Protein AF-A0A7C2J969-F1 (afdb_monomer_lite)

Foldseek 3Di:
DDDDDDDDDDPPPPPPPPPPPPDAQAEDEAEAVVRSQKDWQDFDDPKDWAKWAQCQDPDDGIWIKIWFAQAQQGKGKMKGFDWFQLVLFPWWWWKKWFDDAPQQFTWKKWFWKALLAPDPFRTKTFIFGVNVQDGHPNVGHMDIDTQQDQSTWTAICDWTDNVDQDTHHGQPPHPPTGGSVVSCVRRVNMIGGIMMTMDHGRRHGGIMIIAFTDTDSYTYGYAFKEKEKEWEWEDEPNDIAQDFQWWKFKDKPPDDRDIDTQHRRNMDMDIRHGQQDVMKMKMAIDDDPQWDKDVRMDIDGHHTGHYYHYDYMYIYRDDVVDPPDPPPPSNDPDDDPPDDDDDDDDDDDDDDDDDDDDDDDDDDDDDDDDDDDDDDDDDDDDDDDDDDDDDDDDDDPDDDDDDPDPPPRDDPPDPPPDDDDDDDDDDDDDDDDDDDDD

Secondary structure (DSSP, 8-state):
----------------------PPPEEEEE-TTT-TTEEES--BTT-EEEEEE-TT-SSTTEEEEEE--SSTT-BEEEEEEEEEEGGG---EEEEEEEEESSTT---EEEEEEETTTTSTT-EEEEEE-HHHHS---TTS--EEEETTSTT--EEESS-EE-SSS-EE-B-TTSSSEE-HHHHHHH-TT-EEEEEEEEE-TT-TT-EEEEEEEEETTEEEEE---EEEEEEEEEEETTEEEE-TT-EEEEEETTEEEEEEE--TTSEEEEEEEPP-SS--EEEEEPP-TT-EEESSEEEE---STT-EEEEEEEEE---SS----TT-TTTSPPPP----PPPPPPPPPPPPPPPPPPPPPPPP----PPPPP-----------------PPPPPPPP-----TT--------S-SS-S-------------------

pLDDT: mean 77.29, std 26.01, range [27.03, 98.75]

Structure (mmCIF, N/CA/C/O backbone):
data_AF-A0A7C2J969-F1
#
_entry.id   AF-A0A7C2J969-F1
#
loop_
_atom_site.group_PDB
_atom_site.id
_atom_site.type_symbol
_atom_site.label_atom_id
_atom_site.label_alt_id
_atom_site.label_comp_id
_atom_site.label_asym_id
_atom_site.label_entity_id
_atom_site.label_seq_id
_atom_site.pdbx_PDB_ins_code
_atom_site.Cartn_x
_atom_site.Cartn_y
_atom_site.Cartn_z
_atom_site.occupancy
_atom_site.B_iso_or_equiv
_atom_site.auth_seq_id
_atom_site.auth_comp_id
_atom_site.auth_asym_id
_atom_site.auth_atom_id
_atom_site.pdbx_PDB_model_num
ATOM 1 N N . MET A 1 1 ? 14.203 -69.051 -45.999 1.00 37.91 1 MET A N 1
ATOM 2 C CA . MET A 1 1 ? 15.492 -69.283 -45.297 1.00 37.91 1 MET A CA 1
ATOM 3 C C . MET A 1 1 ? 16.402 -68.119 -45.664 1.00 37.91 1 MET A C 1
ATOM 5 O O . MET A 1 1 ? 16.503 -67.867 -46.847 1.00 37.91 1 MET A O 1
ATOM 9 N N . SER A 1 2 ? 17.015 -67.313 -44.798 1.00 35.03 2 SER A N 1
ATOM 10 C CA . SER A 1 2 ? 17.423 -67.431 -43.391 1.00 35.03 2 SER A CA 1
ATOM 11 C C . SER A 1 2 ? 17.552 -65.993 -42.842 1.00 35.03 2 SER A C 1
ATOM 13 O O . SER A 1 2 ? 18.316 -65.212 -43.387 1.00 35.03 2 SER A O 1
ATOM 15 N N . ILE A 1 3 ? 16.701 -65.525 -41.924 1.00 42.59 3 ILE A N 1
ATOM 16 C CA . ILE A 1 3 ? 16.973 -65.360 -40.477 1.00 42.59 3 ILE A CA 1
ATOM 17 C C . ILE A 1 3 ? 18.470 -65.344 -40.113 1.00 42.59 3 ILE A C 1
ATOM 19 O O . ILE A 1 3 ? 19.111 -66.389 -40.220 1.00 42.59 3 ILE A O 1
ATOM 23 N N . LYS A 1 4 ? 18.982 -64.208 -39.599 1.00 38.72 4 LYS A N 1
ATOM 24 C CA . LYS A 1 4 ? 19.879 -64.115 -38.417 1.00 38.72 4 LYS A CA 1
ATOM 25 C C . LYS A 1 4 ? 20.239 -62.654 -38.043 1.00 38.72 4 LYS A C 1
ATOM 27 O O . LYS A 1 4 ? 21.135 -62.061 -38.618 1.00 38.72 4 LYS A O 1
ATOM 32 N N . ARG A 1 5 ? 19.540 -62.162 -37.009 1.00 42.56 5 ARG A N 1
ATOM 33 C CA . ARG A 1 5 ? 20.021 -61.430 -35.808 1.00 42.56 5 ARG A CA 1
ATOM 34 C C . ARG A 1 5 ? 20.858 -60.135 -35.946 1.00 42.56 5 ARG A C 1
ATOM 36 O O . ARG A 1 5 ? 22.062 -60.200 -36.148 1.00 42.56 5 ARG A O 1
ATOM 43 N N . LEU A 1 6 ? 20.234 -59.016 -35.557 1.00 37.50 6 LEU A N 1
ATOM 44 C CA . LEU A 1 6 ? 20.816 -57.891 -34.794 1.00 37.50 6 LEU A CA 1
ATOM 45 C C . LEU A 1 6 ? 19.634 -57.222 -34.046 1.00 37.50 6 LEU A C 1
ATOM 47 O O . LEU A 1 6 ? 18.746 -56.681 -34.689 1.00 37.50 6 LEU A O 1
ATOM 51 N N . VAL A 1 7 ? 19.283 -57.590 -32.810 1.00 39.66 7 VAL A N 1
ATOM 52 C CA . VAL A 1 7 ? 19.786 -57.125 -31.499 1.00 39.66 7 VAL A CA 1
ATOM 53 C C . VAL A 1 7 ? 19.949 -55.598 -31.369 1.00 39.66 7 VAL A C 1
ATOM 55 O O . VAL A 1 7 ? 20.926 -55.036 -31.840 1.00 39.66 7 VAL A O 1
ATOM 58 N N . ALA A 1 8 ? 18.997 -55.027 -30.613 1.00 38.53 8 ALA A N 1
ATOM 59 C CA . ALA A 1 8 ? 19.067 -53.878 -29.697 1.00 38.53 8 ALA A CA 1
ATOM 60 C C . ALA A 1 8 ? 19.204 -52.441 -30.245 1.00 38.53 8 ALA A C 1
ATOM 62 O O . ALA A 1 8 ? 20.299 -51.984 -30.539 1.00 38.53 8 ALA A O 1
ATOM 63 N N . ALA A 1 9 ? 18.091 -51.695 -30.195 1.00 36.66 9 ALA A N 1
ATOM 64 C CA . ALA A 1 9 ? 17.996 -50.382 -29.534 1.00 36.66 9 ALA A CA 1
ATOM 65 C C . ALA A 1 9 ? 16.524 -49.920 -29.522 1.00 36.66 9 ALA A C 1
ATOM 67 O O . ALA A 1 9 ? 16.075 -49.181 -30.393 1.00 36.66 9 ALA A O 1
ATOM 68 N N . VAL A 1 10 ? 15.742 -50.384 -28.542 1.00 38.69 10 VAL A N 1
ATOM 69 C CA . VAL A 1 10 ? 14.470 -49.731 -28.200 1.00 38.69 10 VAL A CA 1
ATOM 70 C C . VAL A 1 10 ? 14.831 -48.584 -27.262 1.00 38.69 10 VAL A C 1
ATOM 72 O O . VAL A 1 10 ? 15.062 -48.804 -26.076 1.00 38.69 10 VAL A O 1
ATOM 75 N N . CYS A 1 11 ? 14.942 -47.369 -27.800 1.00 38.28 11 CYS A N 1
ATOM 76 C CA . CYS A 1 11 ? 14.971 -46.158 -26.988 1.00 38.28 11 CYS A CA 1
ATOM 77 C C . CYS A 1 11 ? 13.607 -46.013 -26.308 1.00 38.28 11 CYS A C 1
ATOM 79 O O . CYS A 1 11 ? 12.640 -45.556 -26.915 1.00 38.28 11 CYS A O 1
ATOM 81 N N . ALA A 1 12 ? 13.527 -46.429 -25.046 1.00 40.50 12 ALA A N 1
ATOM 82 C CA . ALA A 1 12 ? 12.442 -46.050 -24.160 1.00 40.50 12 ALA A CA 1
ATOM 83 C C . ALA A 1 12 ? 12.549 -44.538 -23.911 1.00 40.50 12 ALA A C 1
ATOM 85 O O . ALA A 1 12 ? 13.330 -44.086 -23.077 1.00 40.50 12 ALA A O 1
ATOM 86 N N . ILE A 1 13 ? 11.787 -43.750 -24.670 1.00 45.41 13 ILE A N 1
ATOM 87 C CA . ILE A 1 13 ? 11.515 -42.351 -24.343 1.00 45.41 13 ILE A CA 1
ATOM 88 C C . ILE A 1 13 ? 10.596 -42.387 -23.121 1.00 45.41 13 ILE A C 1
ATOM 90 O O . ILE A 1 13 ? 9.374 -42.451 -23.231 1.00 45.41 13 ILE A O 1
ATOM 94 N N . ALA A 1 14 ? 11.203 -42.432 -21.937 1.00 44.28 14 ALA A N 1
ATOM 95 C CA . ALA A 1 14 ? 10.523 -42.130 -20.693 1.00 44.28 14 ALA A CA 1
ATOM 96 C C . ALA A 1 14 ? 10.213 -40.630 -20.712 1.00 44.28 14 ALA A C 1
ATOM 98 O O . ALA A 1 14 ? 11.054 -39.802 -20.366 1.00 44.28 14 ALA A O 1
ATOM 99 N N . GLY A 1 15 ? 9.021 -40.279 -21.192 1.00 42.50 15 GLY A N 1
ATOM 100 C CA . GLY A 1 15 ? 8.474 -38.942 -21.028 1.00 42.50 15 GLY A CA 1
ATOM 101 C C . GLY A 1 15 ? 8.289 -38.671 -19.540 1.00 42.50 15 GLY A C 1
ATOM 102 O O . GLY A 1 15 ? 7.287 -39.082 -18.958 1.00 42.50 15 GLY A O 1
ATOM 103 N N . LEU A 1 16 ? 9.261 -37.998 -18.920 1.00 44.12 16 LEU A N 1
ATOM 104 C CA . LEU A 1 16 ? 9.036 -37.280 -17.674 1.00 44.12 16 LEU A CA 1
ATOM 105 C C . LEU A 1 16 ? 8.010 -36.181 -17.977 1.00 44.12 16 LEU A C 1
ATOM 107 O O . LEU A 1 16 ? 8.365 -35.085 -18.403 1.00 44.12 16 LEU A O 1
ATOM 111 N N . LEU A 1 17 ? 6.726 -36.472 -17.768 1.00 43.81 17 LEU A N 1
ATOM 112 C CA . LEU A 1 17 ? 5.773 -35.415 -17.464 1.00 43.81 17 LEU A CA 1
ATOM 113 C C . LEU A 1 17 ? 6.170 -34.866 -16.094 1.00 43.81 17 LEU A C 1
ATOM 115 O O . LEU A 1 17 ? 5.844 -35.445 -15.059 1.00 43.81 17 LEU A O 1
ATOM 119 N N . ALA A 1 18 ? 6.918 -33.764 -16.099 1.00 46.22 18 ALA A N 1
ATOM 120 C CA . ALA A 1 18 ? 7.017 -32.902 -14.939 1.00 46.22 18 ALA A CA 1
ATOM 121 C C . ALA A 1 18 ? 5.601 -32.389 -14.661 1.00 46.22 18 ALA A C 1
ATOM 123 O O . ALA A 1 18 ? 5.082 -31.529 -15.372 1.00 46.22 18 ALA A O 1
ATOM 124 N N . VAL A 1 19 ? 4.941 -32.984 -13.671 1.00 49.47 19 VAL A N 1
ATOM 125 C CA . VAL A 1 19 ? 3.706 -32.440 -13.119 1.00 49.47 19 VAL A CA 1
ATOM 126 C C . VAL A 1 19 ? 4.114 -31.130 -12.457 1.00 49.47 19 VAL A C 1
ATOM 128 O O . VAL A 1 19 ? 4.687 -31.141 -11.370 1.00 49.47 19 VAL A O 1
ATOM 131 N N . ALA A 1 20 ? 3.909 -30.012 -13.151 1.00 47.38 20 ALA A N 1
ATOM 132 C CA . ALA A 1 20 ? 4.050 -28.696 -12.555 1.00 47.38 20 ALA A CA 1
ATOM 133 C C . ALA A 1 20 ? 3.004 -28.607 -11.442 1.00 47.38 20 ALA A C 1
ATOM 135 O O . ALA A 1 20 ? 1.804 -28.504 -11.697 1.00 47.38 20 ALA A O 1
ATOM 136 N N . THR A 1 21 ? 3.448 -28.743 -10.198 1.00 49.31 21 THR A N 1
ATOM 137 C CA . THR A 1 21 ? 2.622 -28.434 -9.040 1.00 49.31 21 THR A CA 1
ATOM 138 C C . THR A 1 21 ? 2.376 -26.936 -9.080 1.00 49.31 21 THR A C 1
ATOM 140 O O . THR A 1 21 ? 3.303 -26.167 -8.837 1.00 49.31 21 THR A O 1
ATOM 143 N N . ALA A 1 22 ? 1.160 -26.524 -9.438 1.00 52.53 22 ALA A N 1
ATOM 144 C CA . ALA A 1 22 ? 0.749 -25.137 -9.301 1.00 52.53 22 ALA A CA 1
ATOM 145 C C . ALA A 1 22 ? 0.821 -24.773 -7.813 1.00 52.53 22 ALA A C 1
ATOM 147 O O . ALA A 1 22 ? 0.057 -25.290 -6.995 1.00 52.53 22 ALA A O 1
ATOM 148 N N . THR A 1 23 ? 1.796 -23.945 -7.458 1.00 60.81 23 THR A N 1
ATOM 149 C CA . THR A 1 23 ? 1.861 -23.261 -6.172 1.00 60.81 23 THR A CA 1
ATOM 150 C C . THR A 1 23 ? 0.710 -22.262 -6.126 1.00 60.81 23 THR A C 1
ATOM 152 O O . THR A 1 23 ? 0.453 -21.545 -7.091 1.00 60.81 23 THR A O 1
ATOM 155 N N . ALA A 1 24 ? -0.058 -22.264 -5.035 1.00 68.38 24 ALA A N 1
ATOM 156 C CA . ALA A 1 24 ? -1.110 -21.272 -4.859 1.00 68.38 24 ALA A CA 1
ATOM 157 C C . ALA A 1 24 ? -0.464 -19.885 -4.746 1.00 68.38 24 ALA A C 1
ATOM 159 O O . ALA A 1 24 ? 0.486 -19.716 -3.976 1.00 68.38 24 ALA A O 1
ATOM 160 N N . ALA A 1 25 ? -0.981 -18.913 -5.500 1.00 76.12 25 ALA A N 1
ATOM 161 C CA . ALA A 1 25 ? -0.544 -17.531 -5.379 1.00 76.12 25 ALA A CA 1
ATOM 162 C C . ALA A 1 25 ? -0.724 -17.063 -3.925 1.00 76.12 25 ALA A C 1
ATOM 164 O O . ALA A 1 25 ? -1.767 -17.294 -3.309 1.00 76.12 25 ALA A O 1
ATOM 165 N N . THR A 1 26 ? 0.313 -16.451 -3.365 1.00 92.50 26 THR A N 1
ATOM 166 C CA . THR A 1 26 ? 0.322 -15.931 -1.999 1.00 92.50 26 THR A CA 1
ATOM 167 C C . THR A 1 26 ? -0.019 -14.449 -2.033 1.00 92.50 26 THR A C 1
ATOM 169 O O . THR A 1 26 ? 0.720 -13.660 -2.615 1.00 92.50 26 THR A O 1
ATOM 172 N N . THR A 1 27 ? -1.110 -14.054 -1.381 1.00 94.31 27 THR A N 1
ATOM 173 C CA . THR A 1 27 ? -1.450 -12.637 -1.198 1.00 94.31 27 THR A CA 1
ATOM 174 C C . THR A 1 27 ? -0.885 -12.132 0.125 1.00 94.31 27 THR A C 1
ATOM 176 O O . 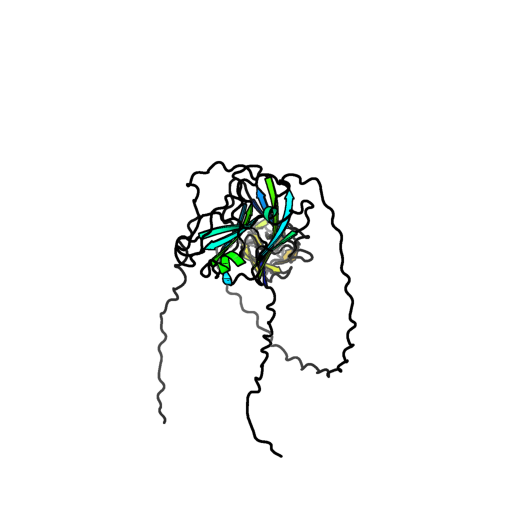THR A 1 27 ? -1.161 -12.692 1.188 1.00 94.31 27 THR A O 1
ATOM 179 N N . VAL A 1 28 ? -0.100 -11.062 0.061 1.00 94.81 28 VAL A N 1
ATOM 180 C CA . VAL A 1 28 ? 0.422 -10.322 1.207 1.00 94.81 28 VAL A CA 1
ATOM 181 C C . VAL A 1 28 ? -0.330 -9.005 1.288 1.00 94.81 28 VAL A C 1
ATOM 183 O O . VAL A 1 28 ? -0.162 -8.143 0.429 1.00 94.81 28 VAL A O 1
ATOM 186 N N . VAL A 1 29 ? -1.134 -8.844 2.337 1.00 93.56 29 VAL A N 1
ATOM 187 C CA . VAL A 1 29 ? -1.821 -7.576 2.591 1.00 93.56 29 VAL A CA 1
ATOM 188 C C . VAL A 1 29 ? -0.836 -6.591 3.204 1.00 93.56 29 VAL A C 1
ATOM 190 O O . VAL A 1 29 ? -0.350 -6.806 4.318 1.00 93.56 29 VAL A O 1
ATOM 193 N N . VAL A 1 30 ? -0.553 -5.529 2.464 1.00 94.31 30 VAL A N 1
ATOM 194 C CA . VAL A 1 30 ? 0.327 -4.432 2.836 1.00 94.31 30 VAL A CA 1
ATOM 195 C C . VAL A 1 30 ? -0.514 -3.310 3.417 1.00 94.31 30 VAL A C 1
ATOM 197 O O . VAL A 1 30 ? -1.454 -2.844 2.782 1.00 94.31 30 VAL A O 1
ATOM 200 N N . ARG A 1 31 ? -0.159 -2.862 4.615 1.00 89.88 31 ARG A N 1
ATOM 201 C CA . ARG A 1 31 ? -0.812 -1.734 5.279 1.00 89.88 31 ARG A CA 1
ATOM 202 C C . ARG A 1 31 ? 0.220 -0.730 5.763 1.00 89.88 31 ARG A C 1
ATOM 204 O O . ARG A 1 31 ? 1.358 -1.120 6.005 1.00 89.88 31 ARG A O 1
ATOM 211 N N . ASP A 1 32 ? -0.169 0.527 5.949 1.00 83.06 32 ASP A N 1
ATOM 212 C CA . ASP A 1 32 ? 0.782 1.599 6.274 1.00 83.06 32 ASP A CA 1
ATOM 213 C C . ASP A 1 32 ? 1.567 1.333 7.576 1.00 83.06 32 ASP A C 1
ATOM 215 O O . ASP A 1 32 ? 2.798 1.341 7.572 1.00 83.06 32 ASP A O 1
ATOM 219 N N . SER A 1 33 ? 0.897 0.986 8.684 1.00 81.56 33 SER A N 1
ATOM 220 C CA . SER A 1 33 ? 1.597 0.807 9.970 1.00 81.56 33 SER A CA 1
ATOM 221 C C . SER A 1 33 ? 2.439 -0.469 10.066 1.00 81.56 33 SER A C 1
ATOM 223 O O . SER A 1 33 ? 3.420 -0.512 10.814 1.00 81.56 33 SER A O 1
ATOM 225 N N . ALA A 1 34 ? 2.064 -1.519 9.335 1.00 75.06 34 ALA A N 1
ATOM 226 C CA . ALA A 1 34 ? 2.761 -2.799 9.365 1.00 75.06 34 ALA A CA 1
ATOM 227 C C . ALA A 1 34 ? 3.826 -2.914 8.262 1.00 75.06 34 ALA A C 1
ATOM 229 O O . ALA A 1 34 ? 4.793 -3.660 8.437 1.00 75.06 34 ALA A O 1
ATOM 230 N N . GLY A 1 35 ? 3.653 -2.193 7.150 1.00 77.44 35 GLY A N 1
ATOM 231 C CA . GLY A 1 35 ? 4.531 -2.086 5.983 1.00 77.44 35 GLY A CA 1
ATOM 232 C C . GLY A 1 35 ? 4.761 -3.387 5.211 1.00 77.44 35 GLY A C 1
ATOM 233 O O . GLY A 1 35 ? 4.909 -3.370 3.998 1.00 77.44 35 GLY A O 1
ATOM 234 N N . GLN A 1 36 ? 4.829 -4.544 5.876 1.00 89.31 36 GLN A N 1
ATOM 235 C CA . GLN A 1 36 ? 5.175 -5.840 5.283 1.00 89.31 36 GLN A CA 1
ATOM 236 C C . GLN A 1 36 ? 6.486 -5.767 4.471 1.00 89.31 36 GLN A C 1
ATOM 238 O O . GLN A 1 36 ? 6.649 -6.438 3.454 1.00 89.31 36 GLN A O 1
ATOM 243 N N . GLY A 1 37 ? 7.425 -4.929 4.923 1.00 90.31 37 GLY A N 1
ATOM 244 C CA . GLY A 1 37 ? 8.680 -4.627 4.228 1.00 90.31 37 GLY A CA 1
ATOM 245 C C . GLY A 1 37 ? 8.587 -3.499 3.194 1.00 90.31 37 GLY A C 1
ATOM 246 O O . GLY A 1 37 ? 9.628 -3.008 2.760 1.00 90.31 37 GLY A O 1
ATOM 247 N N . TRP A 1 38 ? 7.381 -3.060 2.833 1.00 95.81 38 TRP A N 1
ATOM 248 C CA . TRP A 1 38 ? 7.158 -1.834 2.078 1.00 95.81 38 TRP A CA 1
ATOM 249 C C . TRP A 1 38 ? 7.307 -0.596 2.962 1.00 95.81 38 TRP A C 1
ATOM 251 O O . TRP A 1 38 ? 6.979 -0.613 4.149 1.00 95.81 38 TRP A O 1
ATOM 261 N N . GLY A 1 39 ? 7.784 0.493 2.370 1.00 94.56 39 GLY A N 1
ATOM 262 C CA . GLY A 1 39 ? 7.946 1.766 3.053 1.00 94.56 39 GLY A CA 1
ATOM 263 C C . GLY A 1 39 ? 8.299 2.913 2.115 1.00 94.56 39 GLY A C 1
ATOM 264 O O . GLY A 1 39 ? 8.574 2.732 0.926 1.00 94.56 39 GLY A O 1
ATOM 265 N N . ASN A 1 40 ? 8.330 4.120 2.674 1.00 93.00 40 ASN A N 1
ATOM 266 C CA . ASN A 1 40 ? 8.718 5.324 1.952 1.00 93.00 40 ASN A CA 1
ATOM 267 C C . ASN A 1 40 ? 10.215 5.300 1.634 1.00 93.00 40 ASN A C 1
ATOM 269 O O . ASN A 1 40 ? 11.049 5.431 2.528 1.00 93.00 40 ASN A O 1
ATOM 273 N N . TRP A 1 41 ? 10.559 5.158 0.358 1.00 91.19 41 TRP A N 1
ATOM 274 C CA . TRP A 1 41 ? 11.956 5.195 -0.072 1.00 91.19 41 TRP A CA 1
ATOM 275 C C . TRP A 1 41 ? 12.423 6.595 -0.433 1.00 91.19 41 TRP A C 1
ATOM 277 O O . TRP A 1 41 ? 13.567 6.944 -0.147 1.00 91.19 41 TRP A O 1
ATOM 287 N N . TRP A 1 42 ? 11.559 7.392 -1.073 1.00 89.12 42 TRP A N 1
ATOM 288 C CA . TRP A 1 42 ? 11.868 8.778 -1.419 1.00 89.12 42 TRP A CA 1
ATOM 289 C C . TRP A 1 42 ? 10.634 9.553 -1.906 1.00 89.12 42 TRP A C 1
ATOM 291 O O . TRP A 1 42 ? 10.454 9.799 -3.102 1.00 89.12 42 TRP A O 1
ATOM 301 N N . THR A 1 43 ? 9.794 9.962 -0.963 1.00 94.31 43 THR A N 1
ATOM 302 C CA . THR A 1 43 ? 8.724 10.944 -1.177 1.00 94.31 43 THR A CA 1
ATOM 303 C C . THR A 1 43 ? 9.220 12.327 -0.762 1.00 94.31 43 THR A C 1
ATOM 305 O O . THR A 1 43 ? 9.793 12.483 0.316 1.00 94.31 43 THR A O 1
ATOM 308 N N . ALA A 1 44 ? 9.057 13.331 -1.624 1.00 96.06 44 ALA A N 1
ATOM 309 C CA . ALA A 1 44 ? 9.669 14.644 -1.433 1.00 96.06 44 ALA A CA 1
ATOM 310 C C . ALA A 1 44 ? 8.862 15.779 -2.072 1.00 96.06 44 ALA A C 1
ATOM 312 O O . ALA A 1 44 ? 8.017 15.564 -2.945 1.00 96.06 44 ALA A O 1
ATOM 313 N N . ASN A 1 45 ? 9.179 17.009 -1.650 1.00 96.75 45 ASN A N 1
ATOM 314 C CA . ASN A 1 45 ? 8.681 18.257 -2.238 1.00 96.75 45 ASN A CA 1
ATOM 315 C C . ASN A 1 45 ? 7.146 18.316 -2.341 1.00 96.75 45 ASN A C 1
ATOM 317 O O . ASN A 1 45 ? 6.588 18.772 -3.338 1.00 96.75 45 ASN A O 1
ATOM 321 N N . GLY A 1 46 ? 6.471 17.830 -1.295 1.00 95.56 46 GLY A N 1
ATOM 322 C CA . GLY A 1 46 ? 5.014 17.824 -1.187 1.00 95.56 46 GLY A CA 1
ATOM 323 C C . GLY A 1 46 ? 4.317 16.645 -1.865 1.00 95.56 46 GLY A C 1
ATOM 324 O O . GLY A 1 46 ? 3.096 16.583 -1.792 1.00 95.56 46 GLY A O 1
ATOM 325 N N . GLY A 1 47 ? 5.050 15.718 -2.493 1.00 97.81 47 GLY A N 1
ATOM 326 C CA . GLY A 1 47 ? 4.463 14.445 -2.903 1.00 97.81 47 GLY A CA 1
ATOM 327 C C . GLY A 1 47 ? 3.953 13.651 -1.698 1.00 97.81 47 GLY A C 1
ATOM 328 O O . GLY A 1 47 ? 4.447 13.821 -0.581 1.00 97.81 47 GLY A O 1
ATOM 329 N N . GLN A 1 48 ? 2.949 12.810 -1.920 1.00 97.38 48 GLN A N 1
ATOM 330 C CA . GLN A 1 48 ? 2.293 12.028 -0.877 1.00 97.38 48 GLN A CA 1
ATOM 331 C C . GLN A 1 48 ? 2.039 10.601 -1.347 1.00 97.38 48 GLN A C 1
ATOM 333 O O . GLN A 1 48 ? 1.760 10.358 -2.521 1.00 97.38 48 GLN A O 1
ATOM 338 N N . VAL A 1 49 ? 2.112 9.675 -0.396 1.00 96.88 49 VAL A N 1
ATOM 339 C CA . VAL A 1 49 ? 1.626 8.303 -0.525 1.00 96.88 49 VAL A CA 1
ATOM 340 C C . VAL A 1 49 ? 0.628 8.093 0.605 1.00 96.88 49 VAL A C 1
ATOM 342 O O . VAL A 1 49 ? 0.929 8.444 1.745 1.00 96.88 49 VAL A O 1
ATOM 345 N N . ARG A 1 50 ? -0.552 7.560 0.292 1.00 95.12 50 ARG A N 1
ATOM 346 C CA . ARG A 1 50 ? -1.577 7.210 1.283 1.00 95.12 50 ARG A CA 1
ATOM 347 C C . ARG A 1 50 ? -2.295 5.930 0.888 1.00 95.12 50 ARG A C 1
ATOM 349 O O . ARG A 1 50 ? -2.472 5.662 -0.296 1.00 95.12 50 ARG A O 1
ATOM 356 N N . PHE A 1 51 ? -2.725 5.159 1.874 1.00 95.38 51 PHE A N 1
ATOM 357 C CA . PHE A 1 51 ? -3.538 3.968 1.658 1.00 95.38 51 PHE A CA 1
ATOM 358 C C . PHE A 1 51 ? -5.000 4.371 1.797 1.00 95.38 51 PHE A C 1
ATOM 360 O O . PHE A 1 51 ? -5.394 4.960 2.798 1.00 95.38 51 PHE A O 1
ATOM 367 N N . VAL A 1 52 ? -5.805 4.121 0.770 1.00 94.50 52 VAL A N 1
ATOM 368 C CA . VAL A 1 52 ? -7.183 4.616 0.681 1.00 94.50 52 VAL A CA 1
ATOM 369 C C . VAL A 1 52 ? -8.148 3.473 0.436 1.00 94.50 52 VAL A C 1
ATOM 371 O O . VAL A 1 52 ? -7.789 2.457 -0.144 1.00 94.50 52 VAL A O 1
ATOM 374 N N . HIS A 1 53 ? -9.399 3.660 0.845 1.00 92.50 53 HIS A N 1
ATOM 375 C CA . HIS A 1 53 ? -10.466 2.737 0.486 1.00 92.50 53 HIS A CA 1
ATOM 376 C C . HIS A 1 53 ? -10.876 2.945 -0.982 1.00 92.50 53 HIS A C 1
ATOM 378 O O . HIS A 1 53 ? -11.238 4.053 -1.395 1.00 92.50 53 HIS A O 1
ATOM 384 N N . ASP A 1 54 ? -10.876 1.866 -1.755 1.00 94.00 54 ASP A N 1
ATOM 385 C CA . ASP A 1 54 ? -11.372 1.795 -3.123 1.00 94.00 54 ASP A CA 1
ATOM 386 C C . ASP A 1 54 ? -12.034 0.433 -3.356 1.00 94.00 54 ASP A C 1
ATOM 388 O O . ASP A 1 54 ? -11.385 -0.522 -3.753 1.00 94.00 54 ASP A O 1
ATOM 392 N N . ALA A 1 55 ? -13.354 0.346 -3.185 1.00 91.69 55 ALA A N 1
ATOM 393 C CA . ALA A 1 55 ? -14.099 -0.906 -3.370 1.00 91.69 55 ALA A CA 1
ATOM 394 C C . ALA A 1 55 ? -14.066 -1.471 -4.808 1.00 91.69 55 ALA A C 1
ATOM 396 O O . ALA A 1 55 ? -14.650 -2.522 -5.065 1.00 91.69 55 ALA A O 1
ATOM 397 N N . THR A 1 56 ? -13.459 -0.754 -5.759 1.00 95.56 56 THR A N 1
ATOM 398 C CA . THR A 1 56 ? -13.253 -1.236 -7.131 1.00 95.56 56 THR A CA 1
ATOM 399 C C . THR A 1 56 ? -11.854 -1.799 -7.356 1.00 95.56 56 THR A C 1
ATOM 401 O O . THR A 1 56 ? -11.549 -2.160 -8.492 1.00 95.56 56 THR A O 1
ATOM 404 N N . SER A 1 57 ? -10.995 -1.818 -6.330 1.00 96.12 57 SER A N 1
ATOM 405 C CA . SER A 1 57 ? -9.636 -2.341 -6.421 1.00 96.12 57 SER A CA 1
ATOM 406 C C . SER A 1 57 ? -9.618 -3.797 -6.909 1.00 96.12 57 SER A C 1
ATOM 408 O O . SER A 1 57 ? -10.534 -4.571 -6.615 1.00 96.12 57 SER A O 1
ATOM 410 N N . PRO A 1 58 ? -8.612 -4.192 -7.709 1.00 96.19 58 PRO A N 1
ATOM 411 C CA . PRO A 1 58 ? -8.492 -5.564 -8.194 1.00 96.19 58 PRO A CA 1
ATOM 412 C C . PRO A 1 58 ? -8.230 -6.568 -7.072 1.00 96.19 58 PRO A C 1
ATOM 414 O O . PRO A 1 58 ? -8.621 -7.730 -7.205 1.00 96.19 58 PRO A O 1
ATOM 417 N N . TYR A 1 59 ? -7.582 -6.130 -5.989 1.00 93.06 59 TYR A N 1
ATOM 418 C CA . TYR A 1 59 ? -7.384 -6.908 -4.778 1.00 93.06 59 TYR A CA 1
ATOM 419 C C . TYR A 1 59 ? -7.999 -6.174 -3.585 1.00 93.06 59 TYR A C 1
ATOM 421 O O . TYR A 1 59 ? -7.969 -4.950 -3.496 1.00 93.06 59 TYR A O 1
ATOM 429 N N . GLY A 1 60 ? -8.679 -6.946 -2.737 1.00 90.69 60 GLY A N 1
ATOM 430 C CA . GLY A 1 60 ? -9.329 -6.435 -1.538 1.00 90.69 60 GLY A CA 1
ATOM 431 C C . GLY A 1 60 ? -10.326 -5.294 -1.787 1.00 90.69 60 GLY A C 1
ATOM 432 O O . GLY A 1 60 ? -11.275 -5.438 -2.559 1.00 90.69 60 GLY A O 1
ATOM 433 N N . ILE A 1 61 ? -10.172 -4.216 -1.027 1.00 91.56 61 ILE A N 1
ATOM 434 C CA . ILE A 1 61 ? -11.037 -3.024 -0.973 1.00 91.56 61 ILE A CA 1
ATOM 435 C C . ILE A 1 61 ? -10.216 -1.730 -0.859 1.00 91.56 61 ILE A C 1
ATOM 437 O O . ILE A 1 61 ? -10.767 -0.660 -0.568 1.00 91.56 61 ILE A O 1
ATOM 441 N N . GLY A 1 62 ? -8.898 -1.836 -0.990 1.00 94.62 62 GLY A N 1
ATOM 442 C CA . GLY A 1 62 ? -7.942 -0.772 -0.781 1.00 94.62 62 GLY A CA 1
ATOM 443 C C . GLY A 1 62 ? -7.112 -0.465 -2.016 1.00 94.62 62 GLY A C 1
ATOM 444 O O . GLY A 1 62 ? -7.107 -1.176 -3.013 1.00 94.62 62 GLY A O 1
ATOM 445 N N . ALA A 1 63 ? -6.411 0.658 -1.961 1.00 97.25 63 ALA A N 1
ATOM 446 C CA . ALA A 1 63 ? -5.360 0.960 -2.910 1.00 97.25 63 ALA A CA 1
ATOM 447 C C . ALA A 1 63 ? -4.309 1.860 -2.273 1.00 97.25 63 ALA A C 1
ATOM 449 O O . ALA A 1 63 ? -4.595 2.643 -1.362 1.00 97.25 63 ALA A O 1
ATOM 450 N N . MET A 1 64 ? -3.108 1.837 -2.838 1.00 97.75 64 MET A N 1
ATOM 451 C CA . MET A 1 64 ? -2.116 2.871 -2.595 1.00 97.75 64 MET A CA 1
ATOM 452 C C . MET A 1 64 ? -2.349 4.032 -3.561 1.00 97.75 64 MET A C 1
ATOM 454 O O . MET A 1 64 ? -2.318 3.861 -4.778 1.00 97.75 64 MET A O 1
ATOM 458 N N . GLU A 1 65 ? -2.554 5.229 -3.033 1.00 98.06 65 GLU A N 1
ATOM 459 C CA . GLU A 1 65 ? -2.700 6.464 -3.794 1.00 98.06 65 GLU A CA 1
ATOM 460 C C . GLU A 1 65 ? -1.417 7.290 -3.724 1.00 98.06 65 GLU A C 1
ATOM 462 O O . GLU A 1 65 ? -0.840 7.489 -2.654 1.00 98.06 65 GLU A O 1
ATOM 467 N N . LEU A 1 66 ? -0.975 7.768 -4.885 1.00 98.56 66 LEU A N 1
ATOM 468 C CA . LEU A 1 66 ? 0.188 8.621 -5.049 1.00 98.56 66 LEU A CA 1
ATOM 469 C C . LEU A 1 66 ? -0.275 9.975 -5.577 1.00 98.56 66 LEU A C 1
ATOM 471 O O . LEU A 1 66 ? -0.975 10.057 -6.591 1.00 98.56 66 LEU A O 1
ATOM 475 N N . GLU A 1 67 ? 0.152 11.033 -4.898 1.00 98.25 67 GLU A N 1
ATOM 476 C CA . GLU A 1 67 ? -0.176 12.409 -5.252 1.00 98.25 67 GLU A CA 1
ATOM 477 C C . GLU A 1 67 ? 1.100 13.238 -5.397 1.00 98.25 67 GLU A C 1
ATOM 479 O O . GLU A 1 67 ? 2.011 13.157 -4.570 1.00 98.25 67 GLU A O 1
ATOM 484 N N . THR A 1 68 ? 1.167 14.067 -6.435 1.00 98.38 68 THR A N 1
ATOM 485 C CA . THR A 1 68 ? 2.168 15.127 -6.554 1.00 98.38 68 THR A CA 1
ATOM 486 C C . THR A 1 68 ? 1.480 16.477 -6.730 1.00 98.38 68 THR A C 1
ATOM 488 O O . THR A 1 68 ? 0.561 16.603 -7.544 1.00 98.38 68 THR A O 1
ATOM 491 N N . PRO A 1 69 ? 1.921 17.536 -6.025 1.00 97.25 69 PRO A N 1
ATOM 492 C CA . PRO A 1 69 ? 1.465 18.885 -6.322 1.00 97.25 69 PRO A CA 1
ATOM 493 C C . PRO A 1 69 ? 1.883 19.295 -7.738 1.00 97.25 69 PRO A C 1
ATOM 495 O O . PRO A 1 69 ? 2.718 18.657 -8.384 1.00 97.25 69 PRO A O 1
ATOM 498 N N . ASN A 1 70 ? 1.325 20.402 -8.227 1.00 95.75 70 ASN A N 1
ATOM 499 C CA . ASN A 1 70 ? 1.630 20.938 -9.553 1.00 95.75 70 ASN A CA 1
ATOM 500 C C . ASN A 1 70 ? 3.019 21.622 -9.611 1.00 95.75 70 ASN A C 1
ATOM 502 O O . ASN A 1 70 ? 3.128 22.813 -9.903 1.00 95.75 70 ASN A O 1
ATOM 506 N N . THR A 1 71 ? 4.085 20.891 -9.269 1.00 95.81 71 THR A N 1
ATOM 507 C CA . THR A 1 71 ? 5.483 21.339 -9.304 1.00 95.81 71 THR A CA 1
ATOM 508 C C . THR A 1 71 ? 6.399 20.213 -9.798 1.00 95.81 71 THR A C 1
ATOM 510 O O . THR A 1 71 ? 6.191 19.040 -9.502 1.00 95.81 71 THR A O 1
ATOM 513 N N . ASN A 1 72 ? 7.443 20.560 -10.554 1.00 95.44 72 ASN A N 1
ATOM 514 C CA . ASN A 1 72 ? 8.374 19.567 -11.108 1.00 95.44 72 ASN A CA 1
ATOM 515 C C . ASN A 1 72 ? 9.219 18.811 -10.061 1.00 95.44 72 ASN A C 1
ATOM 517 O O . ASN A 1 72 ? 9.511 17.641 -10.296 1.00 95.44 72 ASN A O 1
ATOM 521 N N . PRO A 1 73 ? 9.640 19.406 -8.928 1.00 96.69 73 PRO A N 1
ATOM 522 C CA . PRO A 1 73 ? 10.460 18.684 -7.952 1.00 96.69 73 PRO A CA 1
ATOM 523 C C . PRO A 1 73 ? 9.698 17.632 -7.134 1.00 96.69 73 PRO A C 1
ATOM 525 O O . PRO A 1 73 ? 10.332 16.868 -6.406 1.00 96.69 73 PRO A O 1
ATOM 528 N N . ALA A 1 74 ? 8.363 17.617 -7.190 1.00 97.31 74 ALA A N 1
ATOM 529 C CA . ALA A 1 74 ? 7.534 16.695 -6.423 1.00 97.31 74 ALA A CA 1
ATOM 530 C C . ALA A 1 74 ? 7.798 15.230 -6.781 1.00 97.31 74 ALA A C 1
ATOM 532 O O . ALA A 1 74 ? 8.000 14.889 -7.946 1.00 97.31 74 ALA A O 1
ATOM 533 N N . LYS A 1 75 ? 7.771 14.361 -5.766 1.00 96.81 75 LYS A N 1
ATOM 534 C CA . LYS A 1 75 ? 7.953 12.918 -5.927 1.00 96.81 75 LYS A CA 1
ATOM 535 C C . LYS A 1 75 ? 7.148 12.152 -4.884 1.00 96.81 75 LYS A C 1
ATOM 537 O O . LYS A 1 75 ? 7.194 12.513 -3.711 1.00 96.81 75 LYS A O 1
ATOM 542 N N . ALA A 1 76 ? 6.494 11.073 -5.299 1.00 98.00 76 ALA A N 1
ATOM 543 C CA . ALA A 1 76 ? 5.846 10.103 -4.417 1.00 98.00 76 ALA A CA 1
ATOM 544 C C . ALA A 1 76 ? 6.420 8.711 -4.697 1.00 98.00 76 ALA A C 1
ATOM 546 O O . ALA A 1 76 ? 6.556 8.319 -5.859 1.00 98.00 76 ALA A O 1
ATOM 547 N N . ASN A 1 77 ? 6.829 7.982 -3.660 1.00 96.62 77 ASN A N 1
ATOM 548 C CA . ASN A 1 77 ? 7.491 6.693 -3.832 1.00 96.62 77 ASN A CA 1
ATOM 549 C C . ASN A 1 77 ? 7.292 5.780 -2.619 1.00 96.62 77 ASN A C 1
ATOM 551 O O . ASN A 1 77 ? 7.539 6.196 -1.485 1.00 96.62 77 ASN A O 1
ATOM 555 N N . TRP A 1 78 ? 6.914 4.534 -2.888 1.00 97.31 78 TRP A N 1
ATOM 556 C CA . TRP A 1 78 ? 6.736 3.493 -1.883 1.00 97.31 78 TRP A CA 1
ATOM 557 C C . TRP A 1 78 ? 7.293 2.174 -2.406 1.00 97.31 78 TRP A C 1
ATOM 559 O O . TRP A 1 78 ? 6.932 1.752 -3.508 1.00 97.31 78 TRP A O 1
ATOM 569 N N . GLY A 1 79 ? 8.182 1.532 -1.651 1.00 97.19 79 GLY A N 1
ATOM 570 C CA . GLY A 1 79 ? 8.927 0.377 -2.140 1.00 97.19 79 GLY A CA 1
ATOM 571 C C . GLY A 1 79 ? 9.288 -0.648 -1.084 1.00 97.19 79 GLY A C 1
ATOM 572 O O . GLY A 1 79 ? 9.255 -0.367 0.110 1.00 97.19 79 GLY A O 1
ATOM 573 N N . ILE A 1 80 ? 9.645 -1.840 -1.553 1.00 97.38 80 ILE A N 1
ATOM 574 C CA . ILE A 1 80 ? 10.047 -3.004 -0.765 1.00 97.38 80 ILE A CA 1
ATOM 575 C C . ILE A 1 80 ? 11.446 -3.460 -1.162 1.00 97.38 80 ILE A C 1
ATOM 577 O O . ILE A 1 80 ? 11.767 -3.597 -2.347 1.00 97.38 80 ILE A O 1
ATOM 581 N N . ALA A 1 81 ? 12.286 -3.697 -0.154 1.00 96.56 81 ALA A N 1
ATOM 582 C CA . ALA A 1 81 ? 13.638 -4.192 -0.366 1.00 96.56 81 ALA A CA 1
ATOM 583 C C . ALA A 1 81 ? 13.598 -5.703 -0.580 1.00 96.56 81 ALA A C 1
ATOM 585 O O . ALA A 1 81 ? 12.864 -6.431 0.091 1.00 96.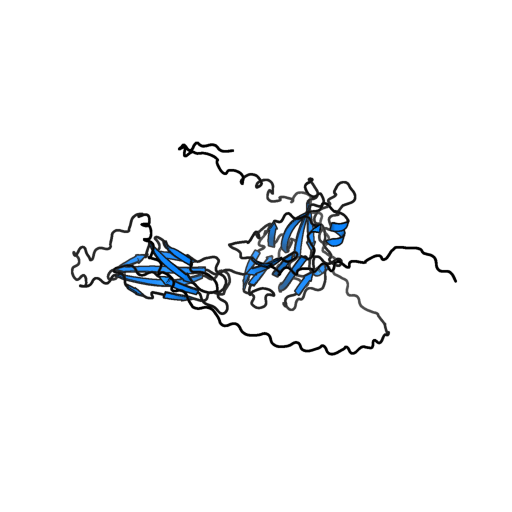56 81 ALA A O 1
ATOM 586 N N . MET A 1 82 ? 14.400 -6.170 -1.524 1.00 93.94 82 MET A N 1
ATOM 587 C CA . MET A 1 82 ? 14.519 -7.572 -1.896 1.00 93.94 82 MET A CA 1
ATOM 588 C C . MET A 1 82 ? 15.991 -7.897 -2.106 1.00 93.94 82 MET A C 1
ATOM 590 O O . MET A 1 82 ? 16.834 -7.008 -2.159 1.00 93.94 82 MET A O 1
ATOM 594 N N . ASP A 1 83 ? 16.310 -9.179 -2.226 1.00 94.81 83 ASP A N 1
ATOM 595 C CA . ASP A 1 83 ? 17.645 -9.579 -2.652 1.00 94.81 83 ASP A CA 1
ATOM 596 C C . ASP A 1 83 ? 17.601 -10.970 -3.291 1.00 94.81 83 ASP A C 1
ATOM 598 O O . ASP A 1 83 ? 17.936 -11.988 -2.677 1.00 94.81 83 ASP A O 1
ATOM 602 N N . ILE A 1 84 ? 17.122 -11.024 -4.534 1.00 95.81 84 ILE A N 1
ATOM 603 C CA . ILE A 1 84 ? 16.992 -12.275 -5.294 1.00 95.81 84 ILE A CA 1
ATOM 604 C C . ILE A 1 84 ? 17.735 -12.181 -6.630 1.00 95.81 84 ILE A C 1
ATOM 606 O O . ILE A 1 84 ? 17.836 -11.095 -7.202 1.00 95.81 84 ILE A O 1
ATOM 610 N N . PRO A 1 85 ? 18.258 -13.295 -7.174 1.00 97.06 85 PRO A N 1
ATOM 611 C CA . PRO A 1 85 ? 18.753 -13.314 -8.545 1.00 97.06 85 PRO A CA 1
ATOM 612 C C . PRO A 1 85 ? 17.674 -12.820 -9.511 1.00 97.06 85 PRO A C 1
ATOM 614 O O . PRO A 1 85 ? 16.535 -13.283 -9.455 1.00 97.06 85 PRO A O 1
ATOM 617 N N . LEU A 1 86 ? 18.030 -11.922 -10.432 1.00 97.12 86 LEU A N 1
ATOM 618 C CA . LEU A 1 86 ? 17.083 -11.397 -11.414 1.00 97.12 86 LEU A CA 1
ATOM 619 C C . LEU A 1 86 ? 16.516 -12.529 -12.279 1.00 97.12 86 LEU A C 1
ATOM 621 O O . LEU A 1 86 ? 15.359 -12.471 -12.668 1.00 97.12 86 LEU A O 1
ATOM 625 N N . SER A 1 87 ? 17.287 -13.596 -12.510 1.00 96.62 87 SER A N 1
ATOM 626 C CA . SER A 1 87 ? 16.854 -14.816 -13.206 1.00 96.62 87 SER A CA 1
ATOM 627 C C . SER A 1 87 ? 15.705 -15.574 -12.527 1.00 96.62 87 SER A C 1
ATOM 629 O O . SER A 1 87 ? 15.090 -16.425 -13.164 1.00 96.62 87 SER A O 1
ATOM 631 N N . GLN A 1 88 ? 15.394 -15.281 -11.260 1.00 97.00 88 GLN A N 1
ATOM 632 C CA . GLN A 1 88 ? 14.230 -15.836 -10.563 1.00 97.00 88 GLN A CA 1
ATOM 633 C C . GLN A 1 88 ? 12.947 -15.031 -10.798 1.00 97.00 88 GLN A C 1
ATOM 635 O O . GLN A 1 88 ? 11.886 -15.468 -10.364 1.00 97.00 88 GLN A O 1
ATOM 640 N N . VAL A 1 89 ? 13.014 -13.877 -11.466 1.00 97.38 89 VAL A N 1
ATOM 641 C CA . VAL A 1 89 ? 11.834 -13.085 -11.833 1.00 97.38 89 VAL A CA 1
ATOM 642 C C . VAL A 1 89 ? 11.201 -13.694 -13.085 1.00 97.38 89 VAL A C 1
ATOM 644 O O . VAL A 1 89 ? 11.718 -13.536 -14.190 1.00 97.38 89 VAL A O 1
ATOM 647 N N . THR A 1 90 ? 10.093 -14.411 -12.914 1.00 96.19 90 THR A N 1
ATOM 648 C CA . THR A 1 90 ? 9.340 -15.052 -14.004 1.00 96.19 90 THR A CA 1
ATOM 649 C C . THR A 1 90 ? 8.109 -14.247 -14.405 1.00 96.19 90 THR A C 1
ATOM 651 O O . THR A 1 90 ? 7.760 -14.213 -15.584 1.00 96.19 90 THR A O 1
ATOM 654 N N . THR A 1 91 ? 7.473 -13.562 -13.454 1.00 97.19 91 THR A N 1
ATOM 655 C CA . THR A 1 91 ? 6.373 -12.623 -13.703 1.00 97.19 91 THR A CA 1
ATOM 656 C C . THR A 1 91 ? 6.558 -11.374 -12.849 1.00 97.19 91 THR A C 1
ATOM 658 O O . THR A 1 91 ? 7.017 -11.444 -11.710 1.00 97.19 91 THR A O 1
ATOM 661 N N . LEU A 1 92 ? 6.206 -10.215 -13.403 1.00 98.56 92 LEU A N 1
ATOM 662 C CA . LEU A 1 92 ? 6.202 -8.949 -12.677 1.00 98.56 92 LEU A CA 1
ATOM 663 C C . LEU A 1 92 ? 5.144 -8.025 -13.269 1.00 98.56 92 LEU A C 1
ATOM 665 O O . LEU A 1 92 ? 5.042 -7.900 -14.492 1.00 98.56 92 LEU A O 1
ATOM 669 N N . GLY A 1 93 ? 4.401 -7.340 -12.415 1.00 98.56 93 GLY A N 1
ATOM 670 C CA . GLY A 1 93 ? 3.520 -6.267 -12.838 1.00 98.56 93 GLY A CA 1
ATOM 671 C C . GLY A 1 93 ? 2.622 -5.776 -11.719 1.00 98.56 93 GLY A C 1
ATOM 672 O O . GLY A 1 93 ? 2.874 -6.054 -10.552 1.00 98.56 93 GLY A O 1
ATOM 673 N N . TYR A 1 94 ? 1.634 -4.965 -12.075 1.00 98.75 94 TYR A N 1
ATOM 674 C CA . TYR A 1 94 ? 0.769 -4.280 -11.121 1.00 98.75 94 TYR A CA 1
ATOM 675 C C . TYR A 1 94 ? -0.485 -3.734 -11.805 1.00 98.75 94 TYR A C 1
ATOM 677 O O . TYR A 1 94 ? -0.588 -3.716 -13.039 1.00 98.75 94 TYR A O 1
ATOM 685 N N . TRP A 1 95 ? -1.441 -3.289 -10.997 1.00 98.75 95 TRP A N 1
ATOM 686 C CA . TRP A 1 95 ? -2.612 -2.556 -11.452 1.00 98.75 95 TRP A CA 1
ATOM 687 C C . TRP A 1 95 ? -2.480 -1.075 -11.138 1.00 98.75 95 TRP A C 1
ATOM 689 O O . TRP A 1 95 ? -1.914 -0.685 -10.119 1.00 98.75 95 TRP A O 1
ATOM 699 N N . THR A 1 96 ? -3.031 -0.241 -12.014 1.00 98.62 96 THR A N 1
ATOM 700 C CA . THR A 1 96 ? -3.057 1.212 -11.848 1.00 98.62 96 THR A CA 1
ATOM 701 C C . THR A 1 96 ? -4.422 1.785 -12.156 1.00 98.62 96 THR A C 1
ATOM 703 O O . THR A 1 96 ? -5.142 1.236 -12.990 1.00 98.62 96 THR A O 1
ATOM 706 N N . LYS A 1 97 ? -4.725 2.943 -11.580 1.00 98.50 97 LYS A N 1
ATOM 707 C CA . LYS A 1 97 ? -5.929 3.713 -11.877 1.00 98.50 97 LYS A CA 1
ATOM 708 C C . LYS A 1 97 ? -5.612 5.202 -11.916 1.00 98.50 97 LYS A C 1
ATOM 710 O O . LYS A 1 97 ? -4.980 5.743 -11.008 1.00 98.50 97 LYS A O 1
ATOM 715 N N . TYR A 1 98 ? -6.038 5.856 -12.990 1.00 98.25 98 TYR A N 1
ATOM 716 C CA . TYR A 1 98 ? -5.965 7.306 -13.138 1.00 98.25 98 TYR A CA 1
ATOM 717 C C . TYR A 1 98 ? -7.111 7.969 -12.364 1.00 98.25 98 TYR A C 1
ATOM 719 O O . TYR A 1 98 ? -8.243 7.492 -12.425 1.00 98.25 98 TYR A O 1
ATOM 727 N N . LEU A 1 99 ? -6.837 9.076 -11.669 1.00 98.12 99 LEU A N 1
ATOM 728 C CA . LEU A 1 99 ? -7.878 9.909 -11.055 1.00 98.12 99 LEU A CA 1
ATOM 729 C C . LEU A 1 99 ? -7.818 11.344 -11.579 1.00 98.12 99 LEU A C 1
ATOM 731 O O . LEU A 1 99 ? -8.835 11.888 -12.005 1.00 98.12 99 LEU A O 1
ATOM 735 N N . ALA A 1 100 ? -6.630 11.952 -11.565 1.00 97.81 100 ALA A N 1
ATOM 736 C CA . ALA A 1 100 ? -6.399 13.279 -12.120 1.00 97.81 100 ALA A CA 1
ATOM 737 C C . ALA A 1 100 ? -4.937 13.474 -12.551 1.00 97.81 100 ALA A C 1
ATOM 739 O O . ALA A 1 100 ? -4.024 12.818 -12.048 1.00 97.81 100 ALA A O 1
ATOM 740 N N . GLY A 1 101 ? -4.722 14.412 -13.473 1.00 96.00 101 GLY A N 1
ATOM 741 C CA . GLY A 1 101 ? -3.403 14.833 -13.934 1.00 96.00 101 GLY A CA 1
ATOM 742 C C . GLY A 1 101 ? -3.344 15.003 -15.452 1.00 96.00 101 GLY A C 1
ATOM 743 O O . GLY A 1 101 ? -4.378 15.122 -16.114 1.00 96.00 101 GLY A O 1
ATOM 744 N N . PRO A 1 102 ? -2.136 15.043 -16.031 1.00 94.50 102 PRO A N 1
ATOM 745 C CA . PRO A 1 102 ? -1.948 14.989 -17.478 1.00 94.50 102 PRO A CA 1
ATOM 746 C C . PRO A 1 102 ? -2.534 13.713 -18.105 1.00 94.50 102 PRO A C 1
ATOM 748 O O . PRO A 1 102 ? -2.690 12.691 -17.443 1.00 94.50 102 PRO A O 1
ATOM 751 N N . SER A 1 103 ? -2.778 13.731 -19.419 1.00 94.38 103 SER A N 1
ATOM 752 C CA . SER A 1 103 ? -3.408 12.633 -20.184 1.00 94.38 103 SER A CA 1
ATOM 753 C C . SER A 1 103 ? -2.563 11.353 -20.324 1.00 94.38 103 SER A C 1
ATOM 755 O O . SER A 1 103 ? -2.841 10.506 -21.167 1.00 94.38 103 SER A O 1
ATOM 757 N N . PHE A 1 104 ? -1.498 11.243 -19.545 1.00 93.00 104 PHE A N 1
ATOM 758 C CA . PHE A 1 104 ? -0.565 10.123 -19.486 1.00 93.00 104 PHE A CA 1
ATOM 759 C C . PHE A 1 104 ? -0.218 9.766 -18.033 1.00 93.00 104 PHE A C 1
ATOM 761 O O . PHE A 1 104 ? 0.684 8.964 -17.793 1.00 93.00 104 PHE A O 1
ATOM 768 N N . ALA A 1 105 ? -0.909 10.371 -17.058 1.00 95.38 105 ALA A N 1
ATOM 769 C CA . ALA A 1 105 ? -0.618 10.171 -15.653 1.00 95.38 105 ALA A CA 1
ATOM 770 C C . ALA A 1 105 ? -0.954 8.741 -15.226 1.00 95.38 105 ALA A C 1
ATOM 772 O O . ALA A 1 105 ? -2.106 8.318 -15.221 1.00 95.38 105 ALA A O 1
ATOM 773 N N . GLY A 1 106 ? 0.074 8.005 -14.835 1.00 96.00 106 GLY A N 1
ATOM 774 C CA . GLY A 1 106 ? -0.036 6.690 -14.231 1.00 96.00 106 GLY A CA 1
ATOM 775 C C . GLY A 1 106 ? 1.133 6.490 -13.270 1.00 96.00 106 GLY A C 1
ATOM 776 O O . GLY A 1 106 ? 2.200 7.066 -13.500 1.00 96.00 106 GLY A O 1
ATOM 777 N N . PRO A 1 107 ? 0.966 5.702 -12.198 1.00 97.50 107 PRO A N 1
ATOM 778 C CA . PRO A 1 107 ? 2.087 5.311 -11.361 1.00 97.50 107 PRO A CA 1
ATOM 779 C C . PRO A 1 107 ? 3.064 4.475 -12.191 1.00 97.50 107 PRO A C 1
ATOM 781 O O . PRO A 1 107 ? 2.646 3.545 -12.882 1.00 97.50 107 PRO A O 1
ATOM 784 N N . GLY A 1 108 ? 4.351 4.791 -12.121 1.00 98.12 108 GLY A N 1
ATOM 785 C CA . GLY A 1 108 ? 5.425 3.941 -12.621 1.00 98.12 108 GLY A CA 1
ATOM 786 C C . GLY A 1 108 ? 5.769 2.812 -11.650 1.00 98.12 108 GLY A C 1
ATOM 787 O O . GLY A 1 108 ? 5.335 2.813 -10.492 1.00 98.12 108 GLY A O 1
ATOM 788 N N . LEU A 1 109 ? 6.572 1.863 -12.129 1.00 98.62 109 LEU A N 1
ATOM 789 C CA . LEU A 1 109 ? 7.205 0.837 -11.308 1.00 98.62 109 LEU A CA 1
ATOM 790 C C . LEU A 1 109 ? 8.724 0.895 -11.497 1.00 98.62 109 LEU A C 1
ATOM 792 O O . LEU A 1 109 ? 9.254 0.639 -12.578 1.00 98.62 109 LEU A O 1
ATOM 796 N N . ASN A 1 110 ? 9.428 1.203 -10.418 1.00 98.50 110 ASN A N 1
ATOM 797 C CA . ASN A 1 110 ? 10.873 1.114 -10.321 1.00 98.50 110 ASN A CA 1
ATOM 798 C C . ASN A 1 110 ? 11.281 -0.328 -10.017 1.00 98.50 110 ASN A C 1
ATOM 800 O O . ASN A 1 110 ? 10.897 -0.880 -8.986 1.00 98.50 110 ASN A O 1
ATOM 804 N N . VAL A 1 111 ? 12.122 -0.897 -10.874 1.00 98.50 111 VAL A N 1
ATOM 805 C CA . VAL A 1 111 ? 12.780 -2.189 -10.679 1.00 98.50 111 VAL A CA 1
ATOM 806 C C . VAL A 1 111 ? 14.244 -1.908 -10.349 1.00 98.50 111 VAL A C 1
ATOM 808 O O . VAL A 1 111 ? 15.036 -1.556 -11.226 1.00 98.50 111 VAL A O 1
ATOM 811 N N . VAL A 1 112 ? 14.591 -1.982 -9.064 1.00 97.94 112 VAL A N 1
ATOM 812 C CA . VAL A 1 112 ? 15.944 -1.681 -8.578 1.00 97.94 112 VAL A CA 1
ATOM 813 C C . VAL A 1 112 ? 16.803 -2.919 -8.754 1.00 97.94 112 VAL A C 1
ATOM 815 O O . VAL A 1 112 ? 16.496 -3.968 -8.188 1.00 97.94 112 VAL A O 1
ATOM 818 N N . ILE A 1 113 ? 17.867 -2.811 -9.543 1.00 97.62 113 ILE A N 1
ATOM 819 C CA . ILE A 1 113 ? 18.733 -3.941 -9.870 1.00 97.62 113 ILE A CA 1
ATOM 820 C C . ILE A 1 113 ? 20.198 -3.604 -9.637 1.00 97.62 113 ILE A C 1
ATOM 822 O O . ILE A 1 113 ? 20.602 -2.448 -9.731 1.00 97.62 113 ILE A O 1
ATOM 826 N N . ASP A 1 114 ? 21.000 -4.640 -9.426 1.00 96.75 114 ASP A N 1
ATOM 827 C CA . ASP A 1 114 ? 22.449 -4.581 -9.599 1.00 96.75 114 ASP A CA 1
ATOM 828 C C . ASP A 1 114 ? 22.846 -5.570 -10.693 1.00 96.75 114 ASP A C 1
ATOM 830 O O . ASP A 1 114 ? 22.628 -6.775 -10.547 1.00 96.75 114 ASP A O 1
ATOM 834 N N . ILE A 1 115 ? 23.398 -5.074 -11.804 1.00 96.19 115 ILE A N 1
ATOM 835 C CA . ILE A 1 115 ? 23.823 -5.922 -12.929 1.00 96.19 115 ILE A CA 1
ATOM 836 C C . ILE A 1 115 ? 25.130 -6.691 -12.663 1.00 96.19 115 ILE A C 1
ATOM 838 O O . ILE A 1 115 ? 25.405 -7.679 -13.345 1.00 96.19 115 ILE A O 1
ATOM 842 N N . ASN A 1 116 ? 25.894 -6.289 -11.644 1.00 90.25 116 ASN A N 1
ATOM 843 C CA . ASN A 1 116 ? 27.172 -6.874 -11.225 1.00 90.25 116 ASN A CA 1
ATOM 844 C C . ASN A 1 116 ? 26.994 -7.893 -10.084 1.00 90.25 116 ASN A C 1
ATOM 846 O O . ASN A 1 116 ? 27.966 -8.483 -9.597 1.00 90.25 116 ASN A O 1
ATOM 850 N N . GLY A 1 117 ? 25.755 -8.125 -9.648 1.00 83.44 117 GLY A N 1
ATOM 851 C CA . GLY A 1 117 ? 25.433 -9.038 -8.562 1.00 83.44 117 GLY A CA 1
ATOM 852 C C . GLY A 1 117 ? 25.926 -8.508 -7.220 1.00 83.44 117 GLY A C 1
ATOM 853 O O . GLY A 1 117 ? 25.417 -7.515 -6.724 1.00 83.44 117 GLY A O 1
ATOM 854 N N . SER A 1 118 ? 26.882 -9.199 -6.595 1.00 77.12 118 SER A N 1
ATOM 855 C CA . SER A 1 118 ? 27.484 -8.751 -5.326 1.00 77.12 118 SER A CA 1
ATOM 856 C C . SER A 1 118 ? 28.723 -7.870 -5.520 1.00 77.12 118 SER A C 1
ATOM 858 O O . SER A 1 118 ? 29.283 -7.385 -4.536 1.00 77.12 118 SER A O 1
ATOM 860 N N . ALA A 1 119 ? 29.206 -7.708 -6.757 1.00 83.94 119 ALA A N 1
ATOM 861 C CA . ALA A 1 119 ? 30.346 -6.846 -7.040 1.00 83.94 119 ALA A CA 1
ATOM 862 C C . ALA A 1 119 ? 29.900 -5.371 -7.119 1.00 83.94 119 ALA A C 1
ATOM 864 O O . ALA A 1 119 ? 28.832 -5.094 -7.654 1.00 83.94 119 ALA A O 1
ATOM 865 N N . PRO A 1 120 ? 30.701 -4.407 -6.629 1.00 80.81 120 PRO A N 1
ATOM 866 C CA . PRO A 1 120 ? 30.300 -3.002 -6.624 1.00 80.81 120 PRO A CA 1
ATOM 867 C C . PRO A 1 120 ? 30.044 -2.414 -8.022 1.00 80.81 120 PRO A C 1
ATOM 869 O O . PRO A 1 120 ? 30.682 -2.796 -9.005 1.00 80.81 120 PRO A O 1
ATOM 872 N N . GLY A 1 121 ? 29.189 -1.388 -8.080 1.00 83.31 121 GLY A N 1
ATOM 873 C CA . GLY A 1 121 ? 29.084 -0.467 -9.219 1.00 83.31 121 GLY A CA 1
ATOM 874 C C . GLY A 1 121 ? 28.061 -0.825 -10.302 1.00 83.31 121 GLY A C 1
ATOM 875 O O . GLY A 1 121 ? 28.007 -0.116 -11.305 1.00 83.31 121 GLY A O 1
ATOM 876 N N . GLY A 1 122 ? 27.255 -1.877 -10.118 1.00 91.50 122 GLY A N 1
ATOM 877 C CA . GLY A 1 122 ? 26.221 -2.282 -11.079 1.00 91.50 122 GLY A CA 1
ATOM 878 C C . GLY A 1 122 ? 24.812 -1.765 -10.771 1.00 91.50 122 GLY A C 1
ATOM 879 O O . GLY A 1 122 ? 23.889 -2.045 -11.535 1.00 91.50 122 GLY A O 1
ATOM 880 N N . GLU A 1 123 ? 24.624 -1.022 -9.676 1.00 95.56 123 GLU A N 1
ATOM 881 C CA . GLU A 1 123 ? 23.302 -0.567 -9.231 1.00 95.56 123 GLU A CA 1
ATOM 882 C C . GLU A 1 123 ? 22.681 0.489 -10.165 1.00 95.56 123 GLU A C 1
ATOM 884 O O . GLU A 1 123 ? 23.233 1.574 -10.392 1.00 95.56 123 GLU A O 1
ATOM 889 N N . THR A 1 124 ? 21.474 0.199 -10.650 1.00 97.50 124 THR A N 1
ATOM 890 C CA . THR A 1 124 ? 20.619 1.132 -11.390 1.00 97.50 124 THR A CA 1
ATOM 891 C C . THR A 1 124 ? 19.142 0.840 -11.118 1.00 97.50 124 THR A C 1
ATOM 893 O O . THR A 1 124 ? 18.771 -0.202 -10.581 1.00 97.50 124 THR A O 1
ATOM 896 N N . ILE A 1 125 ? 18.274 1.763 -11.520 1.00 97.88 125 ILE A N 1
ATOM 897 C CA . ILE A 1 125 ? 16.823 1.560 -11.525 1.00 97.88 125 ILE A CA 1
ATOM 898 C C . ILE A 1 125 ? 16.363 1.475 -12.971 1.00 97.88 125 ILE A C 1
ATOM 900 O O . ILE A 1 125 ? 16.601 2.417 -13.733 1.00 97.88 125 ILE A O 1
ATOM 904 N N . LEU A 1 126 ? 15.695 0.377 -13.319 1.00 98.44 126 LEU A N 1
ATOM 905 C CA . LEU A 1 126 ? 14.890 0.279 -14.529 1.00 98.44 126 LEU A CA 1
ATOM 906 C C . LEU A 1 126 ? 13.495 0.812 -14.213 1.00 98.44 126 LEU A C 1
ATOM 908 O O . LEU A 1 126 ? 12.785 0.255 -13.377 1.00 98.44 126 LEU A O 1
ATOM 912 N N . VAL A 1 127 ? 13.122 1.915 -14.847 1.00 98.38 127 VAL A N 1
ATOM 913 C CA . VAL A 1 127 ? 11.854 2.596 -14.598 1.00 98.38 127 VAL A CA 1
ATOM 914 C C . VAL A 1 127 ? 10.874 2.202 -15.689 1.00 98.38 127 VAL A C 1
ATOM 916 O O . VAL A 1 127 ? 11.098 2.475 -16.869 1.00 98.38 127 VAL A O 1
ATOM 919 N N . TYR A 1 128 ? 9.791 1.550 -15.282 1.00 98.50 128 TYR A N 1
ATOM 920 C CA . TYR A 1 128 ? 8.634 1.296 -16.123 1.00 98.50 128 TYR A CA 1
ATOM 921 C C . TYR A 1 128 ? 7.638 2.440 -15.952 1.00 98.50 128 TYR A C 1
ATOM 923 O O . TYR A 1 128 ? 7.189 2.703 -14.836 1.00 98.50 128 TYR A O 1
ATOM 931 N N . GLU A 1 129 ? 7.246 3.086 -17.047 1.00 96.62 129 GLU A N 1
ATOM 932 C CA . GLU A 1 129 ? 6.173 4.081 -17.024 1.00 96.62 129 GLU A CA 1
ATOM 933 C C . GLU A 1 129 ? 5.050 3.656 -17.980 1.00 96.62 129 GLU A C 1
ATOM 935 O O . GLU A 1 129 ? 5.323 3.344 -19.147 1.00 96.62 129 GLU A O 1
ATOM 940 N N . PRO A 1 130 ? 3.783 3.651 -17.518 1.00 96.25 130 PRO A N 1
ATOM 941 C CA . PRO A 1 130 ? 2.630 3.231 -18.311 1.00 96.25 130 PRO A CA 1
ATOM 942 C C . PRO A 1 130 ? 2.554 3.825 -19.720 1.00 96.25 130 PRO A C 1
ATOM 944 O O . PRO A 1 130 ? 2.218 3.121 -20.666 1.00 96.25 130 PRO A O 1
ATOM 947 N N . TYR A 1 131 ? 2.908 5.100 -19.880 1.00 93.62 131 TYR A N 1
ATOM 948 C CA . TYR A 1 131 ? 2.749 5.820 -21.143 1.00 93.62 131 TYR A CA 1
ATOM 949 C C . TYR A 1 131 ? 3.754 5.421 -22.239 1.00 93.62 131 TYR A C 1
ATOM 951 O O . TYR A 1 131 ? 3.477 5.657 -23.413 1.00 93.62 131 TYR A O 1
ATOM 959 N N . TRP A 1 132 ? 4.890 4.803 -21.888 1.00 94.75 132 TRP A N 1
ATOM 960 C CA . TRP A 1 132 ? 5.772 4.144 -22.866 1.00 94.75 132 TRP A CA 1
ATOM 961 C C . TRP A 1 132 ? 5.194 2.794 -23.310 1.00 94.75 132 TRP A C 1
ATOM 963 O O . TRP A 1 132 ? 5.366 2.365 -24.442 1.00 94.75 132 TRP A O 1
ATOM 973 N N . ASN A 1 133 ? 4.422 2.153 -22.436 1.00 96.75 133 ASN A N 1
ATOM 974 C CA . ASN A 1 133 ? 4.004 0.762 -22.575 1.00 96.75 133 ASN A CA 1
ATOM 975 C C . ASN A 1 133 ? 2.555 0.589 -23.054 1.00 96.75 133 ASN A C 1
ATOM 977 O O . ASN A 1 133 ? 2.049 -0.531 -23.144 1.00 96.75 133 ASN A O 1
ATOM 981 N N . GLY A 1 134 ? 1.867 1.691 -23.350 1.00 95.25 134 GLY A N 1
ATOM 982 C CA . GLY A 1 134 ? 0.501 1.688 -23.850 1.00 95.25 134 GLY A CA 1
ATOM 983 C C . GLY A 1 134 ? -0.244 2.982 -23.549 1.00 95.25 134 GLY A C 1
ATOM 984 O O . GLY A 1 134 ? 0.305 3.971 -23.070 1.00 95.25 134 GLY A O 1
ATOM 985 N N . THR A 1 135 ? -1.540 2.980 -23.846 1.00 96.38 135 THR A N 1
ATOM 986 C CA . THR A 1 135 ? -2.429 4.094 -23.509 1.00 96.38 135 THR A CA 1
ATOM 987 C C . THR A 1 135 ? -2.951 3.921 -22.088 1.00 96.38 135 THR A C 1
ATOM 989 O O . THR A 1 135 ? -3.541 2.889 -21.770 1.00 96.38 135 THR A O 1
ATOM 992 N N . VAL A 1 136 ? -2.756 4.937 -21.248 1.00 96.31 136 VAL A N 1
ATOM 993 C CA . VAL A 1 136 ? -3.348 4.998 -19.907 1.00 96.31 136 VAL A CA 1
ATOM 994 C C . VAL A 1 136 ? -4.863 5.166 -20.020 1.00 96.31 136 VAL A C 1
ATOM 996 O O . VAL A 1 136 ? -5.341 6.023 -20.767 1.00 96.31 136 VAL A O 1
ATOM 999 N N . ASN A 1 137 ? -5.628 4.381 -19.261 1.00 96.00 137 ASN A N 1
ATOM 1000 C CA . ASN A 1 137 ? -7.074 4.546 -19.181 1.00 96.00 137 ASN A CA 1
ATOM 1001 C C . ASN A 1 137 ? -7.449 5.786 -18.352 1.00 96.00 137 ASN A C 1
ATOM 1003 O O . ASN A 1 137 ? -7.506 5.747 -17.125 1.00 96.00 137 ASN A O 1
ATOM 1007 N N . LEU A 1 138 ? -7.767 6.880 -19.042 1.00 96.38 138 LEU A N 1
ATOM 1008 C CA . LEU A 1 138 ? -8.205 8.135 -18.422 1.00 96.38 138 LEU A CA 1
ATOM 1009 C C . LEU A 1 138 ? -9.660 8.103 -17.924 1.00 96.38 138 LEU A C 1
ATOM 1011 O O . LEU A 1 138 ? -10.103 9.059 -17.292 1.00 96.38 138 LEU A O 1
ATOM 1015 N N . GLY A 1 139 ? -10.407 7.029 -18.204 1.00 94.81 139 GLY A N 1
ATOM 1016 C CA . GLY A 1 139 ? -11.773 6.820 -17.715 1.00 94.81 139 GLY A CA 1
ATOM 1017 C C . GLY A 1 139 ? -11.851 6.486 -16.224 1.00 94.81 139 GLY A C 1
ATOM 1018 O O . GLY A 1 139 ? -12.935 6.520 -15.650 1.00 94.81 139 GLY A O 1
ATOM 1019 N N . GLY A 1 140 ? -10.709 6.204 -15.591 1.00 93.44 140 GLY A N 1
ATOM 1020 C CA . GLY A 1 140 ? -10.634 5.891 -14.168 1.00 93.44 140 GLY A CA 1
ATOM 1021 C C . GLY A 1 140 ? -10.954 4.438 -13.824 1.00 93.44 140 GLY A C 1
ATOM 1022 O O . GLY A 1 140 ? -11.114 4.132 -12.647 1.00 93.44 140 GLY A O 1
ATOM 1023 N N . ASP A 1 141 ? -11.013 3.530 -14.801 1.00 97.12 141 ASP A N 1
ATOM 1024 C CA . ASP A 1 141 ? -11.031 2.096 -14.498 1.00 97.12 141 ASP A CA 1
ATOM 1025 C C . ASP A 1 141 ? -9.616 1.575 -14.242 1.00 97.12 141 ASP A C 1
ATOM 1027 O O . ASP A 1 141 ? -8.621 2.112 -14.741 1.00 97.12 141 ASP A O 1
ATOM 1031 N N . TRP A 1 142 ? -9.539 0.480 -13.492 1.00 98.56 142 TRP A N 1
ATOM 1032 C CA . TRP A 1 142 ? -8.290 -0.219 -13.245 1.00 98.56 142 TRP A CA 1
ATOM 1033 C C . TRP A 1 142 ? -7.722 -0.833 -14.523 1.00 98.56 142 TRP A C 1
ATOM 1035 O O . TRP A 1 142 ? -8.415 -1.498 -15.293 1.00 98.56 142 TRP A O 1
ATOM 1045 N N . GLN A 1 143 ? -6.425 -0.629 -14.718 1.00 98.25 143 GLN A N 1
ATOM 1046 C CA . GLN A 1 143 ? -5.660 -1.133 -15.847 1.00 98.25 143 GLN A CA 1
ATOM 1047 C C . GLN A 1 143 ? -4.464 -1.936 -15.348 1.00 98.25 143 GLN A C 1
ATOM 1049 O O . GLN A 1 143 ? -3.726 -1.485 -14.471 1.00 98.25 143 GLN A O 1
ATOM 1054 N N . GLN A 1 144 ? -4.275 -3.120 -15.921 1.00 98.19 144 GLN A N 1
ATOM 1055 C CA . GLN A 1 144 ? -3.174 -4.017 -15.595 1.00 98.19 144 GLN A CA 1
ATOM 1056 C C . GLN A 1 144 ? -1.961 -3.761 -16.495 1.00 98.19 144 GLN A C 1
ATOM 1058 O O . GLN A 1 144 ? -2.112 -3.586 -17.705 1.00 98.19 144 GLN A O 1
ATOM 1063 N N . TRP A 1 145 ? -0.758 -3.839 -15.925 1.00 98.44 145 TRP A N 1
ATOM 1064 C CA . TRP A 1 145 ? 0.508 -3.694 -16.645 1.00 98.44 145 TRP A CA 1
ATOM 1065 C C . TRP A 1 145 ? 1.440 -4.876 -16.390 1.00 98.44 145 TRP A C 1
ATOM 1067 O O . TRP A 1 145 ? 1.766 -5.179 -15.244 1.00 98.44 145 TRP A O 1
ATOM 1077 N N . ASN A 1 146 ? 1.899 -5.533 -17.459 1.00 97.94 146 ASN A N 1
ATOM 1078 C CA . ASN A 1 146 ? 2.840 -6.653 -17.379 1.00 97.94 146 ASN A CA 1
ATOM 1079 C C . ASN A 1 146 ? 4.278 -6.174 -17.623 1.00 97.94 146 ASN A C 1
ATOM 1081 O O . ASN A 1 146 ? 4.760 -6.152 -18.756 1.00 97.94 146 ASN A O 1
ATOM 1085 N N . VAL A 1 147 ? 4.958 -5.814 -16.537 1.00 98.38 147 VAL A N 1
ATOM 1086 C CA . VAL A 1 147 ? 6.325 -5.269 -16.539 1.00 98.38 147 VAL A CA 1
ATOM 1087 C C . VAL A 1 147 ? 7.372 -6.340 -16.873 1.00 98.38 147 VAL A C 1
ATOM 1089 O O . VAL A 1 147 ? 8.418 -6.034 -17.438 1.00 98.38 147 VAL A O 1
ATOM 1092 N N . GLY A 1 148 ? 7.089 -7.612 -16.574 1.00 97.25 148 GLY A N 1
ATOM 1093 C CA . GLY A 1 148 ? 7.954 -8.751 -16.911 1.00 97.25 148 GLY A CA 1
ATOM 1094 C C . GLY A 1 148 ? 7.911 -9.179 -18.384 1.00 97.25 148 GLY A C 1
ATOM 1095 O O . GLY A 1 148 ? 8.644 -10.083 -18.779 1.00 97.25 148 GLY A O 1
ATOM 1096 N N . SER A 1 149 ? 7.053 -8.564 -19.202 1.00 97.25 149 SER A N 1
ATOM 1097 C CA . SER A 1 149 ? 6.875 -8.914 -20.614 1.00 97.25 149 SER A CA 1
ATOM 1098 C C . SER A 1 149 ? 8.129 -8.620 -21.458 1.00 97.25 149 SER A C 1
ATOM 1100 O O . SER A 1 149 ? 8.774 -7.591 -21.256 1.00 97.25 149 SER A O 1
ATOM 1102 N N . PRO A 1 150 ? 8.450 -9.433 -22.486 1.00 97.31 150 PRO A N 1
ATOM 1103 C CA . PRO A 1 150 ? 9.498 -9.097 -23.457 1.00 97.31 150 PRO A CA 1
ATOM 1104 C C . PRO A 1 150 ? 9.172 -7.856 -24.306 1.00 97.31 150 PRO A C 1
ATOM 1106 O O . PRO A 1 150 ? 10.065 -7.316 -24.952 1.00 97.31 150 PRO A O 1
ATOM 1109 N N . ALA A 1 151 ? 7.910 -7.413 -24.319 1.00 97.25 151 ALA A N 1
ATOM 1110 C CA . ALA A 1 151 ? 7.479 -6.178 -24.973 1.00 97.25 151 ALA A CA 1
ATOM 1111 C C . ALA A 1 151 ? 7.496 -4.956 -24.037 1.00 97.25 151 ALA A C 1
ATOM 1113 O O . ALA A 1 151 ? 7.168 -3.865 -24.487 1.00 97.25 151 ALA A O 1
ATOM 1114 N N . ALA A 1 152 ? 7.826 -5.136 -22.752 1.00 98.00 152 ALA A N 1
ATOM 1115 C CA . ALA A 1 152 ? 7.912 -4.022 -21.819 1.00 98.00 152 ALA A CA 1
ATOM 1116 C C . ALA A 1 152 ? 9.080 -3.095 -22.183 1.00 98.00 152 ALA A C 1
ATOM 1118 O O . ALA A 1 152 ? 10.134 -3.531 -22.642 1.00 98.00 152 ALA A O 1
ATOM 1119 N N . GLU A 1 153 ? 8.894 -1.813 -21.928 1.00 98.12 153 GLU A N 1
ATOM 1120 C CA . GLU A 1 153 ? 9.841 -0.747 -22.192 1.00 98.12 153 GLU A CA 1
ATOM 1121 C C . GLU A 1 153 ? 10.194 -0.060 -20.872 1.00 98.12 153 GLU A C 1
ATOM 1123 O O . GLU A 1 153 ? 9.378 0.652 -20.280 1.00 98.12 153 GLU A O 1
ATOM 1128 N N . LEU A 1 154 ? 11.418 -0.301 -20.398 1.00 98.50 154 LEU A N 1
ATOM 1129 C CA . LEU A 1 154 ? 11.973 0.290 -19.185 1.00 98.50 154 LEU A CA 1
ATOM 1130 C C . LEU A 1 154 ? 13.239 1.076 -19.512 1.00 98.50 154 LEU A C 1
ATOM 1132 O O . LEU A 1 154 ? 14.126 0.568 -20.195 1.00 98.50 154 LEU A O 1
ATOM 1136 N N . TRP A 1 155 ? 13.379 2.281 -18.975 1.00 97.94 155 TRP A N 1
ATOM 1137 C CA . TRP A 1 155 ? 14.605 3.065 -19.127 1.00 97.94 155 TRP A CA 1
ATOM 1138 C C . TRP A 1 155 ? 15.485 2.973 -17.878 1.00 97.94 155 TRP A C 1
ATOM 1140 O O . TRP A 1 155 ? 14.991 2.869 -16.757 1.00 97.94 155 TRP A O 1
ATOM 1150 N N . SER A 1 156 ? 16.808 3.009 -18.057 1.00 98.12 156 SER A N 1
ATOM 1151 C CA . SER A 1 156 ? 17.761 2.980 -16.940 1.00 98.12 156 SER A CA 1
ATOM 1152 C C . SER A 1 156 ? 18.020 4.387 -16.402 1.00 98.12 156 SER A C 1
ATOM 1154 O O . SER A 1 156 ? 18.258 5.322 -17.169 1.00 98.12 156 SER A O 1
ATOM 1156 N N . THR A 1 157 ? 18.039 4.549 -15.081 1.00 96.56 157 THR A N 1
ATOM 1157 C CA . THR A 1 157 ? 18.395 5.825 -14.429 1.00 96.56 157 THR A CA 1
ATOM 1158 C C . THR A 1 157 ? 19.885 6.143 -14.489 1.00 96.56 157 THR A C 1
ATOM 1160 O O . THR A 1 157 ? 20.260 7.313 -14.409 1.00 96.56 157 THR A O 1
ATOM 1163 N N . ARG A 1 158 ? 20.747 5.131 -14.639 1.00 96.06 158 ARG A N 1
ATOM 1164 C CA . ARG A 1 158 ? 22.204 5.289 -14.674 1.00 96.06 158 ARG A CA 1
ATOM 1165 C C . ARG A 1 158 ? 22.836 4.477 -15.794 1.00 96.06 158 ARG A C 1
ATOM 1167 O O . ARG A 1 158 ? 22.325 3.431 -16.196 1.00 96.06 158 ARG A O 1
ATOM 1174 N N . THR A 1 159 ? 23.977 4.963 -16.273 1.00 96.19 159 THR A N 1
ATOM 1175 C CA . THR A 1 159 ? 24.870 4.160 -17.104 1.00 96.19 159 THR A CA 1
ATOM 1176 C C . THR A 1 159 ? 25.705 3.267 -16.194 1.00 96.19 159 THR A C 1
ATOM 1178 O O . THR A 1 159 ? 26.442 3.778 -15.353 1.00 96.19 159 THR A O 1
ATOM 1181 N N . VAL A 1 160 ? 25.583 1.951 -16.359 1.00 95.56 160 VAL A N 1
ATOM 1182 C CA . VAL A 1 160 ? 26.273 0.925 -15.562 1.00 95.56 160 VAL A CA 1
ATOM 1183 C C . VAL A 1 160 ? 26.845 -0.154 -16.478 1.00 95.56 160 VAL A C 1
ATOM 1185 O O . VAL A 1 160 ? 26.305 -0.414 -17.555 1.00 95.56 160 VAL A O 1
ATOM 1188 N N . SER A 1 161 ? 27.946 -0.781 -16.066 1.00 92.62 161 SER A N 1
ATOM 1189 C CA . SER A 1 161 ? 28.554 -1.912 -16.773 1.00 92.62 161 SER A CA 1
ATOM 1190 C C . SER A 1 161 ? 29.203 -2.882 -15.789 1.00 92.62 161 SER A C 1
ATOM 1192 O O . SER A 1 161 ? 29.748 -2.459 -14.768 1.00 92.62 161 SER A O 1
ATOM 1194 N N . ASP A 1 162 ? 29.191 -4.169 -16.139 1.00 87.31 162 ASP A N 1
ATOM 1195 C CA . ASP A 1 162 ? 29.866 -5.238 -15.394 1.00 87.31 162 ASP A CA 1
ATOM 1196 C C . ASP A 1 162 ? 31.352 -5.396 -15.735 1.00 87.31 162 ASP A C 1
ATOM 1198 O O . ASP A 1 162 ? 32.017 -6.310 -15.249 1.00 87.31 162 ASP A O 1
ATOM 1202 N N . GLY A 1 163 ? 31.895 -4.505 -16.573 1.00 82.44 163 GLY A N 1
ATOM 1203 C CA . GLY A 1 163 ? 33.251 -4.624 -17.109 1.00 82.44 163 GLY A CA 1
ATOM 1204 C C . GLY A 1 163 ? 33.395 -5.723 -18.169 1.00 82.44 163 GLY A C 1
ATOM 1205 O O . GLY A 1 163 ? 34.503 -5.964 -18.648 1.00 82.44 163 GLY A O 1
ATOM 1206 N N . GLY A 1 164 ? 32.290 -6.374 -18.541 1.00 81.62 164 GLY A N 1
ATOM 1207 C CA . GLY A 1 164 ? 32.172 -7.389 -19.574 1.00 81.62 164 GLY A CA 1
ATOM 1208 C C . GLY A 1 164 ? 31.150 -6.983 -20.638 1.00 81.62 164 GLY A C 1
ATOM 1209 O O . GLY A 1 164 ? 31.200 -5.881 -21.184 1.00 81.62 164 GLY A O 1
ATOM 1210 N N . SER A 1 165 ? 30.258 -7.907 -20.999 1.00 81.69 165 SER A N 1
ATOM 1211 C CA . SER A 1 165 ? 29.273 -7.707 -22.070 1.00 81.69 165 SER A CA 1
ATOM 1212 C C . SER A 1 165 ? 27.966 -7.068 -21.604 1.00 81.69 165 SER A C 1
ATOM 1214 O O . SER A 1 165 ? 27.175 -6.654 -22.452 1.00 81.69 165 SER A O 1
ATOM 1216 N N . CYS A 1 166 ? 27.712 -6.993 -20.294 1.00 92.75 166 CYS A N 1
ATOM 1217 C CA . CYS A 1 166 ? 26.506 -6.365 -19.774 1.00 92.75 166 CYS A CA 1
ATOM 1218 C C . CYS A 1 166 ? 26.753 -4.870 -19.540 1.00 92.75 166 CYS A C 1
ATOM 1220 O O . CYS A 1 166 ? 27.623 -4.448 -18.772 1.00 92.75 166 CYS A O 1
ATOM 1222 N N . SER A 1 167 ? 25.950 -4.043 -20.205 1.00 94.88 167 SER A N 1
ATOM 1223 C CA . SER A 1 167 ? 25.898 -2.613 -19.928 1.00 94.88 167 SER A CA 1
ATOM 1224 C C . SER A 1 167 ? 24.504 -2.059 -20.175 1.00 94.88 167 SER A C 1
ATOM 1226 O O . SER A 1 167 ? 23.800 -2.473 -21.098 1.00 94.88 167 SER A O 1
ATOM 1228 N N . LEU A 1 168 ? 24.122 -1.099 -19.342 1.00 97.00 168 LEU A N 1
ATOM 1229 C CA . LEU A 1 168 ? 22.913 -0.304 -19.489 1.00 97.00 168 LEU A CA 1
ATOM 1230 C C . LEU A 1 168 ? 23.335 1.155 -19.608 1.00 97.00 168 LEU A C 1
ATOM 1232 O O . LEU A 1 168 ? 24.261 1.593 -18.930 1.00 97.00 168 LEU A O 1
ATOM 1236 N N . THR A 1 169 ? 22.672 1.909 -20.474 1.00 97.12 169 THR A N 1
ATOM 1237 C CA . THR A 1 169 ? 22.904 3.344 -20.658 1.00 97.12 169 THR A CA 1
ATOM 1238 C C . THR A 1 169 ? 21.731 4.114 -20.076 1.00 97.12 169 THR A C 1
ATOM 1240 O O . THR A 1 169 ? 20.582 3.709 -20.247 1.00 97.12 169 THR A O 1
ATOM 1243 N N . ALA A 1 170 ? 22.015 5.222 -19.391 1.00 97.25 170 ALA A N 1
ATOM 1244 C CA . ALA A 1 170 ? 20.976 6.081 -18.845 1.00 97.25 170 ALA A CA 1
ATOM 1245 C C . ALA A 1 170 ? 20.057 6.622 -19.955 1.00 97.25 170 ALA A C 1
ATOM 1247 O O . ALA A 1 170 ? 20.537 7.162 -20.951 1.00 97.25 170 ALA A O 1
ATOM 1248 N N . GLY A 1 171 ? 18.745 6.499 -19.754 1.00 93.81 171 GLY A N 1
ATOM 1249 C CA . GLY A 1 171 ? 17.722 6.918 -20.716 1.00 93.81 171 GLY A CA 1
ATOM 1250 C C . GLY A 1 171 ? 17.088 8.286 -20.436 1.00 93.81 171 GLY A C 1
ATOM 1251 O O . GLY A 1 171 ? 16.357 8.812 -21.267 1.00 93.81 171 GLY A O 1
ATOM 1252 N N . ALA A 1 172 ? 17.360 8.877 -19.265 1.00 89.62 172 ALA A N 1
ATOM 1253 C CA . ALA A 1 172 ? 16.861 10.198 -18.853 1.00 89.62 172 ALA A CA 1
ATOM 1254 C C . ALA A 1 172 ? 15.334 10.396 -19.031 1.00 89.62 172 ALA A C 1
ATOM 1256 O O . ALA A 1 172 ? 14.899 11.457 -19.475 1.00 89.62 172 ALA A O 1
ATOM 1257 N N . GLY A 1 173 ? 14.523 9.383 -18.697 1.00 89.12 173 GLY A N 1
ATOM 1258 C CA . GLY A 1 173 ? 13.065 9.413 -18.894 1.00 89.12 173 GLY A CA 1
ATOM 1259 C C . GLY A 1 173 ? 12.573 8.784 -20.203 1.00 89.12 173 GLY A C 1
ATOM 1260 O O . GLY A 1 173 ? 11.392 8.883 -20.521 1.00 89.12 173 GLY A O 1
ATOM 1261 N N . GLY A 1 174 ? 13.458 8.167 -20.989 1.00 91.88 174 GLY A N 1
ATOM 1262 C CA . GLY A 1 174 ? 13.115 7.540 -22.263 1.00 91.88 174 GLY A CA 1
ATOM 1263 C C . GLY A 1 174 ? 14.240 6.649 -22.803 1.00 91.88 174 GLY A C 1
ATOM 1264 O O . GLY A 1 174 ? 15.000 6.086 -22.019 1.00 91.88 174 GLY A O 1
ATOM 1265 N N . PRO A 1 175 ? 14.365 6.485 -24.131 1.00 95.00 175 PRO A N 1
ATOM 1266 C CA . PRO A 1 175 ? 15.360 5.595 -24.723 1.00 95.00 175 PRO A CA 1
ATOM 1267 C C . PRO A 1 175 ? 16.811 5.890 -24.293 1.00 95.00 175 PRO A C 1
ATOM 1269 O O . PRO A 1 175 ? 17.176 7.061 -24.183 1.00 95.00 175 PRO A O 1
ATOM 1272 N N . PRO A 1 176 ? 17.674 4.861 -24.145 1.00 97.00 176 PRO A N 1
ATOM 1273 C CA . PRO A 1 176 ? 17.446 3.456 -24.511 1.00 97.00 176 PRO A CA 1
ATOM 1274 C C . PRO A 1 176 ? 16.465 2.710 -23.596 1.00 97.00 176 PRO A C 1
ATOM 1276 O O . PRO A 1 176 ? 16.470 2.898 -22.381 1.00 97.00 176 PRO A O 1
ATOM 1279 N N . LEU A 1 177 ? 15.634 1.862 -24.209 1.00 97.50 177 LEU A N 1
ATOM 1280 C CA . LEU A 1 177 ? 14.616 1.060 -23.529 1.00 97.50 177 LEU A CA 1
ATOM 1281 C C . LEU A 1 177 ? 15.063 -0.405 -23.470 1.00 97.50 177 LEU A C 1
ATOM 1283 O O . LEU A 1 177 ? 15.638 -0.936 -24.422 1.00 97.50 177 LEU A O 1
ATOM 1287 N N . TYR A 1 178 ? 14.788 -1.040 -22.341 1.00 98.19 178 TYR A N 1
ATOM 1288 C CA . TYR A 1 178 ? 15.160 -2.403 -21.992 1.00 98.19 178 TYR A CA 1
ATOM 1289 C C . TYR A 1 178 ? 13.923 -3.179 -21.538 1.00 98.19 178 TYR A C 1
ATOM 1291 O O . TYR A 1 178 ? 12.937 -2.586 -21.113 1.00 98.19 178 TYR A O 1
ATOM 1299 N N . ASN A 1 179 ? 14.006 -4.507 -21.558 1.00 98.06 179 ASN A N 1
ATOM 1300 C CA . ASN A 1 179 ? 13.036 -5.388 -20.910 1.00 98.06 179 ASN A CA 1
ATOM 1301 C C . ASN A 1 179 ? 13.754 -6.372 -19.982 1.00 98.06 179 ASN A C 1
ATOM 1303 O O . ASN A 1 179 ? 14.928 -6.691 -20.188 1.00 98.06 179 ASN A O 1
ATOM 1307 N N . ILE A 1 180 ? 13.043 -6.859 -18.963 1.00 98.00 180 ILE A N 1
ATOM 1308 C CA . ILE A 1 180 ? 13.611 -7.755 -17.947 1.00 98.00 180 ILE A CA 1
ATOM 1309 C C . ILE A 1 180 ? 14.209 -9.031 -18.574 1.00 98.00 180 ILE A C 1
ATOM 1311 O O . ILE A 1 180 ? 15.361 -9.330 -18.250 1.00 98.00 180 ILE A O 1
ATOM 1315 N N . PRO A 1 181 ? 13.540 -9.740 -19.512 1.00 97.94 181 PRO A N 1
ATOM 1316 C CA . PRO A 1 181 ? 14.122 -10.925 -20.153 1.00 97.94 181 PRO A CA 1
ATOM 1317 C C . PRO A 1 181 ? 15.452 -10.668 -20.881 1.00 97.94 181 PRO A C 1
ATOM 1319 O O . PRO A 1 181 ? 16.381 -11.472 -20.790 1.00 97.94 181 PRO A O 1
ATOM 1322 N N . ALA A 1 182 ? 15.583 -9.540 -21.583 1.00 97.12 182 ALA A N 1
ATOM 1323 C CA . ALA A 1 182 ? 16.817 -9.172 -22.272 1.00 97.12 182 ALA A CA 1
ATOM 1324 C C . ALA A 1 182 ? 17.950 -8.862 -21.284 1.00 97.12 182 ALA A C 1
ATOM 1326 O O . ALA A 1 182 ? 19.087 -9.279 -21.505 1.00 97.12 182 ALA A O 1
ATOM 1327 N N . VAL A 1 183 ? 17.641 -8.183 -20.173 1.00 97.19 183 VAL A N 1
ATOM 1328 C CA . VAL A 1 183 ? 18.620 -7.911 -19.109 1.00 97.19 183 VAL A CA 1
ATOM 1329 C C . VAL A 1 183 ? 19.047 -9.208 -18.422 1.00 97.19 183 VAL A C 1
ATOM 1331 O O . VAL A 1 183 ? 20.238 -9.415 -18.231 1.00 97.19 183 VAL A O 1
ATOM 1334 N N . GLN A 1 184 ? 18.122 -10.126 -18.128 1.00 96.44 184 GLN A N 1
ATOM 1335 C CA . GLN A 1 184 ? 18.454 -11.453 -17.589 1.00 96.44 184 GLN A CA 1
ATOM 1336 C C . GLN A 1 184 ? 19.413 -12.225 -18.506 1.00 96.44 184 GLN A C 1
ATOM 1338 O O . GLN A 1 184 ? 20.361 -12.846 -18.027 1.00 96.44 184 GLN A O 1
ATOM 1343 N N . ALA A 1 185 ? 19.180 -12.179 -19.821 1.00 95.94 185 ALA A N 1
ATOM 1344 C CA . ALA A 1 185 ? 20.018 -12.867 -20.799 1.00 95.94 185 ALA A CA 1
ATOM 1345 C C . ALA A 1 185 ? 21.415 -12.237 -20.932 1.00 95.94 185 ALA A C 1
ATOM 1347 O O . ALA A 1 185 ? 22.403 -12.959 -21.056 1.00 95.94 185 ALA A O 1
ATOM 1348 N N . ALA A 1 186 ? 21.503 -10.904 -20.910 1.00 95.31 186 ALA A N 1
ATOM 1349 C CA . ALA A 1 186 ? 22.765 -10.181 -21.057 1.00 95.31 186 ALA A CA 1
ATOM 1350 C C . ALA A 1 186 ? 23.592 -10.130 -19.760 1.00 95.31 186 ALA A C 1
ATOM 1352 O O . ALA A 1 186 ? 24.819 -10.078 -19.822 1.00 95.31 186 ALA A O 1
ATOM 1353 N N . CYS A 1 187 ? 22.926 -10.149 -18.602 1.00 95.75 187 CYS A N 1
ATOM 1354 C CA . CYS A 1 187 ? 23.494 -9.893 -17.280 1.00 95.75 187 CYS A CA 1
ATOM 1355 C C . CYS A 1 187 ? 23.153 -11.060 -16.327 1.00 95.75 187 CYS A C 1
ATOM 1357 O O . CYS A 1 187 ? 22.324 -10.913 -15.426 1.00 95.75 187 CYS A O 1
ATOM 1359 N N . PRO A 1 188 ? 23.769 -12.245 -16.497 1.00 92.94 188 PRO A N 1
ATOM 1360 C CA . PRO A 1 188 ? 23.372 -13.465 -15.783 1.00 92.94 188 PRO A CA 1
ATOM 1361 C C . PRO A 1 188 ? 23.587 -13.404 -14.262 1.00 92.94 188 PRO A C 1
ATOM 1363 O O . PRO A 1 188 ? 22.969 -14.169 -13.523 1.00 92.94 188 PRO A O 1
ATOM 1366 N N . ASN A 1 189 ? 24.448 -12.496 -13.791 1.00 92.25 189 ASN A N 1
ATOM 1367 C CA . ASN A 1 189 ? 24.712 -12.270 -12.368 1.00 92.25 189 ASN A CA 1
ATOM 1368 C C . ASN A 1 189 ? 23.798 -11.205 -11.747 1.00 92.25 189 ASN A C 1
ATOM 1370 O O . ASN A 1 189 ? 23.928 -10.929 -10.553 1.00 92.25 189 ASN A O 1
ATOM 1374 N N . ALA A 1 190 ? 22.903 -10.598 -12.534 1.00 96.25 190 ALA A N 1
ATOM 1375 C CA . ALA A 1 190 ? 22.078 -9.503 -12.064 1.00 96.25 190 ALA A CA 1
ATOM 1376 C C . ALA A 1 190 ? 21.169 -9.931 -10.904 1.00 96.25 190 ALA A C 1
ATOM 1378 O O . ALA A 1 190 ? 20.683 -11.067 -10.846 1.00 96.25 190 ALA A O 1
ATOM 1379 N N . ARG A 1 191 ? 20.909 -9.002 -9.987 1.00 97.44 191 ARG A N 1
ATOM 1380 C CA . ARG A 1 191 ? 20.031 -9.187 -8.826 1.00 97.44 191 ARG A CA 1
ATOM 1381 C C . ARG A 1 191 ? 18.935 -8.135 -8.819 1.00 97.44 191 ARG A C 1
ATOM 1383 O O . ARG A 1 191 ? 19.180 -6.994 -9.196 1.00 97.44 191 ARG A O 1
ATOM 1390 N N . LEU A 1 192 ? 17.744 -8.529 -8.380 1.00 97.88 192 LEU A N 1
ATOM 1391 C CA . LEU A 1 192 ? 16.669 -7.619 -8.008 1.00 97.88 192 LEU A CA 1
ATOM 1392 C C . LEU A 1 192 ? 16.871 -7.223 -6.543 1.00 97.88 192 LEU A C 1
ATOM 1394 O O . LEU A 1 192 ? 16.784 -8.072 -5.654 1.00 97.88 192 LEU A O 1
ATOM 1398 N N . LEU A 1 193 ? 17.125 -5.938 -6.319 1.00 97.25 193 LEU A N 1
ATOM 1399 C CA . LEU A 1 193 ? 17.325 -5.338 -4.999 1.00 97.25 193 LEU A CA 1
ATOM 1400 C C . LEU A 1 193 ? 16.034 -4.743 -4.425 1.00 97.25 193 LEU A C 1
ATOM 1402 O O . LEU A 1 193 ? 15.940 -4.447 -3.235 1.00 97.25 193 LEU A O 1
ATOM 1406 N N . GLY A 1 194 ? 15.014 -4.574 -5.264 1.00 97.62 194 GLY A N 1
ATOM 1407 C CA . GLY A 1 194 ? 13.671 -4.273 -4.802 1.00 97.62 194 GLY A CA 1
ATOM 1408 C C . GLY A 1 194 ? 12.775 -3.642 -5.851 1.00 97.62 194 GLY A C 1
ATOM 1409 O O . GLY A 1 194 ? 13.147 -3.472 -7.015 1.00 97.62 194 GLY A O 1
ATOM 1410 N N . LEU A 1 195 ? 11.566 -3.321 -5.413 1.00 98.44 195 LEU A N 1
ATOM 1411 C CA . LEU A 1 195 ? 10.490 -2.790 -6.240 1.00 98.44 195 LEU A CA 1
ATOM 1412 C C . LEU A 1 195 ? 9.919 -1.546 -5.577 1.00 98.44 195 LEU A C 1
ATOM 1414 O O . LEU A 1 195 ? 9.775 -1.522 -4.358 1.00 98.44 195 LEU A O 1
ATOM 1418 N N . ALA A 1 196 ? 9.549 -0.537 -6.361 1.00 98.25 196 ALA A N 1
ATOM 1419 C CA . ALA A 1 196 ? 8.808 0.602 -5.833 1.00 98.25 196 ALA A CA 1
ATOM 1420 C C . ALA A 1 196 ? 7.800 1.151 -6.830 1.00 98.25 196 ALA A C 1
ATOM 1422 O O . ALA A 1 196 ? 8.138 1.392 -7.985 1.00 98.25 196 ALA A O 1
ATOM 1423 N N . VAL A 1 197 ? 6.584 1.423 -6.370 1.00 98.50 197 VAL A N 1
ATOM 1424 C CA . VAL A 1 197 ? 5.616 2.195 -7.150 1.00 98.50 197 VAL A CA 1
ATOM 1425 C C . VAL A 1 197 ? 5.965 3.670 -6.997 1.00 98.50 197 VAL A C 1
ATOM 1427 O O . VAL A 1 197 ? 6.241 4.142 -5.888 1.00 98.50 197 VAL A O 1
ATOM 1430 N N . ASN A 1 198 ? 5.994 4.410 -8.104 1.00 96.56 198 ASN A N 1
ATOM 1431 C CA . ASN A 1 198 ? 6.481 5.782 -8.088 1.00 96.56 198 ASN A CA 1
ATOM 1432 C C . ASN A 1 198 ? 5.675 6.744 -8.960 1.00 96.56 198 ASN A C 1
ATOM 1434 O O . ASN A 1 198 ? 5.204 6.412 -10.039 1.00 96.56 198 ASN A O 1
ATOM 1438 N N . VAL A 1 199 ? 5.661 8.001 -8.536 1.00 97.75 199 VAL A N 1
ATOM 1439 C CA . VAL A 1 199 ? 5.535 9.160 -9.418 1.00 97.75 199 VAL A CA 1
ATOM 1440 C C . VAL A 1 199 ? 6.856 9.915 -9.313 1.00 97.75 199 VAL A C 1
ATOM 1442 O O . VAL A 1 199 ? 7.216 10.399 -8.239 1.00 97.75 199 VAL A O 1
ATOM 1445 N N . GLY A 1 200 ? 7.637 9.915 -10.398 1.00 92.81 200 GLY A N 1
ATOM 1446 C CA . GLY A 1 200 ? 8.952 10.564 -10.451 1.00 92.81 200 GLY A CA 1
ATOM 1447 C C . GLY A 1 200 ? 8.866 12.092 -10.477 1.00 92.81 200 GLY A C 1
ATOM 1448 O O . GLY A 1 200 ? 7.788 12.650 -10.661 1.00 92.81 200 GLY A O 1
ATOM 1449 N N . THR A 1 201 ? 10.011 12.768 -10.359 1.00 92.31 201 THR A N 1
ATOM 1450 C CA . THR A 1 201 ? 10.097 14.212 -10.631 1.00 92.31 201 THR A CA 1
ATOM 1451 C C . THR A 1 201 ? 9.705 14.517 -12.080 1.00 92.31 201 THR A C 1
ATOM 1453 O O . THR A 1 201 ? 9.714 13.633 -12.933 1.00 92.31 201 THR A O 1
ATOM 1456 N N . TYR A 1 202 ? 9.337 15.770 -12.356 1.00 93.31 202 TYR A N 1
ATOM 1457 C CA . TYR A 1 202 ? 8.779 16.239 -13.634 1.00 93.31 202 TYR A CA 1
ATOM 1458 C C . TYR A 1 202 ? 7.421 15.630 -14.015 1.00 93.31 202 TYR A C 1
ATOM 1460 O O . TYR A 1 202 ? 6.968 15.806 -15.143 1.00 93.31 202 TYR A O 1
ATOM 1468 N N . ASN A 1 203 ? 6.727 15.021 -13.050 1.00 94.38 203 ASN A N 1
ATOM 1469 C CA . ASN A 1 203 ? 5.337 14.583 -13.171 1.00 94.38 203 ASN A CA 1
ATOM 1470 C C . ASN A 1 203 ? 4.434 15.412 -12.236 1.00 94.38 203 ASN A C 1
ATOM 1472 O O . ASN A 1 203 ? 3.986 14.909 -11.201 1.00 94.38 203 ASN A O 1
ATOM 1476 N N . PRO A 1 204 ? 4.221 16.709 -12.529 1.00 96.38 204 PRO A N 1
ATOM 1477 C CA . PRO A 1 204 ? 3.433 17.585 -11.674 1.00 96.38 204 PRO A CA 1
ATOM 1478 C C . PRO A 1 204 ? 1.936 17.253 -11.746 1.00 96.38 204 PRO A C 1
ATOM 1480 O O . PRO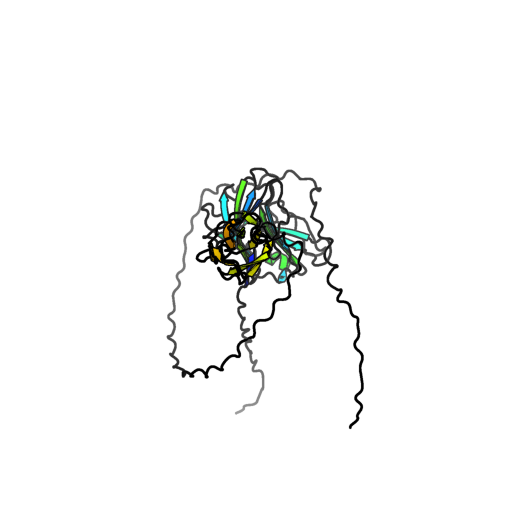 A 1 204 ? 1.401 16.970 -12.820 1.00 96.38 204 PRO A O 1
ATOM 1483 N N . GLY A 1 205 ? 1.246 17.370 -10.611 1.00 97.31 205 GLY A N 1
ATOM 1484 C CA . GLY A 1 205 ? -0.216 17.312 -10.547 1.00 97.31 205 GLY A CA 1
ATOM 1485 C C . GLY A 1 205 ? -0.810 15.920 -10.762 1.00 97.31 205 GLY A C 1
ATOM 1486 O O . GLY A 1 205 ? -1.939 15.823 -11.240 1.00 97.31 205 GLY A O 1
ATOM 1487 N N . TYR A 1 206 ? -0.062 14.854 -10.476 1.00 98.19 206 TYR A N 1
ATOM 1488 C CA . TYR A 1 206 ? -0.583 13.494 -10.581 1.00 98.19 206 TYR A CA 1
ATOM 1489 C C . TYR A 1 206 ? -1.425 13.184 -9.352 1.00 98.19 206 TYR A C 1
ATOM 1491 O O . TYR A 1 206 ? -0.999 13.434 -8.229 1.00 98.19 206 TYR A O 1
ATOM 1499 N N . LEU A 1 207 ? -2.581 12.569 -9.575 1.00 98.44 207 LEU A N 1
ATOM 1500 C CA . LEU A 1 207 ? -3.335 11.846 -8.565 1.00 98.44 207 LEU A CA 1
ATOM 1501 C C . LEU A 1 207 ? -3.718 10.497 -9.170 1.00 98.44 207 LEU A C 1
ATOM 1503 O O . LEU A 1 207 ? -4.535 10.415 -10.091 1.00 98.44 207 LEU A O 1
ATOM 1507 N N . VAL A 1 208 ? -3.064 9.444 -8.697 1.00 98.69 208 VAL A N 1
ATOM 1508 C CA . VAL A 1 208 ? -3.130 8.108 -9.294 1.00 98.69 208 VAL A CA 1
ATOM 1509 C C . VAL A 1 208 ? -3.109 7.038 -8.211 1.00 98.69 208 VAL A C 1
ATOM 1511 O O . VAL A 1 208 ? -2.619 7.273 -7.111 1.00 98.69 208 VAL A O 1
ATOM 1514 N N . ARG A 1 209 ? -3.617 5.846 -8.519 1.00 98.62 209 ARG A N 1
ATOM 1515 C CA . ARG A 1 209 ? -3.608 4.695 -7.611 1.00 98.62 209 ARG A CA 1
ATOM 1516 C C . ARG A 1 209 ? -2.877 3.510 -8.208 1.00 98.62 209 ARG A C 1
ATOM 1518 O O . ARG A 1 209 ? -2.866 3.344 -9.429 1.00 98.62 209 ARG A O 1
ATOM 1525 N N . ALA A 1 210 ? -2.318 2.685 -7.337 1.00 98.50 210 ALA A N 1
ATOM 1526 C CA . ALA A 1 210 ? -1.774 1.379 -7.651 1.00 98.50 210 ALA A CA 1
ATOM 1527 C C . ALA A 1 210 ? -2.285 0.333 -6.659 1.00 98.50 210 ALA A C 1
ATOM 1529 O O . ALA A 1 210 ? -2.532 0.642 -5.493 1.00 98.50 210 ALA A O 1
ATOM 1530 N N . ASP A 1 211 ? -2.414 -0.896 -7.140 1.00 98.44 211 ASP A N 1
ATOM 1531 C CA . ASP A 1 211 ? -2.775 -2.052 -6.328 1.00 98.44 211 ASP A CA 1
ATOM 1532 C C . ASP A 1 211 ? -2.240 -3.351 -6.952 1.00 98.44 211 ASP A C 1
ATOM 1534 O O . ASP A 1 211 ? -1.831 -3.372 -8.121 1.00 98.44 211 ASP A O 1
ATOM 1538 N N . GLY A 1 212 ? -2.196 -4.425 -6.165 1.00 97.31 212 GLY A N 1
ATOM 1539 C CA . GLY A 1 212 ? -1.900 -5.767 -6.639 1.00 97.31 212 GLY A CA 1
ATOM 1540 C C . GLY A 1 212 ? -0.554 -5.876 -7.337 1.00 97.31 212 GLY A C 1
ATOM 1541 O O . GLY A 1 212 ? -0.503 -6.411 -8.442 1.00 97.31 212 GLY A O 1
ATOM 1542 N N . VAL A 1 213 ? 0.525 -5.345 -6.756 1.00 98.50 213 VAL A N 1
ATOM 1543 C CA . VAL A 1 213 ? 1.870 -5.533 -7.326 1.00 98.50 213 VAL A CA 1
ATOM 1544 C C . VAL A 1 213 ? 2.210 -7.011 -7.209 1.00 98.50 213 VAL A C 1
ATOM 1546 O O . VAL A 1 213 ? 2.276 -7.534 -6.101 1.00 98.50 213 VAL A O 1
ATOM 1549 N N . TRP A 1 214 ? 2.429 -7.703 -8.322 1.00 98.00 214 TRP A N 1
ATOM 1550 C CA . TRP A 1 214 ? 2.792 -9.115 -8.302 1.00 98.00 214 TRP A CA 1
ATOM 1551 C C . TRP A 1 214 ? 4.236 -9.327 -8.727 1.00 98.00 214 TRP A C 1
ATOM 1553 O O . TRP A 1 214 ? 4.712 -8.720 -9.685 1.00 98.00 214 TRP A O 1
ATOM 1563 N N . LEU A 1 215 ? 4.908 -10.239 -8.032 1.00 97.75 215 LEU A N 1
ATOM 1564 C CA . LEU A 1 215 ? 6.211 -10.782 -8.384 1.00 97.75 215 LEU A CA 1
ATOM 1565 C C . LEU A 1 215 ? 6.137 -12.300 -8.236 1.00 97.75 215 LEU A C 1
ATOM 1567 O O . LEU A 1 215 ? 5.950 -12.808 -7.128 1.00 97.75 215 LEU A O 1
ATOM 1571 N N . ASN A 1 216 ? 6.325 -13.020 -9.340 1.00 96.06 216 ASN A N 1
ATOM 1572 C CA . ASN A 1 216 ? 6.150 -14.469 -9.399 1.00 96.06 216 ASN A CA 1
ATOM 1573 C C . ASN A 1 216 ? 4.758 -14.869 -8.868 1.00 96.06 216 ASN A C 1
ATOM 1575 O O . ASN A 1 216 ? 3.742 -14.399 -9.380 1.00 96.06 216 ASN A O 1
ATOM 1579 N N . ASP A 1 217 ? 4.720 -15.699 -7.825 1.00 94.25 217 ASP A N 1
ATOM 1580 C CA . ASP A 1 217 ? 3.491 -16.183 -7.191 1.00 94.25 217 ASP A CA 1
ATOM 1581 C C . ASP A 1 217 ? 3.018 -15.288 -6.030 1.00 94.25 217 ASP A C 1
ATOM 1583 O O . ASP A 1 217 ? 2.032 -15.619 -5.376 1.00 94.25 217 ASP A O 1
ATOM 1587 N N . THR A 1 218 ? 3.701 -14.179 -5.734 1.00 96.50 218 THR A N 1
ATOM 1588 C CA . THR A 1 218 ? 3.328 -13.270 -4.640 1.00 96.50 218 THR A CA 1
ATOM 1589 C C . THR A 1 218 ? 2.594 -12.054 -5.183 1.00 96.50 218 THR A C 1
ATOM 1591 O O . THR A 1 218 ? 3.101 -11.390 -6.084 1.00 96.50 218 THR A O 1
ATOM 1594 N N . VAL A 1 219 ? 1.446 -11.719 -4.594 1.00 97.56 219 VAL A N 1
ATOM 1595 C CA . VAL A 1 219 ? 0.708 -10.473 -4.842 1.00 97.56 219 VAL A CA 1
ATOM 1596 C C . VAL A 1 219 ? 0.734 -9.615 -3.583 1.00 97.56 219 VAL A C 1
ATOM 1598 O O . VAL A 1 219 ? 0.379 -10.091 -2.507 1.00 97.56 219 VAL A O 1
ATOM 1601 N N . TYR A 1 220 ? 1.129 -8.356 -3.718 1.00 97.69 220 TYR A N 1
ATOM 1602 C CA . TYR A 1 220 ? 1.056 -7.338 -2.679 1.00 97.69 220 TYR A CA 1
ATOM 1603 C C . TYR A 1 220 ? -0.216 -6.513 -2.873 1.00 97.69 220 TYR A C 1
ATOM 1605 O O . TYR A 1 220 ? -0.361 -5.824 -3.882 1.00 97.69 220 TYR A O 1
ATOM 1613 N N . ASP A 1 221 ? -1.121 -6.634 -1.910 1.00 96.94 221 ASP A N 1
ATOM 1614 C CA . ASP A 1 221 ? -2.460 -6.041 -1.874 1.00 96.94 221 ASP A CA 1
ATOM 1615 C C . ASP A 1 221 ? -2.449 -4.848 -0.907 1.00 96.94 221 ASP A C 1
ATOM 1617 O O . ASP A 1 221 ? -2.151 -5.039 0.276 1.00 96.94 221 ASP A O 1
ATOM 1621 N N . PHE A 1 222 ? -2.654 -3.622 -1.399 1.00 96.62 222 PHE A N 1
ATOM 1622 C CA . PHE A 1 222 ? -2.487 -2.411 -0.586 1.00 96.62 222 PHE A CA 1
ATOM 1623 C C . PHE A 1 222 ? -3.801 -2.012 0.084 1.00 96.62 222 PHE A C 1
ATOM 1625 O O . PHE A 1 222 ? -4.691 -1.448 -0.543 1.00 96.62 222 PHE A O 1
ATOM 1632 N N . GLU A 1 223 ? -3.879 -2.198 1.397 1.00 94.75 223 GLU A N 1
ATOM 1633 C CA . GLU A 1 223 ? -5.103 -2.010 2.171 1.00 94.75 223 GLU A CA 1
ATOM 1634 C C . GLU A 1 223 ? -4.978 -0.870 3.191 1.00 94.75 223 GLU A C 1
ATOM 1636 O O . GLU A 1 223 ? -3.958 -0.773 3.884 1.00 94.75 223 GLU A O 1
ATOM 1641 N N . PRO A 1 224 ? -6.001 -0.006 3.340 1.00 93.94 224 PRO A N 1
ATOM 1642 C CA . PRO A 1 224 ? -6.017 0.980 4.408 1.00 93.94 224 PRO A CA 1
ATOM 1643 C C . PRO A 1 224 ? -6.198 0.316 5.777 1.00 93.94 224 PRO A C 1
ATOM 1645 O O . PRO A 1 224 ? -6.537 -0.864 5.901 1.00 93.94 224 PRO A O 1
ATOM 1648 N N . GLU A 1 225 ? -6.006 1.107 6.827 1.00 93.00 225 GLU A N 1
ATOM 1649 C CA . GLU A 1 225 ? -6.194 0.671 8.207 1.00 93.00 225 GLU A CA 1
ATOM 1650 C C . GLU A 1 225 ? -7.253 1.503 8.913 1.00 93.00 225 GLU A C 1
ATOM 1652 O O . GLU A 1 225 ? -7.548 2.635 8.530 1.00 93.00 225 GLU A O 1
ATOM 1657 N N . VAL A 1 226 ? -7.808 0.938 9.978 1.00 94.56 226 VAL A N 1
ATOM 1658 C CA . VAL A 1 226 ? -8.713 1.634 10.888 1.00 94.56 226 VAL A CA 1
ATOM 1659 C C . VAL A 1 226 ? -8.273 1.446 12.333 1.00 94.56 226 VAL A C 1
ATOM 1661 O O . VAL A 1 226 ? -7.513 0.534 12.673 1.00 94.56 226 VAL A O 1
ATOM 1664 N N . THR A 1 227 ? -8.770 2.321 13.201 1.00 96.25 227 THR A N 1
ATOM 1665 C CA . THR A 1 227 ? -8.553 2.246 14.645 1.00 96.25 227 THR A CA 1
ATOM 1666 C C . THR A 1 227 ? -9.885 2.143 15.375 1.00 96.25 227 THR A C 1
ATOM 1668 O O . THR A 1 227 ? -10.822 2.899 15.118 1.00 96.25 227 THR A O 1
ATOM 1671 N N . VAL A 1 228 ? -9.955 1.236 16.347 1.00 98.00 228 VAL A N 1
ATOM 1672 C CA . VAL A 1 228 ? -11.018 1.222 17.357 1.00 98.00 228 VAL A CA 1
ATOM 1673 C C . VAL A 1 228 ? -10.414 1.674 18.677 1.00 98.00 228 VAL A C 1
ATOM 1675 O O . VAL A 1 228 ? -9.479 1.054 19.184 1.00 98.00 228 VAL A O 1
ATOM 1678 N N . ARG A 1 229 ? -10.942 2.760 19.232 1.00 98.44 229 ARG A N 1
ATOM 1679 C CA . ARG A 1 229 ? -10.549 3.307 20.526 1.00 98.44 229 ARG A CA 1
ATOM 1680 C C . ARG A 1 229 ? -11.652 3.069 21.540 1.00 98.44 229 ARG A C 1
ATOM 1682 O O . ARG A 1 229 ? -12.829 3.241 21.248 1.00 98.44 229 ARG A O 1
ATOM 1689 N N . VAL A 1 230 ? -11.248 2.684 22.737 1.00 98.44 230 VAL A N 1
ATOM 1690 C CA . VAL A 1 230 ? -12.109 2.539 23.900 1.00 98.44 230 VAL A CA 1
ATOM 1691 C C . VAL A 1 230 ? -11.800 3.671 24.862 1.00 98.44 230 VAL A C 1
ATOM 1693 O O . VAL A 1 230 ? -10.630 3.875 25.180 1.00 98.44 230 VAL A O 1
ATOM 1696 N N . ARG A 1 231 ? -12.839 4.355 25.338 1.00 98.38 231 ARG A N 1
ATOM 1697 C CA . ARG A 1 231 ? -12.789 5.261 26.486 1.00 98.38 231 ARG A CA 1
ATOM 1698 C C . ARG A 1 231 ? -13.624 4.649 27.602 1.00 98.38 231 ARG A C 1
ATOM 1700 O O . ARG A 1 231 ? -14.809 4.381 27.411 1.00 98.38 231 ARG A O 1
ATOM 1707 N N . LEU A 1 232 ? -13.009 4.414 28.753 1.00 98.19 232 LEU A N 1
ATOM 1708 C CA . LEU A 1 232 ? -13.682 3.889 29.930 1.00 98.19 232 LEU A CA 1
ATOM 1709 C C . LEU A 1 232 ? -13.637 4.911 31.061 1.00 98.19 232 LEU A C 1
ATOM 1711 O O . LEU A 1 232 ? -12.570 5.383 31.454 1.00 98.19 232 LEU A O 1
ATOM 1715 N N . THR A 1 233 ? -14.813 5.213 31.595 1.00 97.81 233 THR A N 1
ATOM 1716 C CA . THR A 1 233 ? -14.992 6.109 32.735 1.00 97.81 233 THR A CA 1
ATOM 1717 C C . THR A 1 233 ? -15.480 5.302 33.928 1.00 97.81 233 THR A C 1
ATOM 1719 O O . THR A 1 233 ? -16.419 4.513 33.822 1.00 97.81 233 THR A O 1
ATOM 1722 N N . GLU A 1 234 ? -14.861 5.510 35.080 1.00 96.06 234 GLU A N 1
ATOM 1723 C CA . GLU A 1 234 ? -15.363 5.055 36.369 1.00 96.06 234 GLU A CA 1
ATOM 1724 C C . GLU A 1 234 ? -16.233 6.145 36.991 1.00 96.06 234 GLU A C 1
ATOM 1726 O O . GLU A 1 234 ? -15.825 7.300 37.080 1.00 96.06 234 GLU A O 1
ATOM 1731 N N . ASN A 1 235 ? -17.426 5.778 37.451 1.00 93.56 235 ASN A N 1
ATOM 1732 C CA . ASN A 1 235 ? -18.314 6.656 38.196 1.00 93.56 235 ASN A CA 1
ATOM 1733 C C . ASN A 1 235 ? -18.591 6.069 39.580 1.00 93.56 235 ASN A C 1
ATOM 1735 O O . ASN A 1 235 ? -19.184 4.995 39.730 1.00 93.56 235 ASN A O 1
ATOM 1739 N N . VAL A 1 236 ? -18.161 6.800 40.604 1.00 88.75 236 VAL A N 1
ATOM 1740 C CA . VAL A 1 236 ? -18.445 6.488 42.002 1.00 88.75 236 VAL A CA 1
ATOM 1741 C C . VAL A 1 236 ? -19.335 7.593 42.541 1.00 88.75 236 VAL A C 1
ATOM 1743 O O . VAL A 1 236 ? -18.857 8.685 42.825 1.00 88.75 236 VAL A O 1
ATOM 1746 N N . LEU A 1 237 ? -20.633 7.319 42.692 1.00 79.62 237 LEU A N 1
ATOM 1747 C CA . LEU A 1 237 ? -21.598 8.251 43.297 1.00 79.62 237 LEU A CA 1
ATOM 1748 C C . LEU A 1 237 ? -21.617 9.648 42.636 1.00 79.62 237 LEU A C 1
ATOM 1750 O O . LEU A 1 237 ? -21.755 10.660 43.320 1.00 79.62 237 LEU A O 1
ATOM 1754 N N . GLY A 1 238 ? -21.465 9.715 41.310 1.00 80.25 238 GLY A N 1
ATOM 1755 C CA . GLY A 1 238 ? -21.434 10.973 40.558 1.00 80.25 238 GLY A CA 1
ATOM 1756 C C . GLY A 1 238 ? -20.047 11.607 40.414 1.00 80.25 238 GLY A C 1
ATOM 1757 O O . GLY A 1 238 ? -19.927 12.615 39.723 1.00 80.25 238 GLY A O 1
ATOM 1758 N N . PHE A 1 239 ? -19.003 11.028 41.014 1.00 83.69 239 PHE A N 1
ATOM 1759 C CA . PHE A 1 239 ? -17.616 11.415 40.761 1.00 83.69 239 PHE A CA 1
ATOM 1760 C C . PHE A 1 239 ? -17.042 10.574 39.627 1.00 83.69 239 PHE A C 1
ATOM 1762 O O . PHE A 1 239 ? -16.967 9.350 39.743 1.00 83.69 239 PHE A O 1
ATOM 1769 N N . GLU A 1 240 ? -16.641 11.238 38.546 1.00 92.88 240 GLU A N 1
ATOM 1770 C CA . GLU A 1 240 ? -16.041 10.598 37.379 1.00 92.88 240 GLU A CA 1
ATOM 1771 C C . GLU A 1 240 ? -14.516 10.597 37.469 1.00 92.88 240 GLU A C 1
ATOM 1773 O O . GLU A 1 240 ? -13.891 11.596 37.835 1.00 92.88 240 GLU A O 1
ATOM 1778 N N . ALA A 1 241 ? -13.921 9.467 37.107 1.00 94.00 241 ALA A N 1
ATOM 1779 C CA . ALA A 1 241 ? -12.488 9.299 36.940 1.00 94.00 241 ALA A CA 1
ATOM 1780 C C . ALA A 1 241 ? -12.208 8.441 35.696 1.00 94.00 241 ALA A C 1
ATOM 1782 O O . ALA A 1 241 ? -13.065 7.653 35.287 1.00 94.00 241 ALA A O 1
ATOM 1783 N N . PRO A 1 242 ? -11.021 8.556 35.082 1.00 97.38 242 PRO A N 1
ATOM 1784 C CA . PRO A 1 242 ? -10.607 7.608 34.059 1.00 97.38 242 PRO A CA 1
ATOM 1785 C C . PRO A 1 242 ? -10.541 6.190 34.627 1.00 97.38 242 PRO A C 1
ATOM 1787 O O . PRO A 1 242 ? -9.973 5.977 35.698 1.00 97.38 242 PRO A O 1
ATOM 1790 N N . GLY A 1 243 ? -11.109 5.219 33.916 1.00 95.69 243 GLY A N 1
ATOM 1791 C CA . GLY A 1 243 ? -11.061 3.826 34.336 1.00 95.69 243 GLY A CA 1
ATOM 1792 C C . GLY A 1 243 ? -9.774 3.149 33.899 1.00 95.69 243 GLY A C 1
ATOM 1793 O O . GLY A 1 243 ? -9.742 2.481 32.867 1.00 95.69 243 GLY A O 1
ATOM 1794 N N . ASP A 1 244 ? -8.722 3.322 34.691 1.00 96.62 244 ASP A N 1
ATOM 1795 C CA . ASP A 1 244 ? -7.407 2.701 34.507 1.00 96.62 244 ASP A CA 1
ATOM 1796 C C . ASP A 1 244 ? -7.430 1.198 34.836 1.00 96.62 244 ASP A C 1
ATOM 1798 O O . ASP A 1 244 ? -8.127 0.746 35.746 1.00 96.62 244 ASP A O 1
ATOM 1802 N N . GLY A 1 245 ? -6.657 0.392 34.107 1.00 96.44 245 GLY A N 1
ATOM 1803 C CA . GLY A 1 245 ? -6.468 -1.022 34.437 1.00 96.44 245 GLY A CA 1
ATOM 1804 C C . GLY A 1 245 ? -7.585 -1.976 33.986 1.00 96.44 245 GLY A C 1
ATOM 1805 O O . GLY A 1 245 ? -7.543 -3.166 34.319 1.00 96.44 245 GLY A O 1
ATOM 1806 N N . TRP A 1 246 ? -8.574 -1.518 33.217 1.00 97.69 246 TRP A N 1
ATOM 1807 C CA . TRP A 1 246 ? -9.673 -2.355 32.734 1.00 97.69 246 TRP A CA 1
ATOM 1808 C C . TRP A 1 246 ? -9.267 -3.201 31.533 1.00 97.69 246 TRP A C 1
ATOM 1810 O O . TRP A 1 246 ? -8.713 -2.705 30.557 1.00 97.69 246 TRP A O 1
ATOM 1820 N N . GLN A 1 247 ? -9.591 -4.495 31.581 1.00 98.25 247 GLN A N 1
ATOM 1821 C CA . GLN A 1 247 ? -9.352 -5.412 30.468 1.00 98.25 247 GLN A CA 1
ATOM 1822 C C . GLN A 1 247 ? -10.457 -5.279 29.419 1.00 98.25 247 GLN A C 1
ATOM 1824 O O . GLN A 1 247 ? -11.632 -5.528 29.699 1.00 98.25 247 GLN A O 1
ATOM 1829 N N . VAL A 1 248 ? -10.066 -4.944 28.195 1.00 98.12 248 VAL A N 1
ATOM 1830 C CA . VAL A 1 248 ? -10.950 -4.786 27.041 1.00 98.12 248 VAL A CA 1
ATOM 1831 C C . VAL A 1 248 ? -10.527 -5.749 25.940 1.00 98.12 248 VAL A C 1
ATOM 1833 O O . VAL A 1 248 ? -9.343 -5.900 25.649 1.00 98.12 248 VAL A O 1
ATOM 1836 N N . THR A 1 249 ? -11.486 -6.446 25.339 1.00 98.44 249 THR A N 1
ATOM 1837 C CA . THR A 1 249 ? -11.225 -7.456 24.305 1.00 98.44 249 THR A CA 1
ATOM 1838 C C . THR A 1 249 ? -11.968 -7.109 23.028 1.00 98.44 249 THR A C 1
ATOM 1840 O O . THR A 1 249 ? -13.180 -6.922 23.064 1.00 98.44 249 THR A O 1
ATOM 1843 N N . LEU A 1 250 ? -11.247 -7.050 21.910 1.00 98.44 250 LEU A N 1
ATOM 1844 C CA . LEU A 1 250 ? -11.786 -6.840 20.570 1.00 98.44 250 LEU A CA 1
ATOM 1845 C C . LEU A 1 250 ? -11.818 -8.158 19.788 1.00 98.44 250 LEU A C 1
ATOM 1847 O O . LEU A 1 250 ? -10.848 -8.920 19.778 1.00 98.44 250 LEU A O 1
ATOM 1851 N N . THR A 1 251 ? -12.933 -8.403 19.104 1.00 97.94 251 THR A N 1
ATOM 1852 C CA . THR A 1 251 ? -13.142 -9.510 18.157 1.00 97.94 251 THR A CA 1
ATOM 1853 C C . THR A 1 251 ? -13.902 -9.008 16.932 1.00 97.94 251 THR A C 1
ATOM 1855 O O . THR A 1 251 ? -14.662 -8.048 17.034 1.00 97.94 251 THR A O 1
ATOM 1858 N N . GLY A 1 252 ? -13.737 -9.649 15.777 1.00 96.75 252 GLY A N 1
ATOM 1859 C CA . GLY A 1 252 ? -14.534 -9.361 14.579 1.00 96.75 252 GLY A CA 1
ATOM 1860 C C . GLY A 1 252 ? -13.687 -9.190 13.326 1.00 96.75 252 GLY A C 1
ATOM 1861 O O . GLY A 1 252 ? -12.470 -9.077 13.407 1.00 96.75 252 GLY A O 1
ATOM 1862 N N . CYS A 1 253 ? -14.328 -9.213 12.154 1.00 93.31 253 CYS A N 1
ATOM 1863 C CA . CYS A 1 253 ? -13.665 -9.039 10.851 1.00 93.31 253 CYS A CA 1
ATOM 1864 C C . CYS A 1 253 ? -12.430 -9.942 10.636 1.00 93.31 253 CYS A C 1
ATOM 1866 O O . CYS A 1 253 ? -11.418 -9.511 10.094 1.00 93.31 253 CYS A O 1
ATOM 1868 N N . GLY A 1 254 ? -12.483 -11.192 11.115 1.00 91.75 254 GLY A N 1
ATOM 1869 C CA . GLY A 1 254 ? -11.357 -12.135 11.034 1.00 91.75 254 GLY A CA 1
ATOM 1870 C C . GLY A 1 254 ? -10.192 -11.836 11.988 1.00 91.75 254 GLY A C 1
ATOM 1871 O O . GLY A 1 254 ? -9.182 -12.533 11.950 1.00 91.75 254 GLY A O 1
ATOM 1872 N N . VAL A 1 255 ? -10.333 -10.832 12.858 1.00 90.81 255 VAL A N 1
ATOM 1873 C CA . VAL A 1 255 ? -9.351 -10.430 13.865 1.00 90.81 255 VAL A CA 1
ATOM 1874 C C . VAL A 1 255 ? -9.795 -10.874 15.260 1.00 90.81 255 VAL A C 1
ATOM 1876 O O . VAL A 1 255 ? -10.954 -10.722 15.658 1.00 90.81 255 VAL A O 1
ATOM 1879 N N . GLY A 1 256 ? -8.827 -11.344 16.043 1.00 80.38 256 GLY A N 1
ATOM 1880 C CA . GLY A 1 256 ? -8.971 -11.547 17.479 1.00 80.38 256 GLY A CA 1
ATOM 1881 C C . GLY A 1 256 ? -9.514 -12.915 17.909 1.00 80.38 256 GLY A C 1
ATOM 1882 O O . GLY A 1 256 ? -9.803 -13.769 17.070 1.00 80.38 256 GLY A O 1
ATOM 1883 N N . PRO A 1 257 ? -9.605 -13.138 19.236 1.00 95.69 257 PRO A N 1
ATOM 1884 C CA . PRO A 1 257 ? -9.623 -12.111 20.289 1.00 95.69 257 PRO A CA 1
ATOM 1885 C C . PRO A 1 257 ? -8.276 -11.413 20.542 1.00 95.69 257 PRO A C 1
ATOM 1887 O O . PRO A 1 257 ? -7.244 -12.065 20.668 1.00 95.69 257 PRO A O 1
ATOM 1890 N N . ILE A 1 258 ? -8.300 -10.078 20.635 1.00 97.62 258 ILE A N 1
ATOM 1891 C CA . ILE A 1 258 ? -7.169 -9.239 21.066 1.00 97.62 258 ILE A CA 1
ATOM 1892 C C . ILE A 1 258 ? -7.565 -8.553 22.368 1.00 97.62 258 ILE A C 1
ATOM 1894 O O . ILE A 1 258 ? -8.581 -7.865 22.402 1.00 97.62 258 ILE A O 1
ATOM 1898 N N . THR A 1 259 ? -6.754 -8.688 23.413 1.00 97.88 259 THR A N 1
ATOM 1899 C CA . THR A 1 259 ? -7.006 -8.057 24.714 1.00 97.88 259 THR A CA 1
ATOM 1900 C C . THR A 1 259 ? -6.005 -6.932 24.981 1.00 97.88 259 THR A C 1
ATOM 1902 O O . THR A 1 259 ? -4.810 -7.066 24.703 1.00 97.88 259 THR A O 1
ATOM 1905 N N . ARG A 1 260 ? -6.497 -5.812 25.514 1.00 98.06 260 ARG A N 1
ATOM 1906 C CA . ARG A 1 260 ? -5.725 -4.650 25.968 1.00 98.06 260 ARG A CA 1
ATOM 1907 C C . ARG A 1 260 ? -6.194 -4.237 27.360 1.00 98.06 260 ARG A C 1
ATOM 1909 O O . ARG A 1 260 ? -7.322 -4.527 27.743 1.00 98.06 260 ARG A O 1
ATOM 1916 N N . THR A 1 261 ? -5.334 -3.526 28.074 1.00 98.19 261 THR A N 1
ATOM 1917 C CA . THR A 1 261 ? -5.679 -2.862 29.332 1.00 98.19 261 THR A CA 1
ATOM 1918 C C . THR A 1 261 ? -5.822 -1.366 29.062 1.00 98.19 261 THR A C 1
ATOM 1920 O O . THR A 1 261 ? -4.992 -0.828 28.326 1.00 98.19 261 THR A O 1
ATOM 1923 N N . THR A 1 262 ? -6.841 -0.710 29.619 1.00 98.19 262 THR A N 1
ATOM 1924 C CA . THR A 1 262 ? -6.923 0.757 29.613 1.00 98.19 262 THR A CA 1
ATOM 1925 C C . THR A 1 262 ? -5.771 1.368 30.407 1.00 98.19 262 THR A C 1
ATOM 1927 O O . THR A 1 262 ? -5.313 0.785 31.391 1.00 98.19 262 THR A O 1
ATOM 1930 N N . ASP A 1 263 ? -5.271 2.510 29.947 1.00 97.50 263 ASP A N 1
ATOM 1931 C CA . ASP A 1 263 ? -4.212 3.266 30.615 1.00 97.50 263 ASP A CA 1
ATOM 1932 C C . ASP A 1 263 ? -4.763 4.251 31.664 1.00 97.50 263 ASP A C 1
ATOM 1934 O O . ASP A 1 263 ? -5.967 4.318 31.916 1.00 97.50 263 ASP A O 1
ATOM 1938 N N . SER A 1 264 ? -3.883 5.070 32.251 1.00 96.88 264 SER A N 1
ATOM 1939 C CA . SER A 1 264 ? -4.243 6.061 33.275 1.00 96.88 264 SER A CA 1
ATOM 1940 C C . SER A 1 264 ? -5.173 7.177 32.786 1.00 96.88 264 SER A C 1
ATOM 1942 O O . SER A 1 264 ? -5.704 7.932 33.602 1.00 96.88 264 SER A O 1
ATOM 1944 N N . SER A 1 265 ? -5.382 7.295 31.472 1.00 96.88 265 SER A N 1
ATOM 1945 C CA . SER A 1 265 ? -6.385 8.173 30.863 1.00 96.88 265 SER A CA 1
ATOM 1946 C C . SER A 1 265 ? -7.715 7.464 30.586 1.00 96.88 265 SER A C 1
ATOM 1948 O O . SER A 1 265 ? -8.652 8.085 30.083 1.00 96.88 265 SER A O 1
ATOM 1950 N N . GLY A 1 266 ? -7.836 6.192 30.980 1.00 97.69 266 GLY A N 1
ATOM 1951 C CA . GLY A 1 266 ? -9.012 5.361 30.753 1.00 97.69 266 GLY A CA 1
ATOM 1952 C C . GLY A 1 266 ? -9.132 4.902 29.302 1.00 97.69 266 GLY A C 1
ATOM 1953 O O . GLY A 1 266 ? -10.213 4.487 28.887 1.00 97.69 266 GLY A O 1
ATOM 1954 N N . GLU A 1 267 ? -8.059 4.987 28.511 1.00 98.31 267 GLU A N 1
ATOM 1955 C CA . GLU A 1 267 ? -8.099 4.693 27.080 1.00 98.31 267 GLU A CA 1
ATOM 1956 C C . GLU A 1 267 ? -7.394 3.378 26.736 1.00 98.31 267 GLU A C 1
ATOM 1958 O O . GLU A 1 267 ? -6.372 3.010 27.310 1.00 98.31 267 GLU A O 1
ATOM 1963 N N . ALA A 1 268 ? -7.933 2.663 25.749 1.00 98.19 268 ALA A N 1
ATOM 1964 C CA . ALA A 1 268 ? -7.260 1.549 25.088 1.00 98.19 268 ALA A CA 1
ATOM 1965 C C . ALA A 1 268 ? -7.497 1.636 23.578 1.00 98.19 268 ALA A C 1
ATOM 1967 O O . ALA A 1 268 ? -8.618 1.866 23.132 1.00 98.19 268 ALA A O 1
ATOM 1968 N N . SER A 1 269 ? -6.453 1.432 22.773 1.00 97.69 269 SER A N 1
ATOM 1969 C CA . SER A 1 269 ? -6.551 1.508 21.310 1.00 97.69 269 SER A CA 1
ATOM 1970 C C . SER A 1 269 ? -6.182 0.189 20.635 1.00 97.69 269 SER A C 1
ATOM 1972 O O . SER A 1 269 ? -5.174 -0.448 20.954 1.00 97.69 269 SER A O 1
ATOM 1974 N N . PHE A 1 270 ? -6.995 -0.189 19.654 1.00 96.75 270 PHE A N 1
ATOM 1975 C CA . PHE A 1 270 ? -6.748 -1.260 18.702 1.00 96.75 270 PHE A CA 1
ATOM 1976 C C . PHE A 1 270 ? -6.467 -0.613 17.347 1.00 96.75 270 PHE A C 1
ATOM 1978 O O . PHE A 1 270 ? -7.381 -0.132 16.680 1.00 96.75 270 PHE A O 1
ATOM 1985 N N . VAL A 1 271 ? -5.188 -0.546 16.995 1.00 94.50 271 VAL A N 1
ATOM 1986 C CA . VAL A 1 271 ? -4.685 0.072 15.761 1.00 94.50 271 VAL A CA 1
ATOM 1987 C C . VAL A 1 271 ? -4.410 -0.993 14.701 1.00 94.50 271 VAL A C 1
ATOM 1989 O O . VAL A 1 271 ? -4.402 -2.185 15.024 1.00 94.50 271 VAL A O 1
ATOM 1992 N N . ALA A 1 272 ? -4.140 -0.560 13.467 1.00 90.75 272 ALA A N 1
ATOM 1993 C CA . ALA A 1 272 ? -3.766 -1.434 12.354 1.00 90.75 272 ALA A CA 1
ATOM 1994 C C . ALA A 1 272 ? -4.822 -2.507 12.029 1.00 90.75 272 ALA A C 1
ATOM 1996 O O . ALA A 1 272 ? -4.504 -3.634 11.636 1.00 90.75 272 ALA A O 1
ATOM 1997 N N . LEU A 1 273 ? -6.099 -2.187 12.258 1.00 93.19 273 LEU A N 1
ATOM 1998 C CA . LEU A 1 273 ? -7.189 -3.108 11.973 1.00 93.19 273 LEU A CA 1
ATOM 1999 C C . LEU A 1 273 ? -7.551 -3.038 10.481 1.00 93.19 273 LEU A C 1
ATOM 2001 O O . LEU A 1 273 ? -7.536 -1.949 9.905 1.00 93.19 273 LEU A O 1
ATOM 2005 N N . PRO A 1 274 ? -7.914 -4.169 9.851 1.00 92.31 274 PRO A N 1
ATOM 2006 C CA . PRO A 1 274 ? -8.588 -4.154 8.560 1.00 92.31 274 PRO A CA 1
ATOM 2007 C C . PRO A 1 274 ? -9.844 -3.260 8.581 1.00 92.31 274 PRO A C 1
ATOM 2009 O O . PRO A 1 274 ? -10.526 -3.184 9.604 1.00 92.31 274 PRO A O 1
ATOM 2012 N N . PRO A 1 275 ? -10.219 -2.620 7.466 1.00 92.69 275 PRO A N 1
ATOM 2013 C CA . PRO A 1 275 ? -11.500 -1.933 7.381 1.00 92.69 275 PRO A CA 1
ATOM 2014 C C . PRO A 1 275 ? -12.662 -2.918 7.550 1.00 92.69 275 PRO A C 1
ATOM 2016 O O . PRO A 1 275 ? -12.647 -4.032 7.023 1.00 92.69 275 PRO A O 1
ATOM 2019 N N . ALA A 1 276 ? -13.703 -2.502 8.267 1.00 93.38 276 ALA A N 1
ATOM 2020 C CA . ALA A 1 276 ? -14.866 -3.329 8.555 1.00 93.38 276 ALA A CA 1
ATOM 2021 C C . ALA A 1 276 ? -15.859 -3.360 7.376 1.00 93.38 276 ALA A C 1
ATOM 2023 O O . ALA A 1 276 ? -16.965 -2.825 7.454 1.00 93.38 276 ALA A O 1
ATOM 2024 N N . VAL A 1 277 ? -15.473 -3.987 6.262 1.00 88.81 277 VAL A N 1
ATOM 2025 C CA . VAL A 1 277 ? -16.353 -4.162 5.096 1.00 88.81 277 VAL A CA 1
ATOM 2026 C C . VAL A 1 277 ? -17.164 -5.444 5.227 1.00 88.81 277 VAL A C 1
ATOM 2028 O O . VAL A 1 277 ? -16.621 -6.543 5.305 1.00 88.81 277 VAL A O 1
ATOM 2031 N N . ASN A 1 278 ? -18.493 -5.299 5.244 1.00 90.88 278 ASN A N 1
ATOM 2032 C CA . ASN A 1 278 ? -19.452 -6.396 5.438 1.00 90.88 278 ASN A CA 1
ATOM 2033 C C . ASN A 1 278 ? -19.236 -7.198 6.741 1.00 90.88 278 ASN A C 1
ATOM 2035 O O . ASN A 1 278 ? -19.638 -8.356 6.845 1.00 90.88 278 ASN A O 1
ATOM 2039 N N . CYS A 1 279 ? -18.615 -6.580 7.744 1.00 94.81 279 CYS A N 1
ATOM 2040 C CA . CYS A 1 279 ? -18.382 -7.137 9.072 1.00 94.81 279 CYS A CA 1
ATOM 2041 C C . CYS A 1 279 ? -18.397 -6.013 10.121 1.00 94.81 279 CYS A C 1
ATOM 2043 O O . CYS A 1 279 ? -18.547 -4.840 9.789 1.00 94.81 279 CYS A O 1
ATOM 2045 N N . SER A 1 280 ? -18.254 -6.364 11.398 1.00 97.25 280 SER A N 1
ATOM 2046 C CA . SER A 1 280 ? -18.131 -5.399 12.493 1.00 97.25 280 SER A CA 1
ATOM 2047 C C . SER A 1 280 ? -17.143 -5.886 13.545 1.00 97.25 280 SER A C 1
ATOM 2049 O O . SER A 1 280 ? -17.006 -7.094 13.767 1.00 97.25 280 SER A O 1
ATOM 2051 N N . TYR A 1 281 ? -16.521 -4.944 14.244 1.00 98.31 281 TYR A N 1
ATOM 2052 C CA . TYR A 1 281 ? -15.766 -5.190 15.463 1.00 98.31 281 TYR A CA 1
ATOM 2053 C C . TYR A 1 281 ? -16.685 -5.127 16.677 1.00 98.31 281 TYR A C 1
ATOM 2055 O O . TYR A 1 281 ? -17.515 -4.230 16.790 1.00 98.31 281 TYR A O 1
ATOM 2063 N N . THR A 1 282 ? -16.516 -6.071 17.594 1.00 98.38 282 THR A N 1
ATOM 2064 C CA . THR A 1 282 ? -17.161 -6.104 18.906 1.00 98.38 282 THR A CA 1
ATOM 2065 C C . THR A 1 282 ? -16.093 -5.949 19.973 1.00 98.38 282 THR A C 1
ATOM 2067 O O . THR A 1 282 ? -15.146 -6.737 20.020 1.00 98.38 282 THR A O 1
ATOM 2070 N N . VAL A 1 283 ? -16.262 -4.954 20.838 1.00 98.56 283 VAL A N 1
ATOM 2071 C CA . VAL A 1 283 ? -15.451 -4.753 22.035 1.00 98.56 283 VAL A CA 1
ATOM 2072 C C . VAL A 1 283 ? -16.265 -5.160 23.253 1.00 98.56 283 VAL A C 1
ATOM 2074 O O . VAL A 1 283 ? -17.386 -4.691 23.431 1.00 98.56 283 VAL A O 1
ATOM 2077 N N . SER A 1 284 ? -15.696 -6.007 24.104 1.00 98.19 284 SER A N 1
ATOM 2078 C CA . SER A 1 284 ? -16.251 -6.373 25.409 1.00 98.19 284 SER A CA 1
ATOM 2079 C C . SER A 1 284 ? -15.307 -5.959 26.530 1.00 98.19 284 SER A C 1
ATOM 2081 O O . SER A 1 284 ? -14.098 -6.185 26.426 1.00 98.19 284 SER A O 1
ATOM 2083 N N . VAL A 1 285 ? -15.855 -5.425 27.616 1.00 98.12 285 VAL A N 1
ATOM 2084 C CA . VAL A 1 285 ? -15.103 -5.060 28.821 1.00 98.12 285 VAL A CA 1
ATOM 2085 C C . VAL A 1 285 ? -15.296 -6.147 29.875 1.00 98.12 285 VAL A C 1
ATOM 2087 O O . VAL A 1 285 ? -16.423 -6.554 30.160 1.00 98.12 285 VAL A O 1
ATOM 2090 N N . ALA A 1 286 ? -14.201 -6.642 30.452 1.00 96.44 286 ALA A N 1
ATOM 2091 C CA . ALA A 1 286 ? -14.276 -7.630 31.522 1.00 96.44 286 ALA A CA 1
ATOM 2092 C C . ALA A 1 286 ? -14.833 -6.986 32.799 1.00 96.44 286 ALA A C 1
ATOM 2094 O O . ALA A 1 286 ? -14.325 -5.967 33.263 1.00 96.44 286 ALA A O 1
ATOM 2095 N N . GLY A 1 287 ? -15.865 -7.597 33.385 1.00 92.56 287 GLY A N 1
ATOM 2096 C CA . GLY A 1 287 ? -16.429 -7.131 34.650 1.00 92.56 287 GLY A CA 1
ATOM 2097 C C . GLY A 1 287 ? -15.424 -7.240 35.799 1.00 92.56 287 GLY A C 1
ATOM 2098 O O . GLY A 1 287 ? -14.697 -8.228 35.908 1.00 92.56 287 GLY A O 1
ATOM 2099 N N . GLN A 1 288 ? -15.425 -6.244 36.682 1.00 91.62 288 GLN A N 1
ATOM 2100 C CA . GLN A 1 288 ? -14.679 -6.266 37.938 1.00 91.62 288 GLN A CA 1
ATOM 2101 C C . GLN A 1 288 ? -15.639 -6.374 39.125 1.00 91.62 288 GLN A C 1
ATOM 2103 O O . GLN A 1 288 ? -16.749 -5.843 39.102 1.00 91.62 288 GLN A O 1
ATOM 2108 N N . ALA A 1 289 ? -15.219 -7.071 40.183 1.00 88.00 289 ALA A N 1
ATOM 2109 C CA . ALA A 1 289 ? -16.041 -7.233 41.377 1.00 88.00 289 ALA A CA 1
ATOM 2110 C C . ALA A 1 289 ? -16.373 -5.869 42.008 1.00 88.00 289 ALA A C 1
ATOM 2112 O O . ALA A 1 289 ? -15.488 -5.049 42.239 1.00 88.00 289 ALA A O 1
ATOM 2113 N N . GLY A 1 290 ? -17.653 -5.650 42.315 1.00 88.38 290 GLY A N 1
ATOM 2114 C CA . GLY A 1 290 ? -18.138 -4.395 42.894 1.00 88.38 290 GLY A CA 1
ATOM 2115 C C . GLY A 1 290 ? -18.434 -3.287 41.880 1.00 88.38 290 GLY A C 1
ATOM 2116 O O . GLY A 1 290 ? -18.842 -2.213 42.304 1.00 88.38 290 GLY A O 1
ATOM 2117 N N . TRP A 1 291 ? -18.278 -3.541 40.580 1.00 92.25 291 TRP A N 1
ATOM 2118 C CA . TRP A 1 291 ? -18.611 -2.601 39.512 1.00 92.25 291 TRP A CA 1
ATOM 2119 C C . TRP A 1 291 ? -19.690 -3.166 38.585 1.00 92.25 291 TRP A C 1
ATOM 2121 O O . TRP A 1 291 ? -19.707 -4.360 38.281 1.00 92.25 291 TRP A O 1
ATOM 2131 N N . THR A 1 292 ? -20.551 -2.286 38.087 1.00 93.88 292 THR A N 1
ATOM 2132 C CA . THR A 1 292 ? -21.554 -2.571 37.057 1.00 93.88 292 THR A CA 1
ATOM 2133 C C . THR A 1 292 ? -21.162 -1.842 35.775 1.00 93.88 292 THR A C 1
ATOM 2135 O O . THR A 1 292 ? -20.949 -0.635 35.802 1.00 93.88 292 THR A O 1
ATOM 2138 N N . LEU A 1 293 ? -21.071 -2.552 34.650 1.00 95.00 293 LEU A N 1
ATOM 2139 C CA . LEU A 1 293 ? -20.714 -1.970 33.349 1.00 95.00 293 LEU A CA 1
ATOM 2140 C C . LEU A 1 293 ? -21.952 -1.555 32.543 1.00 95.00 293 LEU A C 1
ATOM 2142 O O . LEU A 1 293 ? -22.929 -2.304 32.481 1.00 95.00 293 LEU A O 1
ATOM 2146 N N . ALA A 1 294 ? -21.877 -0.406 31.871 1.00 93.62 294 ALA A N 1
ATOM 2147 C CA . ALA A 1 294 ? -22.910 0.122 30.987 1.00 93.62 294 ALA A CA 1
ATOM 2148 C C . ALA A 1 294 ? -22.295 0.836 29.756 1.00 93.62 294 ALA A C 1
ATOM 2150 O O . ALA A 1 294 ? -21.756 1.932 29.901 1.00 93.62 294 ALA A O 1
ATOM 2151 N N . PRO A 1 295 ? -22.393 0.262 28.540 1.00 96.81 295 PRO A N 1
ATOM 2152 C CA . PRO A 1 295 ? -22.681 -1.151 28.275 1.00 96.81 295 PRO A CA 1
ATOM 2153 C C . PRO A 1 295 ? -21.521 -2.057 28.743 1.00 96.81 295 PRO A C 1
ATOM 2155 O O . PRO A 1 295 ? -20.473 -1.572 29.143 1.00 96.81 295 PRO A O 1
ATOM 2158 N N . SER A 1 296 ? -21.675 -3.384 28.696 1.00 95.12 296 SER A N 1
ATOM 2159 C CA . SER A 1 296 ? -20.554 -4.335 28.877 1.00 95.12 296 SER A CA 1
ATOM 2160 C C . SER A 1 296 ? -19.904 -4.759 27.552 1.00 95.12 296 SER A C 1
ATOM 2162 O O . SER A 1 296 ? -18.812 -5.330 27.537 1.00 95.12 296 SER A O 1
ATOM 2164 N N . SER A 1 297 ? -20.562 -4.459 26.430 1.00 97.75 297 SER A N 1
ATOM 2165 C CA . SER A 1 297 ? -20.057 -4.672 25.076 1.00 97.75 297 SER A CA 1
ATOM 2166 C C . SER A 1 297 ? -20.630 -3.644 24.105 1.00 97.75 297 SER A C 1
ATOM 2168 O O . SER A 1 297 ? -21.801 -3.285 24.225 1.00 97.75 297 SER A O 1
ATOM 2170 N N . ALA A 1 298 ? -19.849 -3.243 23.108 1.00 98.25 298 ALA A N 1
ATOM 2171 C CA . ALA A 1 298 ? -20.277 -2.353 22.034 1.00 98.25 298 ALA A CA 1
ATOM 2172 C C . ALA A 1 298 ? -19.693 -2.803 20.689 1.00 98.25 298 ALA A C 1
ATOM 2174 O O . ALA A 1 298 ? -18.649 -3.455 20.638 1.00 98.25 298 ALA A O 1
ATOM 2175 N N . THR A 1 299 ? -20.370 -2.458 19.595 1.00 98.06 299 THR A N 1
ATOM 2176 C CA . THR A 1 299 ? -19.962 -2.820 18.232 1.00 98.06 299 THR A CA 1
ATOM 2177 C C . THR A 1 299 ? -19.732 -1.587 17.374 1.00 98.06 299 THR A C 1
ATOM 2179 O O . THR A 1 299 ? -20.495 -0.630 17.467 1.00 98.06 299 THR A O 1
ATOM 2182 N N . THR A 1 300 ? -18.742 -1.635 16.487 1.00 98.31 300 THR A N 1
ATOM 2183 C CA . THR A 1 300 ? -18.486 -0.594 15.483 1.00 98.31 300 THR A CA 1
ATOM 2184 C C . THR A 1 300 ? -18.026 -1.205 14.158 1.00 98.31 300 THR A C 1
ATOM 2186 O O . THR A 1 300 ? -17.555 -2.342 14.120 1.00 98.31 300 THR A O 1
ATOM 2189 N N . ALA A 1 301 ? -18.162 -0.458 13.065 1.00 96.81 301 ALA A N 1
ATOM 2190 C CA . ALA A 1 301 ? -17.716 -0.854 11.733 1.00 96.81 301 ALA A CA 1
ATOM 2191 C C . ALA A 1 301 ? -16.991 0.308 11.019 1.00 96.81 301 ALA A C 1
ATOM 2193 O O . ALA A 1 301 ? -17.503 0.839 10.030 1.00 96.81 301 ALA A O 1
ATOM 2194 N N . PRO A 1 302 ? -15.819 0.753 11.520 1.00 95.00 302 PRO A N 1
ATOM 2195 C CA . PRO A 1 302 ? -15.005 1.734 10.813 1.00 95.00 302 PRO A CA 1
ATOM 2196 C C . PRO A 1 302 ? -14.524 1.151 9.486 1.00 95.00 302 PRO A C 1
ATOM 2198 O O . PRO A 1 302 ? -13.981 0.049 9.450 1.00 95.00 302 PRO A O 1
ATOM 2201 N N . PHE A 1 303 ? -14.711 1.899 8.403 1.00 89.69 303 PHE A N 1
ATOM 2202 C CA . PHE A 1 303 ? -14.343 1.461 7.052 1.00 89.69 303 PHE A CA 1
ATOM 2203 C C . PHE A 1 303 ? -13.457 2.466 6.308 1.00 89.69 303 PHE A C 1
ATOM 2205 O O . PHE A 1 303 ? -12.754 2.092 5.375 1.00 89.69 303 PHE A O 1
ATOM 2212 N N . ALA A 1 304 ? -13.508 3.749 6.674 1.00 87.44 304 ALA A N 1
ATOM 2213 C CA . ALA A 1 304 ? -12.719 4.772 6.005 1.00 87.44 304 ALA A CA 1
ATOM 2214 C C . ALA A 1 304 ? -11.253 4.677 6.445 1.00 87.44 304 ALA A C 1
ATOM 2216 O O . ALA A 1 304 ? -10.983 4.425 7.620 1.00 87.44 304 ALA A O 1
ATOM 2217 N N . ALA A 1 305 ? -10.328 4.896 5.510 1.00 87.31 305 ALA A N 1
ATOM 2218 C CA . ALA A 1 305 ? -8.899 4.903 5.801 1.00 87.31 305 ALA A CA 1
ATOM 2219 C C . ALA A 1 305 ? -8.572 5.862 6.952 1.00 87.31 305 ALA A C 1
ATOM 2221 O O . ALA A 1 305 ? -9.122 6.964 7.017 1.00 87.31 305 ALA A O 1
ATOM 2222 N N . ASP A 1 306 ? -7.737 5.394 7.877 1.00 87.00 306 ASP A N 1
ATOM 2223 C CA . ASP A 1 306 ? -7.295 6.094 9.085 1.00 87.00 306 ASP A CA 1
ATOM 2224 C C . ASP A 1 306 ? -8.434 6.539 10.017 1.00 87.00 306 ASP A C 1
ATOM 2226 O O . ASP A 1 306 ? -8.238 7.343 10.932 1.00 87.00 306 ASP A O 1
ATOM 2230 N N . SER A 1 307 ? -9.649 6.011 9.822 1.00 92.06 307 SER A N 1
ATOM 2231 C CA . SER A 1 307 ? -10.778 6.358 10.678 1.00 92.06 307 SER A CA 1
ATOM 2232 C C . SER A 1 307 ? -10.608 5.787 12.080 1.00 92.06 307 SER A C 1
ATOM 2234 O O . SER A 1 307 ? -10.187 4.644 12.282 1.00 92.06 307 SER A O 1
ATOM 2236 N N . VAL A 1 308 ? -10.983 6.601 13.065 1.00 96.00 308 VAL A N 1
ATOM 2237 C CA . VAL A 1 308 ? -11.022 6.220 14.475 1.00 96.00 308 VAL A CA 1
ATOM 2238 C C . VAL A 1 308 ? -12.482 6.096 14.888 1.00 96.00 308 VAL A C 1
ATOM 2240 O O . VAL A 1 308 ? -13.235 7.064 14.826 1.00 96.00 308 VAL A O 1
ATOM 2243 N N . SER A 1 309 ? -12.893 4.904 15.312 1.00 97.56 309 SER A N 1
ATOM 2244 C CA . SER A 1 309 ? -14.163 4.704 16.014 1.00 97.56 309 SER A CA 1
ATOM 2245 C C . SER A 1 309 ? -13.933 4.732 17.513 1.00 97.56 309 SER A C 1
ATOM 2247 O O . SER A 1 309 ? -13.207 3.882 18.024 1.00 97.56 309 SER A O 1
ATOM 2249 N N . GLU A 1 310 ? -14.571 5.666 18.212 1.00 98.06 310 GLU A N 1
ATOM 2250 C CA . GLU A 1 310 ? -14.549 5.729 19.673 1.00 98.06 310 GLU A CA 1
ATOM 2251 C C . GLU A 1 310 ? -15.760 4.989 20.256 1.00 98.06 310 GLU A C 1
ATOM 2253 O O . GLU A 1 310 ? -16.894 5.180 19.816 1.00 98.06 310 GLU A O 1
ATOM 2258 N N . LEU A 1 311 ? -15.504 4.105 21.219 1.00 98.38 311 LEU A N 1
ATOM 2259 C CA . LEU A 1 311 ? -16.506 3.367 21.976 1.00 98.38 311 LEU A CA 1
ATOM 2260 C C . LEU A 1 311 ? -16.380 3.730 23.454 1.00 98.38 311 LEU A C 1
ATOM 2262 O O . LEU A 1 311 ? -15.321 3.541 24.054 1.00 98.38 311 LEU A O 1
ATOM 2266 N N . GLU A 1 312 ? -17.470 4.216 24.034 1.00 98.19 312 GLU A N 1
ATOM 2267 C CA . GLU A 1 312 ? -17.518 4.653 25.427 1.00 98.19 312 GLU A CA 1
ATOM 2268 C C . GLU A 1 312 ? -18.135 3.581 26.328 1.00 98.19 312 GLU A C 1
ATOM 2270 O O . GLU A 1 312 ? -19.146 2.957 25.993 1.00 98.19 312 GLU A O 1
ATOM 2275 N N . PHE A 1 313 ? -17.521 3.387 27.492 1.00 98.12 313 PHE A N 1
ATOM 2276 C CA . PHE A 1 313 ? -17.973 2.463 28.522 1.00 98.12 313 PHE A CA 1
ATOM 2277 C C . PHE A 1 313 ? -17.988 3.165 29.875 1.00 98.12 313 PHE A C 1
ATOM 2279 O O . PHE A 1 313 ? -17.051 3.881 30.228 1.00 98.12 313 PHE A O 1
ATOM 2286 N N . LEU A 1 314 ? -19.037 2.919 30.655 1.00 97.19 314 LEU A N 1
ATOM 2287 C CA . LEU A 1 314 ? -19.174 3.435 32.009 1.00 97.19 314 LEU A CA 1
ATOM 2288 C C . LEU A 1 314 ? -19.149 2.278 33.008 1.00 97.19 314 LEU A C 1
ATOM 2290 O O . LEU A 1 314 ? -19.983 1.374 32.940 1.00 97.19 314 LEU A O 1
ATOM 2294 N N . ALA A 1 315 ? -18.215 2.313 33.952 1.00 96.25 315 ALA A N 1
ATOM 2295 C CA . ALA A 1 315 ? -18.201 1.436 35.112 1.00 96.25 315 ALA A CA 1
ATOM 2296 C C . ALA A 1 315 ? -18.776 2.190 36.314 1.00 96.25 315 ALA A C 1
ATOM 2298 O O . AL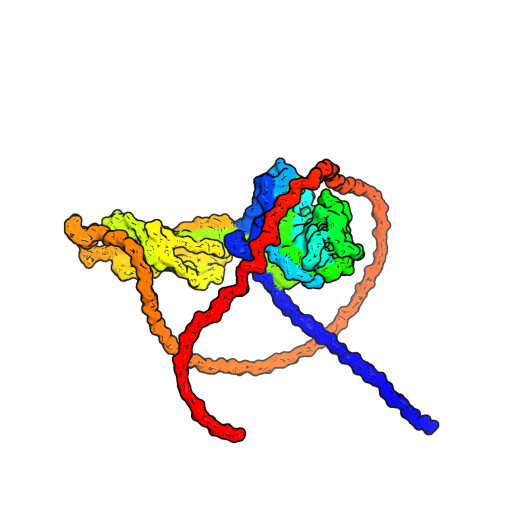A A 1 315 ? -18.214 3.182 36.765 1.00 96.25 315 ALA A O 1
ATOM 2299 N N . ILE A 1 316 ? -19.900 1.723 36.848 1.00 93.56 316 ILE A N 1
ATOM 2300 C CA . ILE A 1 316 ? -20.593 2.337 37.982 1.00 93.56 316 ILE A CA 1
ATOM 2301 C C . ILE A 1 316 ? -20.352 1.493 39.226 1.00 93.56 316 ILE A C 1
ATOM 2303 O O . ILE A 1 316 ? -20.622 0.289 39.230 1.00 93.56 316 ILE A O 1
ATOM 2307 N N . ARG A 1 317 ? -19.873 2.118 40.301 1.00 88.75 317 ARG A N 1
ATOM 2308 C CA . ARG A 1 317 ? -19.756 1.463 41.606 1.00 88.75 317 ARG A CA 1
ATOM 2309 C C . ARG A 1 317 ? -20.981 1.772 42.456 1.00 88.75 317 ARG A C 1
ATOM 2311 O O . ARG A 1 317 ? -21.031 2.805 43.122 1.00 88.75 317 ARG A O 1
ATOM 2318 N N . ASP A 1 318 ? -21.949 0.859 42.460 1.00 70.56 318 ASP A N 1
ATOM 2319 C CA . ASP A 1 318 ? -23.094 0.950 43.367 1.00 70.56 318 ASP A CA 1
ATOM 2320 C C . ASP A 1 318 ? -22.693 0.485 44.771 1.00 70.56 318 ASP A C 1
ATOM 2322 O O . ASP A 1 318 ? -22.460 -0.698 45.031 1.00 70.56 318 ASP A O 1
ATOM 2326 N N . TYR A 1 319 ? -22.641 1.430 45.708 1.00 65.88 319 TYR A N 1
ATOM 2327 C CA . TYR A 1 319 ? -22.621 1.105 47.126 1.00 65.88 319 TYR A CA 1
ATOM 2328 C C . TYR A 1 319 ? -24.050 0.816 47.576 1.00 65.88 319 TYR A C 1
ATOM 2330 O O . TYR A 1 319 ? -24.898 1.704 47.598 1.00 65.88 319 TYR A O 1
ATOM 2338 N N . ASN A 1 320 ? -24.317 -0.435 47.948 1.00 58.00 320 ASN A N 1
ATOM 2339 C CA . ASN A 1 320 ? -25.534 -0.810 48.657 1.00 58.00 320 ASN A CA 1
ATOM 2340 C C . ASN A 1 320 ? -25.174 -1.221 50.102 1.00 58.00 320 ASN A C 1
ATOM 2342 O O . ASN A 1 320 ? -24.479 -2.228 50.273 1.00 58.00 320 ASN A O 1
ATOM 2346 N N . PRO A 1 321 ? -25.610 -0.479 51.144 1.00 57.47 321 PRO A N 1
ATOM 2347 C CA . PRO A 1 321 ? -26.510 0.678 51.096 1.00 57.47 321 PRO A CA 1
ATOM 2348 C C . PRO A 1 321 ? -25.841 1.938 50.526 1.00 57.47 321 PRO A C 1
ATOM 2350 O O . PRO A 1 321 ? -24.621 2.079 50.660 1.00 57.47 321 PRO A O 1
ATOM 2353 N N . PRO A 1 322 ? -26.632 2.850 49.926 1.00 59.25 322 PRO A N 1
ATOM 2354 C CA . PRO A 1 322 ? -26.123 4.105 49.406 1.00 59.25 322 PRO A CA 1
ATOM 2355 C C . PRO A 1 322 ? -25.423 4.875 50.518 1.00 59.25 322 PRO A C 1
ATOM 2357 O O . PRO A 1 322 ? -25.856 4.930 51.668 1.00 59.25 322 PRO A O 1
ATOM 2360 N N . CYS A 1 323 ? -24.302 5.450 50.142 1.00 60.31 323 CYS A N 1
ATOM 2361 C CA . CYS A 1 323 ? -23.466 6.306 50.950 1.00 60.31 323 CYS A CA 1
ATOM 2362 C C . CYS A 1 323 ? -24.199 7.626 51.258 1.00 60.31 323 CYS A C 1
ATOM 2364 O O . CYS A 1 323 ? -24.121 8.582 50.494 1.00 60.31 323 CYS A O 1
ATOM 2366 N N . VAL A 1 324 ? -24.982 7.659 52.342 1.00 62.69 324 VAL A N 1
ATOM 2367 C CA . VAL A 1 324 ? -25.818 8.822 52.715 1.00 62.69 324 VAL A CA 1
ATOM 2368 C C . VAL A 1 324 ? -25.086 9.857 53.578 1.00 62.69 324 VAL A C 1
ATOM 2370 O O . VAL A 1 324 ? -25.589 10.967 53.736 1.00 62.69 324 VAL A O 1
ATOM 2373 N N . GLU A 1 325 ? -23.912 9.530 54.131 1.00 64.19 325 GLU A N 1
ATOM 2374 C CA . GLU A 1 325 ? -23.168 10.434 55.018 1.00 64.19 325 GLU A CA 1
ATOM 2375 C C . GLU A 1 325 ? -21.860 10.945 54.383 1.00 64.19 325 GLU A C 1
ATOM 2377 O O . GLU A 1 325 ? -20.988 10.139 54.059 1.00 64.19 325 GLU A O 1
ATOM 2382 N N . PRO A 1 326 ? -21.655 12.275 54.262 1.00 59.34 326 PRO A N 1
ATOM 2383 C CA . PRO A 1 326 ? -20.459 12.874 53.647 1.00 59.34 326 PRO A CA 1
ATOM 2384 C C . PRO A 1 326 ? -19.113 12.484 54.279 1.00 59.34 326 PRO A C 1
ATOM 2386 O O . PRO A 1 326 ? -18.076 12.639 53.643 1.00 59.34 326 PRO A O 1
ATOM 2389 N N . ASN A 1 327 ? -19.123 11.994 55.521 1.00 66.44 327 ASN A N 1
ATOM 2390 C CA . ASN A 1 327 ? -17.923 11.599 56.265 1.00 66.44 327 ASN A CA 1
ATOM 2391 C C . ASN A 1 327 ? -17.690 10.082 56.274 1.00 66.44 327 ASN A C 1
ATOM 2393 O O . ASN A 1 327 ? -16.766 9.610 56.938 1.00 66.44 327 ASN A O 1
ATOM 2397 N N . ASP A 1 328 ? -18.534 9.308 55.592 1.00 68.25 328 ASP A N 1
ATOM 2398 C CA . ASP A 1 328 ? -18.344 7.871 55.490 1.00 68.25 328 ASP A CA 1
ATOM 2399 C C . ASP A 1 328 ? -17.092 7.580 54.636 1.00 68.25 328 ASP A C 1
ATOM 2401 O O . ASP A 1 328 ? -17.011 8.041 53.495 1.00 68.25 328 ASP A O 1
ATOM 2405 N N . PRO A 1 329 ? -16.113 6.801 55.133 1.00 66.88 329 PRO A N 1
ATOM 2406 C CA . PRO A 1 329 ? -14.932 6.399 54.361 1.00 66.88 329 PRO A CA 1
ATOM 2407 C C . PRO A 1 329 ? -15.266 5.650 53.060 1.00 66.88 329 PRO A C 1
ATOM 2409 O O . PRO A 1 329 ? -14.419 5.511 52.182 1.00 66.88 329 PRO A O 1
ATOM 2412 N N . ARG A 1 330 ? -16.499 5.150 52.918 1.00 64.81 330 ARG A N 1
ATOM 241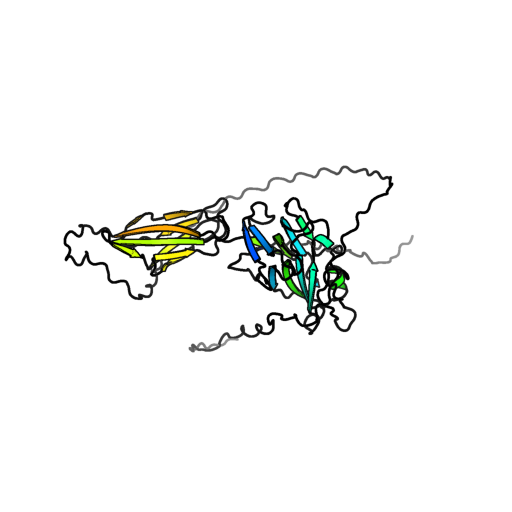3 C CA . ARG A 1 330 ? -17.019 4.553 51.679 1.00 64.81 330 ARG A CA 1
ATOM 2414 C C . ARG A 1 330 ? -17.379 5.600 50.612 1.00 64.81 330 ARG A C 1
ATOM 2416 O O . ARG A 1 330 ? -17.475 5.244 49.441 1.00 64.81 330 ARG A O 1
ATOM 2423 N N . CYS A 1 331 ? -17.566 6.866 50.996 1.00 57.94 331 CYS A N 1
ATOM 2424 C CA . CYS A 1 331 ? -17.822 8.011 50.108 1.00 57.94 331 CYS A CA 1
ATOM 2425 C C . CYS A 1 331 ? -16.547 8.660 49.574 1.00 57.94 331 CYS A C 1
ATOM 2427 O O . CYS A 1 331 ? -16.609 9.433 48.621 1.00 57.94 331 CYS A O 1
ATOM 2429 N N . THR A 1 332 ? -15.398 8.413 50.205 1.00 59.00 332 THR A N 1
ATOM 2430 C CA . THR A 1 332 ? -14.128 8.935 49.705 1.00 59.00 332 THR A CA 1
ATOM 2431 C C . THR A 1 332 ? -13.674 8.099 48.509 1.00 59.00 332 THR A C 1
ATOM 2433 O O . THR A 1 332 ? -13.633 6.869 48.635 1.00 59.00 332 THR A O 1
ATOM 2436 N N . PRO A 1 333 ? -13.332 8.721 47.362 1.00 54.38 333 PRO A N 1
ATOM 2437 C CA . PRO A 1 333 ? -12.765 8.003 46.227 1.00 54.38 333 PRO A CA 1
ATOM 2438 C C . PRO A 1 333 ? -11.584 7.145 46.695 1.00 54.38 333 PRO A C 1
ATOM 2440 O O . PRO A 1 333 ? -10.807 7.607 47.541 1.00 54.38 333 PRO A O 1
ATOM 2443 N N . PRO A 1 334 ? -11.418 5.912 46.182 1.00 54.06 334 PRO A N 1
ATOM 2444 C CA . PRO A 1 334 ? -10.204 5.156 46.442 1.00 54.06 334 PRO A CA 1
ATOM 2445 C C . PRO A 1 334 ? -8.990 6.011 46.047 1.00 54.06 334 PRO A C 1
ATOM 2447 O O . PRO A 1 334 ? -9.056 6.715 45.035 1.00 54.06 334 PRO A O 1
ATOM 2450 N N . PRO A 1 335 ? -7.879 5.971 46.800 1.00 54.62 335 PRO A N 1
ATOM 2451 C CA . PRO A 1 335 ? -6.639 6.568 46.330 1.00 54.62 335 PRO A CA 1
ATOM 2452 C C . PRO A 1 335 ? -6.305 5.968 44.961 1.00 54.62 335 PRO A C 1
ATOM 2454 O O . PRO A 1 335 ? -6.366 4.745 44.814 1.00 54.62 335 PRO A O 1
ATOM 2457 N N . ALA A 1 336 ? -5.971 6.812 43.977 1.00 47.62 336 ALA A N 1
ATOM 2458 C CA . ALA A 1 336 ? -5.522 6.354 42.665 1.00 47.62 336 ALA A CA 1
ATOM 2459 C C . ALA A 1 336 ? -4.451 5.270 42.855 1.00 47.62 336 ALA A C 1
ATOM 2461 O O . ALA A 1 336 ? -3.501 5.469 43.622 1.00 47.62 336 ALA A O 1
ATOM 2462 N N . ILE A 1 337 ? -4.633 4.106 42.225 1.00 46.94 337 ILE A N 1
ATOM 2463 C CA . ILE A 1 337 ? -3.713 2.982 42.393 1.00 46.94 337 ILE A CA 1
ATOM 2464 C C . ILE A 1 337 ? -2.370 3.386 41.783 1.00 46.94 337 ILE A C 1
ATOM 2466 O O . ILE A 1 337 ? -2.161 3.335 40.577 1.00 46.94 337 ILE A O 1
ATOM 2470 N N . ALA A 1 338 ? -1.437 3.806 42.633 1.00 37.00 338 ALA A N 1
ATOM 2471 C CA . ALA A 1 338 ? -0.083 4.124 42.222 1.00 37.00 338 ALA A CA 1
ATOM 2472 C C . ALA A 1 338 ? 0.682 2.821 41.924 1.00 37.00 338 ALA A C 1
ATOM 2474 O O . ALA A 1 338 ? 1.208 2.177 42.829 1.00 37.00 338 ALA A O 1
ATOM 2475 N N . GLY A 1 339 ? 0.748 2.437 40.647 1.00 47.66 339 GLY A N 1
ATOM 2476 C CA . GLY A 1 339 ? 1.826 1.598 40.106 1.00 47.66 339 GLY A CA 1
ATOM 2477 C C . GLY A 1 339 ? 1.864 0.123 40.529 1.00 47.66 339 GLY A C 1
ATOM 2478 O O . GLY A 1 339 ? 2.949 -0.446 40.637 1.00 47.66 339 GLY A O 1
ATOM 2479 N N . GLY A 1 340 ? 0.719 -0.521 40.762 1.00 37.88 340 GLY A N 1
ATOM 2480 C CA . GLY A 1 340 ? 0.671 -1.953 41.071 1.00 37.88 340 GLY A CA 1
ATOM 2481 C C . GLY A 1 340 ? 0.832 -2.836 39.830 1.00 37.88 340 GLY A C 1
ATOM 2482 O O . GLY A 1 340 ? -0.083 -2.940 39.021 1.00 37.88 340 GLY A O 1
ATOM 2483 N N . THR A 1 341 ? 1.976 -3.511 39.699 1.00 42.47 341 THR A N 1
ATOM 2484 C CA . THR A 1 341 ? 2.207 -4.602 38.735 1.00 42.47 341 THR A CA 1
ATOM 2485 C C . THR A 1 341 ? 1.054 -5.624 38.770 1.00 42.47 341 THR A C 1
ATOM 2487 O O . THR A 1 341 ? 0.689 -6.053 39.869 1.00 42.47 341 THR A O 1
ATOM 2490 N N . PRO A 1 342 ? 0.491 -6.064 37.623 1.00 42.81 342 PRO A N 1
ATOM 2491 C CA . PRO A 1 342 ? -0.629 -7.003 37.615 1.00 42.81 342 PRO A CA 1
ATOM 2492 C C . PRO A 1 342 ? -0.266 -8.318 38.310 1.00 42.81 342 PRO A C 1
ATOM 2494 O O . PRO A 1 342 ? 0.763 -8.930 38.013 1.00 42.81 342 PRO A O 1
ATOM 2497 N N . ALA A 1 343 ? -1.125 -8.768 39.226 1.00 38.44 343 ALA A N 1
ATOM 2498 C CA . ALA A 1 343 ? -1.021 -10.096 39.817 1.00 38.44 343 ALA A CA 1
ATOM 2499 C C . ALA A 1 343 ? -1.162 -11.176 38.718 1.00 38.44 343 ALA A C 1
ATOM 2501 O O . ALA A 1 343 ? -1.997 -11.016 37.823 1.00 38.44 343 ALA A O 1
ATOM 2502 N N . PRO A 1 344 ? -0.383 -12.277 38.759 1.00 39.00 344 PRO A N 1
ATOM 2503 C CA . PRO A 1 344 ? -0.466 -13.336 37.757 1.00 39.00 344 PRO A CA 1
ATOM 2504 C C . PRO A 1 344 ? -1.881 -13.914 37.670 1.00 39.00 344 PRO A C 1
ATOM 2506 O O . PRO A 1 344 ? -2.473 -14.275 38.688 1.00 39.00 344 PRO A O 1
ATOM 2509 N N . ALA A 1 345 ? -2.408 -14.027 36.450 1.00 42.19 345 ALA A N 1
ATOM 2510 C CA . ALA A 1 345 ? -3.695 -14.659 36.198 1.00 42.19 345 ALA A CA 1
ATOM 2511 C C . ALA A 1 345 ? -3.681 -16.112 36.701 1.00 42.19 345 ALA A C 1
ATOM 2513 O O . ALA A 1 345 ? -2.833 -16.915 36.306 1.00 42.19 345 ALA A O 1
ATOM 2514 N N . VAL A 1 346 ? -4.634 -16.449 37.571 1.00 39.22 346 VAL A N 1
ATOM 2515 C CA . VAL A 1 346 ? -4.903 -17.830 37.983 1.00 39.22 346 VAL A CA 1
ATOM 2516 C C . VAL A 1 346 ? -5.424 -18.586 36.752 1.00 39.22 346 VAL A C 1
ATOM 2518 O O . VAL A 1 346 ? -6.446 -18.174 36.199 1.00 39.22 346 VAL A O 1
ATOM 2521 N N . PRO A 1 347 ? -4.766 -19.667 36.289 1.00 39.78 347 PRO A N 1
ATOM 2522 C CA . PRO A 1 347 ? -5.247 -20.425 35.142 1.00 39.78 347 PRO A CA 1
ATOM 2523 C C . PRO A 1 347 ? -6.618 -21.035 35.445 1.00 39.78 347 PRO A C 1
ATOM 2525 O O . PRO A 1 347 ? -6.781 -21.761 36.428 1.00 39.78 347 PRO A O 1
ATOM 2528 N N . ALA A 1 348 ? -7.600 -20.755 34.589 1.00 43.03 348 ALA A N 1
ATOM 2529 C CA . ALA A 1 348 ? -8.882 -21.443 34.617 1.00 43.03 348 ALA A CA 1
ATOM 2530 C C . ALA A 1 348 ? -8.664 -22.938 34.333 1.00 43.03 348 ALA A C 1
ATOM 2532 O O . ALA A 1 348 ? -7.963 -23.306 33.390 1.00 43.03 348 ALA A O 1
ATOM 2533 N N . ALA A 1 349 ? -9.251 -23.800 35.163 1.00 37.50 349 ALA A N 1
ATOM 2534 C CA . ALA A 1 349 ? -9.162 -25.244 35.001 1.00 37.50 349 ALA A CA 1
ATOM 2535 C C . ALA A 1 349 ? -9.792 -25.678 33.668 1.00 37.50 349 ALA A C 1
ATOM 2537 O O . ALA A 1 349 ? -10.977 -25.450 33.421 1.00 37.50 349 ALA A O 1
ATOM 2538 N N . THR A 1 350 ? -8.991 -26.320 32.821 1.00 45.91 350 THR A N 1
ATOM 2539 C CA . THR A 1 350 ? -9.416 -26.906 31.548 1.00 45.91 350 THR A CA 1
ATOM 2540 C C . THR A 1 350 ? -10.426 -28.037 31.790 1.00 45.91 350 THR A C 1
ATOM 2542 O O . THR A 1 350 ? -10.072 -29.015 32.455 1.00 45.91 350 THR A O 1
ATOM 2545 N N . PRO A 1 351 ? -11.657 -27.980 31.248 1.00 45.16 351 PRO A N 1
ATOM 2546 C CA . PRO A 1 351 ? -12.550 -29.131 31.259 1.00 45.16 351 PRO A CA 1
ATOM 2547 C C . PRO A 1 351 ? -12.012 -30.230 30.332 1.00 45.16 351 PRO A C 1
ATOM 2549 O O . PRO A 1 351 ? -11.643 -29.990 29.183 1.00 45.16 351 PRO A O 1
ATOM 2552 N N . THR A 1 352 ? -11.963 -31.455 30.853 1.00 43.72 352 THR A N 1
ATOM 2553 C CA . THR A 1 352 ? -11.569 -32.667 30.127 1.00 43.72 352 THR A CA 1
ATOM 2554 C C . THR A 1 352 ? -12.544 -32.946 28.970 1.00 43.72 352 THR A C 1
ATOM 2556 O O . THR A 1 352 ? -13.748 -33.047 29.219 1.00 43.72 352 THR A O 1
ATOM 2559 N N . PRO A 1 353 ? -12.077 -33.105 27.715 1.00 48.66 353 PRO A N 1
ATOM 2560 C CA . PRO A 1 353 ? -12.960 -33.429 26.601 1.00 48.66 353 PRO A CA 1
ATOM 2561 C C . PRO A 1 353 ? -13.484 -34.867 26.705 1.00 48.66 353 PRO A C 1
ATOM 2563 O O . PRO A 1 353 ? -12.729 -35.823 26.886 1.00 48.66 353 PRO A O 1
ATOM 2566 N N . THR A 1 354 ? -14.801 -35.006 26.554 1.00 46.50 354 THR A N 1
ATOM 2567 C CA . THR A 1 354 ? -15.486 -36.289 26.350 1.00 46.50 354 THR A CA 1
ATOM 2568 C C . THR A 1 354 ? -15.233 -36.765 24.910 1.00 46.50 354 THR A C 1
ATOM 2570 O O . THR A 1 354 ? -15.442 -35.974 23.989 1.00 46.50 354 THR A O 1
ATOM 2573 N N . PRO A 1 355 ? -14.797 -38.018 24.669 1.00 45.81 355 PRO A N 1
ATOM 2574 C CA . PRO A 1 355 ? -14.557 -38.524 23.317 1.00 45.81 355 PRO A CA 1
ATOM 2575 C C . PRO A 1 355 ? -15.859 -38.630 22.510 1.00 45.81 355 PRO A C 1
ATOM 2577 O O . PRO A 1 355 ? -16.790 -39.325 22.918 1.00 45.81 355 PRO A O 1
ATOM 2580 N N . ALA A 1 356 ? -15.913 -37.967 21.353 1.00 46.62 356 ALA A N 1
ATOM 2581 C CA . ALA A 1 356 ? -16.996 -38.126 20.388 1.00 46.62 356 ALA A CA 1
ATOM 2582 C C . ALA A 1 356 ? -16.734 -39.321 19.454 1.00 46.62 356 ALA A C 1
ATOM 2584 O O . ALA A 1 356 ? -15.605 -39.580 19.036 1.00 46.62 356 ALA A O 1
ATOM 2585 N N . ALA A 1 357 ? -17.811 -40.052 19.171 1.00 46.69 357 ALA A N 1
ATOM 2586 C CA . ALA A 1 357 ? -17.863 -41.308 18.434 1.00 46.69 357 ALA A CA 1
ATOM 2587 C C . ALA A 1 357 ? -17.446 -41.186 16.946 1.00 46.69 357 ALA A C 1
ATOM 2589 O O . ALA A 1 357 ? -17.591 -40.117 16.350 1.00 46.69 357 ALA A O 1
ATOM 2590 N N . PRO A 1 358 ? -16.950 -42.279 16.331 1.00 45.78 358 PRO A N 1
ATOM 2591 C CA . PRO A 1 358 ? -16.428 -42.286 14.964 1.00 45.78 358 PRO A CA 1
ATOM 2592 C C . PRO A 1 358 ? -17.497 -42.039 13.889 1.00 45.78 358 PRO A C 1
ATOM 2594 O O . PRO A 1 358 ? -18.635 -42.498 13.991 1.00 45.78 358 PRO A O 1
ATOM 2597 N N . ALA A 1 359 ? -17.084 -41.334 12.832 1.00 48.78 359 ALA A N 1
ATOM 2598 C CA . ALA A 1 359 ? -17.910 -40.978 11.684 1.00 48.78 359 ALA A CA 1
ATOM 2599 C C . ALA A 1 359 ? -18.271 -42.200 10.806 1.00 48.78 359 ALA A C 1
ATOM 2601 O O . ALA A 1 359 ? -17.425 -43.075 10.601 1.00 48.78 359 ALA A O 1
ATOM 2602 N N . PRO A 1 360 ? -19.494 -42.256 10.242 1.00 46.94 360 PRO A N 1
ATOM 2603 C CA . PRO A 1 360 ? -19.880 -43.279 9.278 1.00 46.94 360 PRO A CA 1
ATOM 2604 C C . PRO A 1 360 ? -19.234 -43.041 7.905 1.00 46.94 360 PRO A C 1
ATOM 2606 O O . PRO A 1 360 ? -19.229 -41.933 7.372 1.00 46.94 360 PRO A O 1
ATOM 2609 N N . THR A 1 361 ? -18.706 -44.120 7.331 1.00 41.97 361 THR A N 1
ATOM 2610 C CA . THR A 1 361 ? -18.137 -44.213 5.985 1.00 41.97 361 THR A CA 1
ATOM 2611 C C . THR A 1 361 ? -19.234 -44.300 4.922 1.00 41.97 361 THR A C 1
ATOM 2613 O O . THR A 1 361 ? -20.114 -45.158 5.002 1.00 41.97 361 THR A O 1
ATOM 2616 N N . THR A 1 362 ? -19.164 -43.456 3.889 1.00 41.94 362 THR A N 1
ATOM 2617 C CA . THR A 1 362 ? -20.013 -43.558 2.688 1.00 41.94 362 THR A CA 1
ATOM 2618 C C . THR A 1 362 ? -19.265 -44.214 1.513 1.00 41.94 362 THR A C 1
ATOM 2620 O O . THR A 1 362 ? -18.078 -43.937 1.326 1.00 41.94 362 THR A O 1
ATOM 2623 N N . PRO A 1 363 ? -19.922 -45.085 0.714 1.00 41.56 363 PRO A N 1
ATOM 2624 C CA . PRO A 1 363 ? -19.294 -45.860 -0.365 1.00 41.56 363 PRO A CA 1
ATOM 2625 C C . PRO A 1 363 ? -19.119 -45.072 -1.682 1.00 41.56 363 PRO A C 1
ATOM 2627 O O . PRO A 1 363 ? -19.788 -44.059 -1.893 1.00 41.56 363 PRO A O 1
ATOM 2630 N N . PRO A 1 364 ? -18.266 -45.560 -2.605 1.00 39.34 364 PRO A N 1
ATOM 2631 C CA . PRO A 1 364 ? -17.932 -44.879 -3.853 1.00 39.34 364 PRO A CA 1
ATOM 2632 C C . PRO A 1 364 ? -19.052 -45.039 -4.889 1.00 39.34 364 PRO A C 1
ATOM 2634 O O . PRO A 1 364 ? -19.592 -46.132 -5.055 1.00 39.34 364 PRO A O 1
ATOM 2637 N N . THR A 1 365 ? -19.368 -43.973 -5.632 1.00 39.25 365 THR A N 1
ATOM 2638 C CA . THR A 1 365 ? -20.283 -44.053 -6.782 1.00 39.25 365 THR A CA 1
ATOM 2639 C C . THR A 1 365 ? -19.559 -43.768 -8.097 1.00 39.25 365 THR A C 1
ATOM 2641 O O . THR A 1 365 ? -18.990 -42.703 -8.304 1.00 39.25 365 THR A O 1
ATOM 2644 N N . ALA A 1 366 ? -19.605 -44.815 -8.922 1.00 38.41 366 ALA A N 1
ATOM 2645 C CA . ALA A 1 366 ? -19.469 -44.981 -10.365 1.00 38.41 366 ALA A CA 1
ATOM 2646 C C . ALA A 1 366 ? -19.036 -43.808 -11.272 1.00 38.41 366 ALA A C 1
ATOM 2648 O O . ALA A 1 366 ? -19.683 -42.773 -11.400 1.00 38.41 366 ALA A O 1
ATOM 2649 N N . THR A 1 367 ? -17.990 -44.135 -12.027 1.00 36.19 367 THR A N 1
ATOM 2650 C CA . THR A 1 367 ? -17.500 -43.608 -13.303 1.00 36.19 367 THR A CA 1
ATOM 2651 C C . THR A 1 367 ? -18.579 -43.412 -14.379 1.00 36.19 367 THR A C 1
ATOM 2653 O O . THR A 1 367 ? -19.391 -44.303 -14.626 1.00 36.19 367 THR A O 1
ATOM 2656 N N . GLN A 1 368 ? -18.491 -42.298 -15.119 1.00 39.38 368 GLN A N 1
ATOM 2657 C CA . GLN A 1 368 ? -19.188 -42.072 -16.393 1.00 39.38 368 GLN A CA 1
ATOM 2658 C C . GLN A 1 368 ? -18.157 -41.865 -17.534 1.00 39.38 368 GLN A C 1
ATOM 2660 O O . GLN A 1 368 ? -17.130 -41.230 -17.285 1.00 39.38 368 GLN A O 1
ATOM 2665 N N . PRO A 1 369 ? -18.366 -42.403 -18.758 1.00 43.53 369 PRO A N 1
ATOM 2666 C CA . PRO A 1 369 ? -17.386 -42.351 -19.850 1.00 43.53 369 PRO A CA 1
ATOM 2667 C C . PRO A 1 369 ? -17.439 -41.042 -20.667 1.00 43.53 369 PRO A C 1
ATOM 2669 O O . PRO A 1 369 ? -18.477 -40.378 -20.690 1.00 43.53 369 PRO A O 1
ATOM 2672 N N . PRO A 1 370 ? -16.353 -40.695 -21.388 1.00 44.22 370 PRO A N 1
ATOM 2673 C CA . PRO A 1 370 ? -16.208 -39.423 -22.094 1.00 44.22 370 PRO A CA 1
ATOM 2674 C C . PRO A 1 370 ? -16.918 -39.399 -23.456 1.00 44.22 370 PRO A C 1
ATOM 2676 O O . PRO A 1 370 ? -16.887 -40.375 -24.208 1.00 44.22 370 PRO A O 1
ATOM 2679 N N . ALA A 1 371 ? -17.492 -38.244 -23.804 1.00 43.56 371 ALA A N 1
ATOM 2680 C CA . ALA A 1 371 ? -17.930 -37.934 -25.162 1.00 43.56 371 ALA A CA 1
ATOM 2681 C C . ALA A 1 371 ? -16.767 -37.355 -25.990 1.00 43.56 371 ALA A C 1
ATOM 2683 O O . ALA A 1 371 ? -15.984 -36.533 -25.517 1.00 43.56 371 ALA A O 1
ATOM 2684 N N . ALA A 1 372 ? -16.671 -37.847 -27.222 1.00 37.28 372 ALA A N 1
ATOM 2685 C CA . ALA A 1 372 ? -15.653 -37.579 -28.232 1.00 37.28 372 ALA A CA 1
ATOM 2686 C C . ALA A 1 372 ? -15.806 -36.195 -28.921 1.00 37.28 372 ALA A C 1
ATOM 2688 O O . ALA A 1 372 ? -16.860 -35.568 -28.806 1.00 37.28 372 ALA A O 1
ATOM 2689 N N . PRO A 1 373 ? -14.759 -35.719 -29.632 1.00 39.56 373 PRO A N 1
ATOM 2690 C CA . PRO A 1 373 ? -14.599 -34.326 -30.048 1.00 39.56 373 PRO A CA 1
ATOM 2691 C C . PRO A 1 373 ? -15.220 -34.023 -31.418 1.00 39.56 373 PRO A C 1
ATOM 2693 O O . PRO A 1 373 ? -15.233 -34.872 -32.309 1.00 39.56 373 PRO A O 1
ATOM 2696 N N . THR A 1 374 ? -15.620 -32.766 -31.617 1.00 37.66 374 THR A N 1
ATOM 2697 C CA . THR A 1 374 ? -16.012 -32.234 -32.930 1.00 37.66 374 THR A CA 1
ATOM 2698 C C . THR A 1 374 ? -15.003 -31.178 -33.375 1.00 37.66 374 THR A C 1
ATOM 2700 O O . THR A 1 374 ? -14.691 -30.245 -32.640 1.00 37.66 374 THR A O 1
ATOM 2703 N N . THR A 1 375 ? -14.478 -31.348 -34.585 1.00 33.88 375 THR A N 1
ATOM 2704 C CA . THR A 1 375 ? -13.450 -30.520 -35.226 1.00 33.88 375 THR A CA 1
ATOM 2705 C C . THR A 1 375 ? -14.013 -29.610 -36.326 1.00 33.88 375 THR A C 1
ATOM 2707 O O . THR A 1 375 ? -14.847 -30.074 -37.100 1.00 33.88 375 THR A O 1
ATOM 2710 N N . LEU A 1 376 ? -13.366 -28.435 -36.477 1.00 31.77 376 LEU A N 1
ATOM 2711 C CA . LEU A 1 376 ? -13.123 -27.622 -37.700 1.00 31.77 376 LEU A CA 1
ATOM 2712 C C . LEU A 1 376 ? -14.293 -26.787 -38.289 1.00 31.77 376 LEU A C 1
ATOM 2714 O O . LEU A 1 376 ? -15.442 -27.142 -38.050 1.00 31.77 376 LEU A O 1
ATOM 2718 N N . PRO A 1 377 ? -14.040 -25.723 -39.106 1.00 40.81 377 PRO A N 1
ATOM 2719 C CA . PRO A 1 377 ? -12.768 -25.273 -39.705 1.00 40.81 377 PRO A CA 1
ATOM 2720 C C . PRO A 1 377 ? -12.432 -23.762 -39.598 1.00 40.81 377 PRO A C 1
ATOM 2722 O O . PRO A 1 377 ? -13.237 -22.924 -39.208 1.00 40.81 377 PRO A O 1
ATOM 2725 N N . ALA A 1 378 ? -11.199 -23.454 -40.017 1.00 33.53 378 ALA A N 1
ATOM 2726 C CA . ALA A 1 378 ? -10.640 -22.132 -40.289 1.00 33.53 378 ALA A CA 1
ATOM 2727 C C . ALA A 1 378 ? -11.131 -21.518 -41.616 1.00 33.53 378 ALA A C 1
ATOM 2729 O O . ALA A 1 378 ? -11.418 -22.251 -42.563 1.00 33.53 378 ALA A O 1
ATOM 2730 N N . THR A 1 379 ? -11.066 -20.186 -41.721 1.00 34.06 379 THR A N 1
ATOM 2731 C CA . THR A 1 379 ? -10.968 -19.450 -42.996 1.00 34.06 379 THR A CA 1
ATOM 2732 C C . THR A 1 379 ? -10.063 -18.218 -42.851 1.00 34.06 379 THR A C 1
ATOM 2734 O O . THR A 1 379 ? -10.338 -17.343 -42.033 1.00 34.06 379 THR A O 1
ATOM 2737 N N . ASN A 1 380 ? -9.010 -18.176 -43.678 1.00 30.86 380 ASN A N 1
ATOM 2738 C CA . ASN A 1 380 ? -8.313 -16.973 -44.177 1.00 30.86 380 ASN A CA 1
ATOM 2739 C C . ASN A 1 380 ? -9.304 -16.192 -45.094 1.00 30.86 380 ASN A C 1
ATOM 2741 O O . ASN A 1 380 ? -10.264 -16.807 -45.555 1.00 30.86 380 ASN A O 1
ATOM 2745 N N . ASP A 1 381 ? -9.231 -14.903 -45.447 1.00 30.64 381 ASP A N 1
ATOM 2746 C CA . ASP A 1 381 ? -8.148 -13.987 -45.862 1.00 30.64 381 ASP A CA 1
ATOM 2747 C C . ASP A 1 381 ? -8.820 -12.599 -46.208 1.00 30.64 381 ASP A C 1
ATOM 2749 O O . ASP A 1 381 ? -10.005 -12.439 -45.907 1.00 30.64 381 ASP A O 1
ATOM 2753 N N . PRO A 1 382 ? -8.243 -11.680 -47.018 1.00 40.22 382 PRO A N 1
ATOM 2754 C CA . PRO A 1 382 ? -7.408 -10.495 -46.739 1.00 40.22 382 PRO A CA 1
ATOM 2755 C C . PRO A 1 382 ? -8.131 -9.122 -46.887 1.00 40.22 382 PRO A C 1
ATOM 2757 O O . PRO A 1 382 ? -9.238 -9.037 -47.412 1.00 40.22 382 PRO A O 1
ATOM 2760 N N . GLY A 1 383 ? -7.448 -8.004 -46.569 1.00 30.30 383 GLY A N 1
ATOM 2761 C CA . GLY A 1 383 ? -7.773 -6.697 -47.183 1.00 30.30 383 GLY A CA 1
ATOM 2762 C C . GLY A 1 383 ? -7.378 -5.429 -46.412 1.00 30.30 383 GLY A C 1
ATOM 2763 O O . GLY A 1 383 ? -8.151 -4.923 -45.609 1.00 30.30 383 GLY A O 1
ATOM 2764 N N . VAL A 1 384 ? -6.202 -4.875 -46.726 1.00 32.53 384 VAL A N 1
ATOM 2765 C CA . VAL A 1 384 ? -5.709 -3.529 -46.344 1.00 32.53 384 VAL A CA 1
ATOM 2766 C C . VAL A 1 384 ? -6.237 -2.485 -47.349 1.00 32.53 384 VAL A C 1
ATOM 2768 O O . VAL A 1 384 ? -6.307 -2.801 -48.540 1.00 32.53 384 VAL A O 1
ATOM 2771 N N . PRO A 1 385 ? -6.620 -1.263 -46.917 1.00 33.44 385 PRO A N 1
ATOM 2772 C CA . PRO A 1 385 ? -5.771 -0.086 -47.176 1.00 33.44 385 PRO A CA 1
ATOM 2773 C C . PRO A 1 385 ? -5.762 0.990 -46.062 1.00 33.44 385 PRO A C 1
ATOM 2775 O O . PRO A 1 385 ? -6.799 1.485 -45.630 1.00 33.44 385 PRO A O 1
ATOM 2778 N N . THR A 1 386 ? -4.560 1.423 -45.669 1.00 30.91 386 THR A N 1
ATOM 2779 C CA . THR A 1 386 ? -4.214 2.767 -45.129 1.00 30.91 386 THR A CA 1
ATOM 2780 C C . THR A 1 386 ? -4.047 3.745 -46.327 1.00 30.91 386 THR A C 1
ATOM 2782 O O . THR A 1 386 ? -3.926 3.224 -47.440 1.00 30.91 386 THR A O 1
ATOM 2785 N N . PRO A 1 387 ? -3.949 5.102 -46.212 1.00 44.03 387 PRO A N 1
ATOM 2786 C CA . PRO A 1 387 ? -3.625 5.912 -45.021 1.00 44.03 387 PRO A CA 1
ATOM 2787 C C . PRO A 1 387 ? -4.303 7.306 -44.884 1.00 44.03 387 PRO A C 1
ATOM 2789 O O . PRO A 1 387 ? -4.823 7.854 -45.849 1.00 44.03 387 PRO A O 1
ATOM 2792 N N . ALA A 1 388 ? -4.201 7.925 -43.695 1.00 27.03 388 ALA A N 1
ATOM 2793 C CA . ALA A 1 388 ? -3.762 9.324 -43.474 1.00 27.03 388 ALA A CA 1
ATOM 2794 C C . ALA A 1 388 ? -4.027 9.777 -42.021 1.00 27.03 388 ALA A C 1
ATOM 2796 O O . ALA A 1 388 ? -5.130 9.607 -41.514 1.00 27.03 388 ALA A O 1
ATOM 2797 N N . GLY A 1 389 ? -3.035 10.418 -41.387 1.00 29.59 389 GLY A N 1
ATOM 2798 C CA . GLY A 1 389 ? -3.231 11.225 -40.173 1.00 29.59 389 GLY A CA 1
ATOM 2799 C C . GLY A 1 389 ? -2.624 10.669 -38.882 1.00 29.59 389 GLY A C 1
ATOM 2800 O O . GLY A 1 389 ? -3.334 10.508 -37.896 1.00 29.59 389 GLY A O 1
ATOM 2801 N N . ALA A 1 390 ? -1.314 10.407 -38.855 1.00 31.92 390 ALA A N 1
ATOM 2802 C CA . ALA A 1 390 ? -0.605 10.267 -37.584 1.00 31.92 390 ALA A CA 1
ATOM 2803 C C . ALA A 1 390 ? -0.502 11.650 -36.919 1.00 31.92 390 ALA A C 1
ATOM 2805 O O . ALA A 1 390 ? 0.194 12.539 -37.412 1.00 31.92 390 ALA A O 1
ATOM 2806 N N . SER A 1 391 ? -1.226 11.825 -35.816 1.00 31.39 391 SER A N 1
ATOM 2807 C CA . SER A 1 391 ? -0.970 12.889 -34.846 1.00 31.39 391 SER A CA 1
ATOM 2808 C C . SER A 1 391 ? 0.429 12.671 -34.248 1.00 31.39 391 SER A C 1
ATOM 2810 O O . SER A 1 391 ? 0.769 11.520 -33.959 1.00 31.39 391 SER A O 1
ATOM 2812 N N . PRO A 1 392 ? 1.274 13.703 -34.088 1.00 31.61 392 PRO A N 1
ATOM 2813 C CA . PRO A 1 392 ? 2.611 13.517 -33.545 1.00 31.61 392 PRO A CA 1
ATOM 2814 C C . PRO A 1 392 ? 2.531 13.073 -32.081 1.00 31.61 392 PRO A C 1
ATOM 2816 O O . PRO A 1 392 ? 1.895 13.729 -31.256 1.00 31.61 392 PRO A O 1
ATOM 2819 N N . THR A 1 393 ? 3.220 11.980 -31.755 1.00 42.38 393 THR A N 1
ATOM 2820 C CA . THR A 1 393 ? 3.582 11.633 -30.379 1.00 42.38 393 THR A CA 1
ATOM 2821 C C . THR A 1 393 ? 4.240 12.856 -29.723 1.00 42.38 393 THR A C 1
ATOM 2823 O O . THR A 1 393 ? 5.165 13.424 -30.319 1.00 42.38 393 THR A O 1
ATOM 2826 N N . PRO A 1 394 ? 3.794 13.305 -28.536 1.00 36.62 394 PRO A N 1
ATOM 2827 C CA . PRO A 1 394 ? 4.442 14.402 -27.836 1.00 36.62 394 PRO A CA 1
ATOM 2828 C C . PRO A 1 394 ? 5.909 14.066 -27.571 1.00 36.62 394 PRO A C 1
ATOM 2830 O O . PRO A 1 394 ? 6.244 13.008 -27.043 1.00 36.62 394 PRO A O 1
ATOM 2833 N N . ARG A 1 395 ? 6.793 14.984 -27.956 1.00 32.78 395 ARG A N 1
ATOM 2834 C CA . ARG A 1 395 ? 8.208 14.945 -27.596 1.00 32.78 395 ARG A CA 1
ATOM 2835 C C . ARG A 1 395 ? 8.309 15.076 -26.067 1.00 32.78 395 ARG A C 1
ATOM 2837 O O . ARG A 1 395 ? 7.716 16.024 -25.546 1.00 32.78 395 ARG A O 1
ATOM 2844 N N . PRO A 1 396 ? 9.050 14.209 -25.353 1.00 40.62 396 PRO A N 1
ATOM 2845 C CA . PRO A 1 396 ? 9.343 14.464 -23.948 1.00 40.62 396 PRO A CA 1
ATOM 2846 C C . PRO A 1 396 ? 10.032 15.838 -23.814 1.00 40.62 396 PRO A C 1
ATOM 2848 O O . PRO A 1 396 ? 10.756 16.246 -24.736 1.00 40.62 396 PRO A O 1
ATOM 2851 N N . PRO A 1 397 ? 9.787 16.589 -22.723 1.00 36.78 397 PRO A N 1
ATOM 2852 C CA . PRO A 1 397 ? 10.439 17.871 -22.494 1.00 36.78 397 PRO A CA 1
ATOM 2853 C C . PRO A 1 397 ? 11.954 17.724 -22.640 1.00 36.78 397 PRO A C 1
ATOM 2855 O O . PRO A 1 397 ? 12.551 16.783 -22.124 1.00 36.78 397 PRO A O 1
ATOM 2858 N N . ALA A 1 398 ? 12.572 18.649 -23.375 1.00 28.31 398 ALA A N 1
ATOM 2859 C CA . ALA A 1 398 ? 14.015 18.684 -23.545 1.00 28.31 398 ALA A CA 1
ATOM 2860 C C . ALA A 1 398 ? 14.694 18.761 -22.169 1.00 28.31 398 ALA A C 1
ATOM 2862 O O . ALA A 1 398 ? 14.443 19.686 -21.396 1.00 28.31 398 ALA A O 1
ATOM 2863 N N . THR A 1 399 ? 15.551 17.787 -21.877 1.00 38.16 399 THR A N 1
ATOM 2864 C CA . THR A 1 399 ? 16.365 17.742 -20.668 1.00 38.16 399 THR A CA 1
ATOM 2865 C C . THR A 1 399 ? 17.366 18.895 -20.688 1.00 38.16 399 THR A C 1
ATOM 2867 O O . THR A 1 399 ? 18.325 18.919 -21.458 1.00 38.16 399 THR A O 1
ATOM 2870 N N . GLY A 1 400 ? 17.146 19.883 -19.820 1.00 28.33 400 GLY A N 1
ATOM 2871 C CA . GLY A 1 400 ? 18.251 20.668 -19.289 1.00 28.33 400 GLY A CA 1
ATOM 2872 C C . GLY A 1 400 ? 19.123 19.718 -18.478 1.00 28.33 400 GLY A C 1
ATOM 2873 O O . GLY A 1 400 ? 18.619 19.020 -17.602 1.00 28.33 400 GLY A O 1
ATOM 2874 N N . ALA A 1 401 ? 20.406 19.646 -18.816 1.00 32.09 401 ALA A N 1
ATOM 2875 C CA . ALA A 1 401 ? 21.392 18.888 -18.067 1.00 32.09 401 ALA A CA 1
ATOM 2876 C C . ALA A 1 401 ? 21.337 19.285 -16.582 1.00 32.09 401 ALA A C 1
ATOM 2878 O O . ALA A 1 401 ? 21.738 20.388 -16.217 1.00 32.09 401 ALA A O 1
ATOM 2879 N N . SER A 1 402 ? 20.836 18.397 -15.727 1.00 32.47 402 SER A N 1
ATOM 2880 C CA . SER A 1 402 ? 21.098 18.477 -14.297 1.00 32.47 402 SER A CA 1
ATOM 2881 C C . SER A 1 402 ? 22.510 17.951 -14.057 1.00 32.47 402 SER A C 1
ATOM 2883 O O . SER A 1 402 ? 22.830 16.812 -14.405 1.00 32.47 402 SER A O 1
ATOM 2885 N N . SER A 1 403 ? 23.353 18.813 -13.499 1.00 29.14 403 SER A N 1
ATOM 2886 C CA . SER A 1 403 ? 24.698 18.510 -13.021 1.00 29.14 403 SER A CA 1
ATOM 2887 C C . SER A 1 403 ? 24.739 17.256 -12.129 1.00 29.14 403 SER A C 1
ATOM 2889 O O . SER A 1 403 ? 23.767 16.965 -11.427 1.00 29.14 403 SER A O 1
ATOM 2891 N N . PRO A 1 404 ? 25.861 16.515 -12.112 1.00 30.52 404 PRO A N 1
ATOM 2892 C CA . PRO A 1 404 ? 26.015 15.315 -11.302 1.00 30.52 404 PRO A CA 1
ATOM 2893 C C . PRO A 1 404 ? 26.284 15.697 -9.840 1.00 30.52 404 PRO A C 1
ATOM 2895 O O . PRO A 1 404 ? 27.430 15.697 -9.412 1.00 30.52 404 PRO A O 1
ATOM 2898 N N . GLU A 1 405 ? 25.254 16.054 -9.071 1.00 31.19 405 GLU A N 1
ATOM 2899 C CA . GLU A 1 405 ? 25.417 16.245 -7.616 1.00 31.19 405 GLU A CA 1
ATOM 2900 C C . GLU A 1 405 ? 24.175 15.946 -6.754 1.00 31.19 405 GLU A C 1
ATOM 2902 O O . GLU A 1 405 ? 24.201 16.159 -5.549 1.00 31.19 405 GLU A O 1
ATOM 2907 N N . GLU A 1 406 ? 23.111 15.353 -7.307 1.00 37.56 406 GLU A N 1
ATOM 2908 C CA . GLU A 1 406 ? 21.895 15.001 -6.542 1.00 37.56 406 GLU A CA 1
ATOM 2909 C C . GLU A 1 406 ? 21.673 13.483 -6.407 1.00 37.56 406 GLU A C 1
ATOM 2911 O O . GLU A 1 406 ? 20.560 12.965 -6.454 1.00 37.56 406 GLU A O 1
ATOM 2916 N N . ALA A 1 407 ? 22.765 12.743 -6.202 1.00 36.62 407 ALA A N 1
ATOM 2917 C CA . ALA A 1 407 ? 22.744 11.352 -5.749 1.00 36.62 407 ALA A CA 1
ATOM 2918 C C . ALA A 1 407 ? 23.022 11.278 -4.238 1.00 36.62 407 ALA A C 1
ATOM 2920 O O . ALA A 1 407 ? 23.949 10.609 -3.788 1.00 36.62 407 ALA A O 1
ATOM 2921 N N . GLY A 1 408 ? 22.211 11.976 -3.443 1.00 28.92 408 GLY A N 1
ATOM 2922 C CA . GLY A 1 408 ? 22.100 11.727 -2.008 1.00 28.92 408 GLY A CA 1
ATOM 2923 C C . GLY A 1 408 ? 21.175 10.538 -1.772 1.00 28.92 408 GLY A C 1
ATOM 2924 O O . GLY A 1 408 ? 20.014 10.722 -1.424 1.00 28.92 408 GLY A O 1
ATOM 2925 N N . GLY A 1 409 ? 21.661 9.319 -2.016 1.00 31.20 409 GLY A N 1
ATOM 2926 C CA . GLY A 1 409 ? 20.959 8.120 -1.561 1.00 31.20 409 GLY A CA 1
ATOM 2927 C C . GLY A 1 409 ? 20.887 8.111 -0.028 1.00 31.20 409 GLY A C 1
ATOM 2928 O O . GLY A 1 409 ? 21.877 8.476 0.615 1.00 31.20 409 GLY A O 1
ATOM 2929 N N . PRO A 1 410 ? 19.770 7.699 0.599 1.00 34.94 410 PRO A N 1
ATOM 2930 C CA . PRO A 1 410 ? 19.840 7.289 1.989 1.00 34.94 410 PRO A CA 1
ATOM 2931 C C . PRO A 1 410 ? 20.794 6.093 2.074 1.00 34.94 410 PRO A C 1
ATOM 2933 O O . PRO A 1 410 ? 20.796 5.194 1.233 1.00 34.94 410 PRO A O 1
ATOM 2936 N N . GLN A 1 411 ? 21.674 6.150 3.064 1.00 40.66 411 GLN A N 1
ATOM 2937 C CA . GLN A 1 411 ? 22.781 5.229 3.252 1.00 40.66 411 GLN A CA 1
ATOM 2938 C C . GLN A 1 411 ? 22.298 3.778 3.377 1.00 40.66 411 GLN A C 1
ATOM 2940 O O . GLN A 1 411 ? 21.803 3.371 4.421 1.00 40.66 411 GLN A O 1
ATOM 2945 N N . PHE A 1 412 ? 22.527 2.972 2.339 1.00 41.75 412 PHE A N 1
ATOM 2946 C CA . PHE A 1 412 ? 22.379 1.510 2.368 1.00 41.75 412 PHE A CA 1
ATOM 2947 C C . PHE A 1 412 ? 23.633 0.791 2.913 1.00 41.75 412 PHE A C 1
ATOM 2949 O O . PHE A 1 412 ? 23.900 -0.369 2.616 1.00 41.75 412 PHE A O 1
ATOM 2956 N N . LEU A 1 413 ? 24.416 1.471 3.756 1.00 33.94 413 LEU A N 1
ATOM 2957 C CA . LEU A 1 413 ? 25.597 0.930 4.433 1.00 33.94 413 LEU A CA 1
ATOM 2958 C C . LEU A 1 413 ? 25.366 0.967 5.946 1.00 33.94 413 LEU A C 1
ATOM 2960 O O . LEU A 1 413 ? 25.871 1.844 6.641 1.00 33.94 413 LEU A O 1
ATOM 2964 N N . GLY A 1 414 ? 24.571 0.027 6.467 1.00 32.16 414 GLY A N 1
ATOM 2965 C CA . GLY A 1 414 ? 24.375 -0.045 7.915 1.00 32.16 414 GLY A CA 1
ATOM 2966 C C . GLY A 1 414 ? 23.280 -0.958 8.453 1.00 32.16 414 GLY A C 1
ATOM 2967 O O . GLY A 1 414 ? 22.620 -0.551 9.396 1.00 32.16 414 GLY A O 1
ATOM 2968 N N . LEU A 1 415 ? 23.067 -2.168 7.919 1.00 33.69 415 LEU A N 1
ATOM 2969 C CA . LEU A 1 415 ? 22.256 -3.193 8.608 1.00 33.69 415 LEU A CA 1
ATOM 2970 C C . LEU A 1 415 ? 22.573 -4.614 8.106 1.00 33.69 415 LEU A C 1
ATOM 2972 O O . LEU A 1 415 ? 21.723 -5.332 7.599 1.00 33.69 415 LEU A O 1
ATOM 2976 N N . LEU A 1 416 ? 23.833 -5.034 8.257 1.00 34.72 416 LEU A N 1
ATOM 2977 C CA . LEU A 1 416 ? 24.248 -6.442 8.110 1.00 34.72 416 LEU A CA 1
ATOM 2978 C C . LEU A 1 416 ? 25.041 -6.962 9.325 1.00 34.72 416 LEU A C 1
ATOM 2980 O O . LEU A 1 416 ? 25.778 -7.938 9.226 1.00 34.72 416 LEU A O 1
ATOM 2984 N N . ALA A 1 417 ? 24.890 -6.342 10.500 1.00 33.59 417 ALA A N 1
ATOM 2985 C CA . ALA A 1 417 ? 25.637 -6.742 11.695 1.00 33.59 417 ALA A CA 1
ATOM 2986 C C . ALA A 1 417 ? 24.827 -6.643 12.998 1.00 33.59 417 ALA A C 1
ATOM 2988 O O . ALA A 1 417 ? 25.268 -6.003 13.941 1.00 33.59 417 ALA A O 1
ATOM 2989 N N . THR A 1 418 ? 23.673 -7.308 13.086 1.00 34.84 418 THR A N 1
ATOM 2990 C CA . THR A 1 418 ? 23.022 -7.618 14.378 1.00 34.84 418 THR A CA 1
ATOM 2991 C C . THR A 1 418 ? 22.051 -8.785 14.208 1.00 34.84 418 THR A C 1
ATOM 2993 O O . THR A 1 418 ? 20.862 -8.614 13.970 1.00 34.84 418 THR A O 1
ATOM 2996 N N . GLY A 1 419 ? 22.570 -10.007 14.318 1.00 29.67 419 GLY A N 1
ATOM 2997 C CA . GLY A 1 419 ? 21.747 -11.218 14.258 1.00 29.67 419 GLY A CA 1
ATOM 2998 C C . GLY A 1 419 ? 22.501 -12.514 14.539 1.00 29.67 419 GLY A C 1
ATOM 2999 O O . GLY A 1 419 ? 22.123 -13.558 14.027 1.00 29.67 419 GLY A O 1
ATOM 3000 N N . ALA A 1 420 ? 23.589 -12.464 15.311 1.00 36.97 420 ALA A N 1
ATOM 3001 C CA . ALA A 1 420 ? 24.314 -13.656 15.747 1.00 36.97 420 ALA A CA 1
ATOM 3002 C C . ALA A 1 420 ? 24.903 -13.442 17.148 1.00 36.97 420 ALA A C 1
ATOM 3004 O O . ALA A 1 420 ? 26.113 -13.373 17.326 1.00 36.97 420 ALA A O 1
ATOM 3005 N N . VAL A 1 421 ? 24.033 -13.317 18.151 1.00 31.56 421 VAL A N 1
ATOM 3006 C CA . VAL A 1 421 ? 24.404 -13.501 19.560 1.00 31.56 421 VAL A CA 1
ATOM 3007 C C . VAL A 1 421 ? 23.260 -14.238 20.254 1.00 31.56 421 VAL A C 1
ATOM 3009 O O . VAL A 1 421 ? 22.349 -13.622 20.794 1.00 31.56 421 VAL A O 1
ATOM 3012 N N . PHE A 1 422 ? 23.310 -15.571 20.251 1.00 32.12 422 PHE A N 1
ATOM 3013 C CA . PHE A 1 422 ? 22.734 -16.346 21.347 1.00 32.12 422 PHE A CA 1
ATOM 3014 C C . PHE A 1 422 ? 23.890 -16.854 22.201 1.00 32.12 422 PHE A C 1
ATOM 3016 O O . PHE A 1 422 ? 24.710 -17.659 21.761 1.00 32.12 422 PHE A O 1
ATOM 3023 N N . LEU A 1 423 ? 23.964 -16.300 23.413 1.00 30.77 423 LEU A N 1
ATOM 3024 C CA . LEU A 1 423 ? 24.895 -16.683 24.460 1.00 30.77 423 LEU A CA 1
ATOM 3025 C C . LEU A 1 423 ? 24.741 -18.170 24.794 1.00 30.77 423 LEU A C 1
ATOM 3027 O O . LEU A 1 423 ? 23.700 -18.634 25.254 1.00 30.77 423 LEU A O 1
ATOM 3031 N N . SER A 1 424 ? 25.847 -18.881 24.646 1.00 33.34 424 SER A N 1
ATOM 3032 C CA . SER A 1 424 ? 26.208 -20.043 25.442 1.00 33.34 424 SER A CA 1
ATOM 3033 C C . SER A 1 424 ? 26.613 -19.630 26.867 1.00 33.34 424 SER A C 1
ATOM 3035 O O . SER A 1 424 ? 27.432 -18.722 27.006 1.00 33.34 424 SER A O 1
ATOM 3037 N N . ALA A 1 425 ? 26.111 -20.379 27.862 1.00 32.28 425 ALA A N 1
ATOM 3038 C CA . ALA A 1 425 ? 26.525 -20.546 29.276 1.00 32.28 425 ALA A CA 1
ATOM 3039 C C . ALA A 1 425 ? 25.368 -20.226 30.250 1.00 32.28 425 ALA A C 1
ATOM 3041 O O . ALA A 1 425 ? 24.751 -19.179 30.140 1.00 32.28 425 ALA A O 1
ATOM 3042 N N . GLY A 1 426 ? 25.001 -21.053 31.233 1.00 28.61 426 GLY A N 1
ATOM 3043 C CA . GLY A 1 426 ? 25.617 -22.263 31.786 1.00 28.61 426 GLY A CA 1
ATOM 3044 C C . GLY A 1 426 ? 24.560 -23.145 32.480 1.00 28.61 426 GLY A C 1
ATOM 3045 O O . GLY A 1 426 ? 23.448 -22.709 32.748 1.00 28.61 426 GLY A O 1
ATOM 3046 N N . LEU A 1 427 ? 24.815 -24.451 32.572 1.00 34.75 427 LEU A N 1
ATOM 3047 C CA . LEU A 1 427 ? 25.418 -25.164 33.716 1.00 34.75 427 LEU A CA 1
ATOM 3048 C C . LEU A 1 427 ? 24.368 -25.753 34.673 1.00 34.75 427 LEU A C 1
ATOM 3050 O O . LEU A 1 427 ? 23.733 -25.052 35.450 1.00 34.75 427 LEU A O 1
ATOM 3054 N N . GLY A 1 428 ? 24.277 -27.084 34.648 1.00 28.56 428 GLY A N 1
ATOM 3055 C CA . GLY A 1 428 ? 23.555 -27.911 35.610 1.00 28.56 428 GLY A CA 1
ATOM 3056 C C . GLY A 1 428 ? 24.104 -29.337 35.590 1.00 28.56 428 GLY A C 1
ATOM 3057 O O . GLY A 1 428 ? 23.570 -30.210 34.918 1.00 28.56 428 GLY A O 1
ATOM 3058 N N . LEU A 1 429 ? 25.231 -29.526 36.280 1.00 37.25 429 LEU A N 1
ATOM 3059 C CA . LEU A 1 429 ? 25.853 -30.806 36.635 1.00 37.25 429 LEU A CA 1
ATOM 3060 C C . LEU A 1 429 ? 24.930 -31.655 37.524 1.00 37.25 429 LEU A C 1
ATOM 3062 O O . LEU A 1 429 ? 24.330 -31.099 38.437 1.00 37.25 429 LEU A O 1
ATOM 3066 N N . LEU A 1 430 ? 24.933 -32.981 37.302 1.00 32.34 430 LEU A N 1
ATOM 3067 C CA . LEU A 1 430 ? 24.776 -34.124 38.243 1.00 32.34 430 LEU A CA 1
ATOM 3068 C C . LEU A 1 430 ? 24.153 -35.313 37.476 1.00 32.34 430 LEU A C 1
ATOM 3070 O O . LEU A 1 430 ? 23.256 -35.109 36.676 1.00 32.34 430 LEU A O 1
ATOM 3074 N N . SER A 1 431 ? 24.426 -36.594 37.713 1.00 35.56 431 SER A N 1
ATOM 3075 C CA . SER A 1 431 ? 25.625 -37.380 38.015 1.00 35.56 431 SER A CA 1
ATOM 3076 C C . SER A 1 431 ? 25.250 -38.859 37.761 1.00 35.56 431 SER A C 1
ATOM 3078 O O . SER A 1 431 ? 24.078 -39.206 37.842 1.00 35.56 431 SER A O 1
ATOM 3080 N N .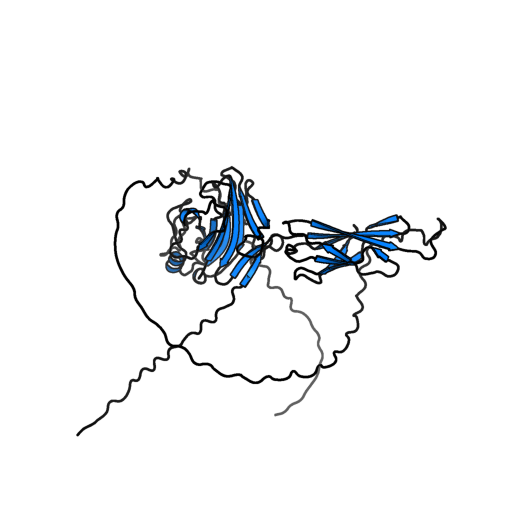 LEU A 1 432 ? 26.257 -39.712 37.526 1.00 34.28 432 LEU A N 1
ATOM 3081 C CA . LEU A 1 432 ? 26.293 -41.171 37.774 1.00 34.28 432 LEU A CA 1
ATOM 3082 C C . LEU A 1 432 ? 25.362 -42.126 36.991 1.00 34.28 432 LEU A C 1
ATOM 3084 O O . LEU A 1 432 ? 24.150 -42.143 37.148 1.00 34.28 432 LEU A O 1
ATOM 3088 N N . GLY A 1 433 ? 25.987 -43.083 36.287 1.00 31.14 433 GLY A N 1
ATOM 3089 C CA . GLY A 1 433 ? 25.291 -44.269 35.773 1.00 31.14 433 GLY A CA 1
ATOM 3090 C C . GLY A 1 433 ? 26.145 -45.250 34.964 1.00 31.14 433 GLY A C 1
ATOM 3091 O O . GLY A 1 433 ? 25.914 -45.440 33.779 1.00 31.14 433 GLY A O 1
ATOM 3092 N N . ARG A 1 434 ? 27.142 -45.882 35.598 1.00 46.16 434 ARG A N 1
ATOM 3093 C CA . ARG A 1 434 ? 27.874 -47.076 35.110 1.00 46.16 434 ARG A CA 1
ATOM 3094 C C . ARG A 1 434 ? 26.930 -48.156 34.537 1.00 46.16 434 ARG A C 1
ATOM 3096 O O . ARG A 1 434 ? 26.008 -48.543 35.242 1.00 46.16 434 ARG A O 1
ATOM 3103 N N . SER A 1 435 ? 27.289 -48.794 33.412 1.00 40.44 435 SER A N 1
ATOM 3104 C CA . SER A 1 435 ? 27.559 -50.254 33.328 1.00 40.44 435 SER A CA 1
ATOM 3105 C C . SER A 1 435 ? 27.520 -50.831 31.897 1.00 40.44 435 SER A C 1
ATOM 3107 O O . SER A 1 435 ? 26.499 -50.821 31.227 1.00 40.44 435 SER A O 1
ATOM 3109 N N . ARG A 1 436 ? 28.652 -51.450 31.533 1.00 49.12 436 ARG A N 1
ATOM 3110 C CA . ARG A 1 436 ? 28.935 -52.490 30.517 1.00 49.12 436 ARG A CA 1
ATOM 3111 C C . ARG A 1 436 ? 27.771 -53.333 29.959 1.00 49.12 436 ARG A C 1
ATOM 3113 O O . ARG A 1 436 ? 26.984 -53.871 30.735 1.00 49.12 436 ARG A O 1
ATOM 3120 N N . LYS A 1 437 ? 27.919 -53.685 28.671 1.00 47.16 437 LYS A N 1
ATOM 3121 C CA . LYS A 1 437 ? 28.016 -55.031 28.019 1.00 47.16 437 LYS A CA 1
ATOM 3122 C C . LYS A 1 437 ? 27.526 -54.847 26.565 1.00 47.16 437 LYS A C 1
ATOM 3124 O O . LYS A 1 437 ? 26.559 -54.130 26.378 1.00 47.16 437 LYS A O 1
ATOM 3129 N N . ARG A 1 438 ? 28.085 -55.426 25.508 1.00 47.34 438 ARG A N 1
ATOM 3130 C CA . ARG A 1 438 ? 29.145 -56.410 25.280 1.00 47.34 438 ARG A CA 1
ATOM 3131 C C . ARG A 1 438 ? 29.651 -56.187 23.857 1.00 47.34 438 ARG A C 1
ATOM 3133 O O . ARG A 1 438 ? 28.827 -55.702 23.053 1.00 47.34 438 ARG A O 1
#

Sequence (438 aa):
MSIKRLVAAVCAIAGLLAVATATAATTVVVRDSAGQGWGNWWTANGGQVRFVHDATSPYGIGAMELETPNTNPAKANWGIAMDIPLSQVTTLGYWTKYLAGPSFAGPGLNVVIDINGSAPGGETILVYEPYWNGTVNLGGDWQQWNVGSPAAELWSTRTVSDGGSCSLTAGAGGPPLYNIPAVQAACPNARLLGLAVNVGTYNPGYLVRADGVWLNDTVYDFEPEVTVRVRLTENVLGFEAPGDGWQVTLTGCGVGPITRTTDSSGEASFVALPPAVNCSYTVSVAGQAGWTLAPSSATTAPFAADSVSELEFLAIRDYNPPCVEPNDPRCTPPPAIAGGTPAPAVPAATPTPTPAAPAPTTPPTATQPPAAPTTLPATNDPGVPTPAGASPTPRPPATGASSPEEAGGPQFLGLLATGAVFLSAGLGLLSLGRSRKR

Radius of gyration: 33.05 Å; chains: 1; bounding box: 60×91×103 Å